Protein AF-A0A843MA85-F1 (afdb_monomer_lite)

Structure (mmCIF, N/CA/C/O backbone):
data_AF-A0A843MA85-F1
#
_entry.id   AF-A0A843MA85-F1
#
loop_
_atom_site.group_PDB
_atom_site.id
_atom_site.type_symbol
_atom_site.label_atom_id
_atom_site.label_alt_id
_atom_site.label_comp_id
_atom_site.label_asym_id
_atom_site.label_entity_id
_atom_site.label_seq_id
_atom_site.pdbx_PDB_ins_code
_atom_site.Cartn_x
_atom_site.Cartn_y
_atom_site.Cartn_z
_atom_site.occupancy
_atom_site.B_iso_or_equiv
_atom_site.auth_seq_id
_atom_site.auth_comp_id
_atom_site.auth_asym_id
_atom_site.auth_atom_id
_atom_site.pdbx_PDB_model_num
ATOM 1 N N . MET A 1 1 ? 55.979 -48.408 33.530 1.00 32.12 1 MET A N 1
ATOM 2 C CA . MET A 1 1 ? 56.916 -48.514 34.668 1.00 32.12 1 MET A CA 1
ATOM 3 C C . MET A 1 1 ? 56.113 -48.371 35.947 1.00 32.12 1 MET A C 1
ATOM 5 O O . MET A 1 1 ? 55.479 -47.338 36.066 1.00 32.12 1 MET A O 1
ATOM 9 N N . ASN A 1 2 ? 56.142 -49.416 36.792 1.00 25.45 2 ASN A N 1
ATOM 10 C CA . ASN A 1 2 ? 55.881 -49.504 38.248 1.00 25.45 2 ASN A CA 1
ATOM 11 C C . ASN A 1 2 ? 54.632 -48.807 38.831 1.00 25.45 2 ASN A C 1
ATOM 13 O O . ASN A 1 2 ? 54.326 -47.682 38.487 1.00 25.45 2 ASN A O 1
ATOM 17 N N . CYS A 1 3 ? 53.899 -49.304 39.824 1.00 25.09 3 CYS A N 1
ATOM 18 C CA . CYS A 1 3 ? 53.821 -50.531 40.626 1.00 25.09 3 CYS A CA 1
ATOM 19 C C . CYS A 1 3 ? 52.529 -50.322 41.460 1.00 25.09 3 CYS A C 1
ATOM 21 O O . CYS A 1 3 ? 52.292 -49.221 41.940 1.00 25.09 3 CYS A O 1
ATOM 23 N N . ALA A 1 4 ? 51.583 -51.260 41.471 1.00 26.06 4 ALA A N 1
ATOM 24 C CA . ALA A 1 4 ? 51.317 -52.180 42.587 1.00 26.06 4 ALA A CA 1
ATOM 25 C C . ALA A 1 4 ? 50.906 -51.550 43.942 1.00 26.06 4 ALA A C 1
ATOM 27 O O . ALA A 1 4 ? 51.745 -51.035 44.669 1.00 26.06 4 ALA A O 1
ATOM 28 N N . ALA A 1 5 ? 49.631 -51.732 44.308 1.00 30.70 5 ALA A N 1
ATOM 29 C CA . ALA A 1 5 ? 49.108 -52.136 45.630 1.00 30.70 5 ALA A CA 1
ATOM 30 C C . ALA A 1 5 ? 47.573 -52.239 45.485 1.00 30.70 5 ALA A C 1
ATOM 32 O O . ALA A 1 5 ? 46.973 -51.400 44.832 1.00 30.70 5 ALA A O 1
ATOM 33 N N . GLY A 1 6 ? 46.820 -53.206 45.995 1.00 26.64 6 GLY A N 1
ATOM 34 C CA . GLY A 1 6 ? 47.043 -54.281 46.951 1.00 26.64 6 GLY A CA 1
ATOM 35 C C . GLY A 1 6 ? 45.641 -54.697 47.422 1.00 26.64 6 GLY A C 1
ATOM 36 O O . GLY A 1 6 ? 44.813 -53.851 47.742 1.00 26.64 6 GLY A O 1
ATOM 37 N N . LEU A 1 7 ? 45.340 -55.989 47.361 1.00 26.52 7 LEU A N 1
ATOM 38 C CA . LEU A 1 7 ? 43.997 -56.577 47.426 1.00 26.52 7 LEU A CA 1
ATOM 39 C C . LEU A 1 7 ? 43.702 -57.141 48.837 1.00 26.52 7 LEU A C 1
ATOM 41 O O . LEU A 1 7 ? 44.615 -57.669 49.468 1.00 26.52 7 LEU A O 1
ATOM 45 N N . LYS A 1 8 ? 42.404 -57.182 49.206 1.00 26.36 8 LYS A N 1
ATOM 46 C CA . LYS A 1 8 ? 41.691 -58.088 50.161 1.00 26.36 8 LYS A CA 1
ATOM 47 C C . LYS A 1 8 ? 41.365 -57.588 51.585 1.00 26.36 8 LYS A C 1
ATOM 49 O O . LYS A 1 8 ? 42.258 -57.449 52.410 1.00 26.36 8 LYS A O 1
ATOM 54 N N . ARG A 1 9 ? 40.064 -57.627 51.943 1.00 25.77 9 ARG A N 1
ATOM 55 C CA . ARG A 1 9 ? 39.413 -58.714 52.735 1.00 25.77 9 ARG A CA 1
ATOM 56 C C . ARG A 1 9 ? 37.863 -58.582 52.785 1.00 25.77 9 ARG A C 1
ATOM 58 O O . ARG A 1 9 ? 37.338 -57.484 52.881 1.00 25.77 9 ARG A O 1
ATOM 65 N N . TYR A 1 10 ? 37.188 -59.737 52.693 1.00 29.84 10 TYR A N 1
ATOM 66 C CA . TYR A 1 10 ? 35.752 -60.080 52.899 1.00 29.84 10 TYR A CA 1
ATOM 67 C C . TYR A 1 10 ? 35.379 -60.135 54.415 1.00 29.84 10 TYR A C 1
ATOM 69 O O . TYR A 1 10 ? 36.320 -59.964 55.195 1.00 29.84 10 TYR A O 1
ATOM 77 N N . PRO A 1 11 ? 34.165 -60.535 54.910 1.00 37.09 11 PRO A N 1
ATOM 78 C CA . PRO A 1 11 ? 32.804 -60.735 54.334 1.00 37.09 11 PRO A CA 1
ATOM 79 C C . PRO A 1 11 ? 31.625 -60.158 55.193 1.00 37.09 11 PRO A C 1
ATOM 81 O O . PRO A 1 11 ? 31.792 -59.841 56.362 1.00 37.09 11 PRO A O 1
ATOM 84 N N . GLY A 1 12 ? 30.399 -60.184 54.641 1.00 28.05 12 GLY A N 1
ATOM 85 C CA . GLY A 1 12 ? 29.166 -60.576 55.362 1.00 28.05 12 GLY A CA 1
ATOM 86 C C . GLY A 1 12 ? 28.377 -59.524 56.161 1.00 28.05 12 GLY A C 1
ATOM 87 O O . GLY A 1 12 ? 28.857 -59.032 57.170 1.00 28.05 12 GLY A O 1
ATOM 88 N N . ALA A 1 13 ? 27.120 -59.282 55.757 1.00 29.28 13 ALA A N 1
ATOM 89 C CA . ALA A 1 13 ? 25.924 -59.226 56.622 1.00 29.28 13 ALA A CA 1
ATOM 90 C C . ALA A 1 13 ? 24.704 -58.699 55.834 1.00 29.28 13 ALA A C 1
ATOM 92 O O . ALA A 1 13 ? 24.666 -57.545 55.421 1.00 29.28 13 ALA A O 1
ATOM 93 N N . THR A 1 14 ? 23.676 -59.529 55.661 1.00 34.22 14 THR A N 1
ATOM 94 C CA . THR A 1 14 ? 22.278 -59.076 55.511 1.00 34.22 14 THR A CA 1
ATOM 95 C C . THR A 1 14 ? 21.754 -58.658 56.892 1.00 34.22 14 THR A C 1
ATOM 97 O O . THR A 1 14 ? 22.098 -59.337 57.863 1.00 34.22 14 THR A O 1
ATOM 100 N N . PRO A 1 15 ? 20.918 -57.606 57.024 1.00 35.94 15 PRO A N 1
ATOM 101 C CA . PRO A 1 15 ? 19.475 -57.824 56.882 1.00 35.94 15 PRO A CA 1
ATOM 102 C C . PRO A 1 15 ? 18.663 -56.650 56.292 1.00 35.94 15 PRO A C 1
ATOM 104 O O . PRO A 1 15 ? 19.089 -55.507 56.191 1.00 35.94 15 PRO A O 1
ATOM 107 N N . SER A 1 16 ? 17.443 -57.024 55.918 1.00 33.84 16 SER A N 1
ATOM 108 C CA . SER A 1 16 ? 16.274 -56.249 55.505 1.00 33.84 16 SER A CA 1
ATOM 109 C C . SER A 1 16 ? 16.105 -54.833 56.071 1.00 33.84 16 SER A C 1
ATOM 111 O O . SER A 1 16 ? 16.005 -54.682 57.286 1.00 33.84 16 SER A O 1
ATOM 113 N N . THR A 1 17 ? 15.781 -53.875 55.191 1.00 33.25 17 THR A N 1
ATOM 114 C CA . THR A 1 17 ? 14.841 -52.790 55.524 1.00 33.25 17 THR A CA 1
ATOM 115 C C . THR A 1 17 ? 14.049 -52.361 54.288 1.00 33.25 17 THR A C 1
ATOM 117 O O . THR A 1 17 ? 14.604 -52.055 53.238 1.00 33.25 17 THR A O 1
ATOM 120 N N . ARG A 1 18 ? 12.722 -52.368 54.431 1.00 34.50 18 ARG A N 1
ATOM 121 C CA . ARG A 1 18 ? 11.720 -51.924 53.457 1.00 34.50 18 ARG A CA 1
ATOM 122 C C . ARG A 1 18 ? 11.898 -50.436 53.134 1.00 34.50 18 ARG A C 1
ATOM 124 O O . ARG A 1 18 ? 11.913 -49.635 54.063 1.00 34.50 18 ARG A O 1
ATOM 131 N N . ILE A 1 19 ? 11.895 -50.055 51.856 1.00 33.34 19 ILE A N 1
ATOM 132 C CA . ILE A 1 19 ? 11.603 -48.676 51.434 1.00 33.34 19 ILE A CA 1
ATOM 133 C C . ILE A 1 19 ? 10.529 -48.710 50.345 1.00 33.34 19 ILE A C 1
ATOM 135 O O . ILE A 1 19 ? 10.507 -49.573 49.474 1.00 33.34 19 ILE A O 1
ATOM 139 N N . ARG A 1 20 ? 9.566 -47.814 50.537 1.00 30.98 20 ARG A N 1
ATOM 140 C CA . ARG A 1 20 ? 8.225 -47.762 49.964 1.00 30.98 20 ARG A CA 1
ATOM 141 C C . ARG A 1 20 ? 8.251 -47.375 48.484 1.00 30.98 20 ARG A C 1
ATOM 143 O O . ARG A 1 20 ? 8.929 -46.428 48.103 1.00 30.98 20 ARG A O 1
ATOM 150 N N . ILE A 1 21 ? 7.441 -48.073 47.693 1.00 31.81 21 ILE A N 1
ATOM 151 C CA . ILE A 1 21 ? 7.042 -47.678 46.340 1.00 31.81 21 ILE A CA 1
ATOM 152 C C . ILE A 1 21 ? 6.095 -46.478 46.477 1.00 31.81 21 ILE A C 1
ATOM 154 O O . ILE A 1 21 ? 5.027 -46.603 47.074 1.00 31.81 21 ILE A O 1
ATOM 158 N N . LEU A 1 22 ? 6.497 -45.318 45.959 1.00 31.78 22 LEU A N 1
ATOM 159 C CA . LEU A 1 22 ? 5.610 -44.186 45.696 1.00 31.78 22 LEU A CA 1
ATOM 160 C C . LEU A 1 22 ? 5.122 -44.319 44.252 1.00 31.78 22 LEU A C 1
ATOM 162 O O . LEU A 1 22 ? 5.819 -43.962 43.306 1.00 31.78 22 LEU A O 1
ATOM 166 N N . THR A 1 23 ? 3.935 -44.890 44.089 1.00 32.94 23 THR A N 1
ATOM 167 C CA . THR A 1 23 ? 3.155 -44.851 42.852 1.00 32.94 23 THR A CA 1
ATOM 168 C C . THR A 1 23 ? 2.613 -43.431 42.686 1.00 32.94 23 THR A C 1
ATOM 170 O O . THR A 1 23 ? 1.726 -43.012 43.426 1.00 32.94 23 THR A O 1
ATOM 173 N N . ALA A 1 24 ? 3.159 -42.668 41.739 1.00 34.44 24 ALA A N 1
ATOM 174 C CA . ALA A 1 24 ? 2.556 -41.416 41.299 1.00 34.44 24 ALA A CA 1
ATOM 175 C C . ALA A 1 24 ? 1.277 -41.742 40.510 1.00 34.44 24 ALA A C 1
ATOM 177 O O . ALA A 1 24 ? 1.331 -42.372 39.455 1.00 34.44 24 ALA A O 1
ATOM 178 N N . ALA A 1 25 ? 0.125 -41.360 41.057 1.00 34.84 25 ALA A N 1
ATOM 179 C CA . ALA A 1 25 ? -1.158 -41.451 40.378 1.00 34.84 25 ALA A CA 1
ATOM 180 C C . ALA A 1 25 ? -1.218 -40.395 39.263 1.00 34.84 25 ALA A C 1
ATOM 182 O O . ALA A 1 25 ? -1.138 -39.197 39.531 1.00 34.84 25 ALA A O 1
ATOM 183 N N . LEU A 1 26 ? -1.356 -40.846 38.015 1.00 33.81 26 LEU A N 1
ATOM 184 C CA . LEU A 1 26 ? -1.724 -40.001 36.882 1.00 33.81 26 LEU A CA 1
ATOM 185 C C . LEU A 1 26 ? -3.196 -39.593 37.055 1.00 33.81 26 LEU A C 1
ATOM 187 O O . LEU A 1 26 ? -4.090 -40.430 36.935 1.00 33.81 26 LEU A O 1
ATOM 191 N N . VAL A 1 27 ? -3.453 -38.318 37.341 1.00 34.88 27 VAL A N 1
ATOM 192 C CA . VAL A 1 27 ? -4.797 -37.739 37.234 1.00 34.88 27 VAL A CA 1
ATOM 193 C C . VAL A 1 27 ? -5.007 -37.363 35.773 1.00 34.88 27 VAL A C 1
ATOM 195 O O . VAL A 1 27 ? -4.404 -36.424 35.261 1.00 34.88 27 VAL A O 1
ATOM 198 N N . PHE A 1 28 ? -5.836 -38.144 35.088 1.00 32.41 28 PHE A N 1
ATOM 199 C CA . PHE A 1 28 ? -6.296 -37.859 33.737 1.00 32.41 28 PHE A CA 1
ATOM 200 C C . PHE A 1 28 ? -7.424 -36.822 33.840 1.00 32.41 28 PHE A C 1
ATOM 202 O O . PHE A 1 28 ? -8.574 -37.172 34.104 1.00 32.41 28 PHE A O 1
ATOM 209 N N . CYS A 1 29 ? -7.100 -35.535 33.699 1.00 31.52 29 CYS A N 1
ATOM 210 C CA . CYS A 1 29 ? -8.118 -34.502 33.516 1.00 31.52 29 CYS A CA 1
ATOM 211 C C . CYS A 1 29 ? -8.719 -34.658 32.115 1.00 31.52 29 CYS A C 1
ATOM 213 O O . CYS A 1 29 ? -8.156 -34.192 31.127 1.00 31.52 29 CYS A O 1
ATOM 215 N N . LEU A 1 30 ? -9.864 -35.337 32.042 1.00 33.00 30 LEU A N 1
ATOM 216 C CA . LEU A 1 30 ? -10.801 -35.224 30.930 1.00 33.00 30 LEU A CA 1
ATOM 217 C C . LEU A 1 30 ? -11.239 -33.757 30.835 1.00 33.00 30 LEU A C 1
ATOM 219 O O . LEU A 1 30 ? -12.093 -33.306 31.598 1.00 33.00 30 LEU A O 1
ATOM 223 N N . LEU A 1 31 ? -10.625 -33.009 29.918 1.00 35.91 31 LEU A N 1
ATOM 224 C CA . LEU A 1 31 ? -11.166 -31.743 29.443 1.00 35.91 31 LEU A CA 1
ATOM 225 C C . LEU A 1 31 ? -12.479 -32.070 28.732 1.00 35.91 31 LEU A C 1
ATOM 227 O O . LEU A 1 31 ? -12.495 -32.599 27.621 1.00 35.91 31 LEU A O 1
ATOM 231 N N . LEU A 1 32 ? -13.583 -31.817 29.428 1.00 35.31 32 LEU A N 1
ATOM 232 C CA . LEU A 1 32 ? -14.894 -31.685 28.818 1.00 35.31 32 LEU A CA 1
ATOM 233 C C . LEU A 1 32 ? -14.758 -30.625 27.723 1.00 35.31 32 LEU A C 1
ATOM 235 O O . LEU A 1 32 ? -14.464 -29.469 28.021 1.00 35.31 32 LEU A O 1
ATOM 239 N N . PHE A 1 33 ? -14.936 -31.029 26.467 1.00 38.19 33 PHE A N 1
ATOM 240 C CA . PHE A 1 33 ? -15.202 -30.096 25.382 1.00 38.19 33 PHE A CA 1
ATOM 241 C C . PHE A 1 33 ? -16.493 -29.363 25.745 1.00 38.19 33 PHE A C 1
ATOM 243 O O . PHE A 1 33 ? -17.590 -29.902 25.593 1.00 38.19 33 PHE A O 1
ATOM 250 N N . GLY A 1 34 ? -16.348 -28.163 26.309 1.00 30.73 34 GLY A N 1
ATOM 251 C CA . GLY A 1 34 ? -17.436 -27.206 26.359 1.00 30.73 34 GLY A CA 1
ATOM 252 C C . GLY A 1 34 ? -17.920 -26.976 24.933 1.00 30.73 34 GLY A C 1
ATOM 253 O O . GLY A 1 34 ? -17.114 -26.903 24.003 1.00 30.73 34 GLY A O 1
ATOM 254 N N . ALA A 1 35 ? -19.237 -26.899 24.765 1.00 40.66 35 ALA A N 1
ATOM 255 C CA . ALA A 1 35 ? -19.832 -26.275 23.592 1.00 40.66 35 ALA A CA 1
ATOM 256 C C . ALA A 1 35 ? -19.123 -24.931 23.315 1.00 40.66 35 ALA A C 1
ATOM 258 O O . ALA A 1 35 ? -18.617 -24.335 24.275 1.00 40.66 35 ALA A O 1
ATOM 259 N N . PRO A 1 36 ? -19.064 -24.445 22.059 1.00 38.50 36 PRO A N 1
ATOM 260 C CA . PRO A 1 36 ? -18.578 -23.092 21.818 1.00 38.50 36 PRO A CA 1
ATOM 261 C C . PRO A 1 36 ? -19.327 -22.166 22.776 1.00 38.50 36 PRO A 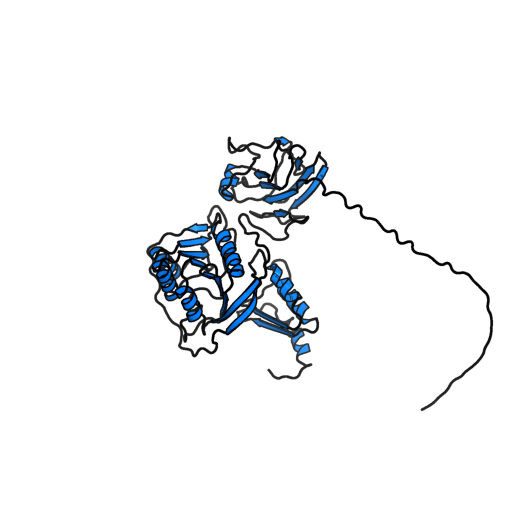C 1
ATOM 263 O O . PRO A 1 36 ? -20.555 -22.257 22.885 1.00 38.50 36 PRO A O 1
ATOM 266 N N . ALA A 1 37 ? -18.577 -21.372 23.544 1.00 45.78 37 ALA A N 1
ATOM 267 C CA . ALA A 1 37 ? -19.171 -20.282 24.296 1.00 45.78 37 ALA A CA 1
ATOM 268 C C . ALA A 1 37 ? -20.065 -19.507 23.322 1.00 45.78 37 ALA A C 1
ATOM 270 O O . ALA A 1 37 ? -19.736 -19.406 22.134 1.00 45.78 37 ALA A O 1
ATOM 271 N N . ALA A 1 38 ? -21.222 -19.045 23.799 1.00 50.03 38 ALA A N 1
ATOM 272 C CA . ALA A 1 38 ? -21.962 -18.043 23.053 1.00 50.03 38 ALA A CA 1
ATOM 273 C C . ALA A 1 38 ? -20.961 -16.958 22.640 1.00 50.03 38 ALA A C 1
ATOM 275 O O . ALA A 1 38 ? -20.053 -16.654 23.412 1.00 50.03 38 ALA A O 1
ATOM 276 N N . ALA A 1 39 ? -21.077 -16.497 21.402 1.00 55.19 39 ALA A N 1
ATOM 277 C CA . ALA A 1 39 ? -20.328 -15.353 20.933 1.00 55.19 39 ALA A CA 1
ATOM 278 C C . ALA A 1 39 ? -20.478 -14.235 22.000 1.00 55.19 39 ALA A C 1
ATOM 280 O O . ALA A 1 39 ? -21.606 -13.849 22.319 1.00 55.19 39 ALA A O 1
ATOM 281 N N . ASP A 1 40 ? -19.349 -13.874 22.623 1.00 78.94 40 ASP A N 1
ATOM 282 C CA . ASP A 1 40 ? -19.178 -12.788 23.583 1.00 78.94 40 ASP A CA 1
ATOM 283 C C . ASP A 1 40 ? -18.401 -11.632 22.929 1.00 78.94 40 ASP A C 1
ATOM 285 O O . ASP A 1 40 ? -17.271 -11.817 22.460 1.00 78.94 40 ASP A O 1
ATOM 289 N N . TYR A 1 41 ? -19.005 -10.437 22.900 1.00 87.44 41 TYR A N 1
ATOM 290 C CA . TYR A 1 41 ? -18.470 -9.291 22.177 1.00 87.44 41 TYR A CA 1
ATOM 291 C C . TYR A 1 41 ? -17.026 -9.002 22.571 1.00 87.44 41 TYR A C 1
ATOM 293 O O . TYR A 1 41 ? -16.633 -9.136 23.733 1.00 87.44 41 TYR A O 1
ATOM 301 N N . CYS A 1 42 ? -16.243 -8.529 21.602 1.00 92.56 42 CYS A N 1
ATOM 302 C CA . CYS A 1 42 ? -14.900 -8.033 21.858 1.00 92.56 42 CYS A CA 1
ATOM 303 C C . CYS A 1 42 ? -14.753 -6.573 21.427 1.00 92.56 42 CYS A C 1
ATOM 305 O O . CYS A 1 42 ? -15.305 -6.144 20.415 1.00 92.56 42 CYS A O 1
ATOM 307 N N . LEU A 1 43 ? -13.974 -5.820 22.202 1.00 95.88 43 LEU A N 1
ATOM 308 C CA . LEU A 1 43 ? -13.403 -4.543 21.806 1.00 95.88 43 LEU A CA 1
ATOM 309 C C . LEU A 1 43 ? -12.300 -4.863 20.798 1.00 95.88 43 LEU A C 1
ATOM 311 O O . LEU A 1 43 ? -11.182 -5.224 21.178 1.00 95.88 43 LEU A O 1
ATOM 315 N N . SER A 1 44 ? -12.666 -4.822 19.521 1.00 96.00 44 SER A N 1
ATOM 316 C CA . SER A 1 44 ? -11.840 -5.290 18.410 1.00 96.00 44 SER A CA 1
ATOM 317 C C . SER A 1 44 ? -10.902 -4.209 17.895 1.00 96.00 44 SER A C 1
ATOM 319 O O . SER A 1 44 ? -9.842 -4.527 17.357 1.00 96.00 44 SER A O 1
ATOM 321 N N . GLU A 1 45 ? -11.256 -2.937 18.078 1.00 97.56 45 GLU A N 1
ATOM 322 C CA . GLU A 1 45 ? -10.463 -1.821 17.584 1.00 97.56 45 GLU A CA 1
ATOM 323 C C . GLU A 1 45 ? -10.742 -0.522 18.336 1.00 97.56 45 GLU A C 1
ATOM 325 O O . GLU A 1 45 ? -11.853 -0.317 18.817 1.00 97.56 45 GLU A O 1
ATOM 330 N N . PHE A 1 46 ? -9.750 0.364 18.436 1.00 98.12 46 PHE A N 1
ATOM 331 C CA . PHE A 1 46 ? -9.970 1.752 18.849 1.00 98.12 46 PHE A CA 1
ATOM 332 C C . PHE A 1 46 ? -8.848 2.693 18.392 1.00 98.12 46 PHE A C 1
ATOM 334 O O . PHE A 1 46 ? -7.718 2.264 18.131 1.00 98.12 46 PHE A O 1
ATOM 341 N N . CYS A 1 47 ? -9.163 3.988 18.341 1.00 97.94 47 CYS A N 1
ATOM 342 C CA . CYS A 1 47 ? -8.219 5.089 18.174 1.00 97.94 47 CYS A CA 1
ATOM 343 C C . CYS A 1 47 ? -8.586 6.218 19.148 1.00 97.94 47 CYS A C 1
ATOM 345 O O . CYS A 1 47 ? -9.677 6.774 19.056 1.00 97.94 47 CYS A O 1
ATOM 347 N N . ALA A 1 48 ? -7.680 6.517 20.083 1.00 97.00 48 ALA A N 1
ATOM 348 C CA . ALA A 1 48 ? -7.879 7.466 21.190 1.00 97.00 48 ALA A CA 1
ATOM 349 C C . ALA A 1 48 ? -7.219 8.837 20.990 1.00 97.00 48 ALA A C 1
ATOM 351 O O . ALA A 1 48 ? -7.204 9.656 21.891 1.00 97.00 48 ALA A O 1
ATOM 352 N N . ASP A 1 49 ? -6.575 9.056 19.852 1.00 95.38 49 ASP A N 1
ATOM 353 C CA . ASP A 1 49 ? -5.920 10.320 19.514 1.00 95.38 49 ASP A CA 1
ATOM 354 C C . ASP A 1 49 ? -6.042 10.418 17.999 1.00 95.38 49 ASP A C 1
ATOM 356 O O . ASP A 1 49 ? -5.265 9.790 17.277 1.00 95.38 49 ASP A O 1
ATOM 360 N N . GLY A 1 50 ? -7.117 11.047 17.531 1.00 93.81 50 GLY A N 1
ATOM 361 C CA . GLY A 1 50 ? -7.514 11.061 16.128 1.00 93.81 50 GLY A CA 1
ATOM 362 C C . GLY A 1 50 ? -6.697 12.030 15.269 1.00 93.81 50 GLY A C 1
ATOM 363 O O . GLY A 1 50 ? -5.620 12.514 15.634 1.00 93.81 50 GLY A O 1
ATOM 364 N N . TYR A 1 51 ? -7.168 12.302 14.056 1.00 93.25 51 TYR A N 1
ATOM 365 C CA . TYR A 1 51 ? -6.618 13.360 13.214 1.00 93.25 51 TYR A CA 1
ATOM 366 C C . TYR A 1 51 ? -7.457 14.631 13.203 1.00 93.25 51 TYR A C 1
ATOM 368 O O . TYR A 1 51 ? -6.872 15.694 12.953 1.00 93.25 51 TYR A O 1
ATOM 376 N N . ALA A 1 52 ? -8.761 14.550 13.471 1.00 91.69 52 ALA A N 1
ATOM 377 C CA . ALA A 1 52 ? -9.641 15.708 13.479 1.00 91.69 52 ALA A CA 1
ATOM 378 C C . ALA A 1 52 ? -9.258 16.687 14.599 1.00 91.69 52 ALA A C 1
ATOM 380 O O . ALA A 1 52 ? -8.670 16.333 15.620 1.00 91.69 52 ALA A O 1
ATOM 381 N N . SER A 1 53 ? -9.571 17.969 14.410 1.00 87.00 53 SER A N 1
ATOM 382 C CA . SER A 1 53 ? -9.259 18.978 15.423 1.00 87.00 53 SER A CA 1
ATOM 383 C C . SER A 1 53 ? -10.094 18.743 16.683 1.00 87.00 53 SER A C 1
ATOM 385 O O . SER A 1 53 ? -11.318 18.767 16.622 1.00 87.00 53 SER A O 1
ATOM 387 N N . GLY A 1 54 ? -9.428 18.552 17.824 1.00 87.50 54 GLY A N 1
ATOM 388 C CA . GLY A 1 54 ? -10.111 18.201 19.072 1.00 87.50 54 GLY A CA 1
ATOM 389 C C . GLY A 1 54 ? -10.562 16.740 19.133 1.00 87.50 54 GLY A C 1
ATOM 390 O O . GLY A 1 54 ? -11.418 16.435 19.958 1.00 87.50 54 GLY A O 1
ATOM 391 N N . ASP A 1 55 ? -10.004 15.890 18.263 1.00 89.94 55 ASP A N 1
ATOM 392 C CA . ASP A 1 55 ? -10.102 14.429 18.298 1.00 89.94 55 ASP A CA 1
ATOM 393 C C . ASP A 1 55 ? -11.541 13.893 18.180 1.00 89.94 55 ASP A C 1
ATOM 395 O O . ASP A 1 55 ? -11.887 12.826 18.674 1.00 89.94 55 ASP A O 1
ATOM 399 N N . GLY A 1 56 ? -12.411 14.625 17.474 1.00 94.00 56 GLY A N 1
ATOM 400 C CA . GLY A 1 56 ? -13.795 14.208 17.223 1.00 94.00 56 GLY A CA 1
ATOM 401 C C . GLY A 1 56 ? -13.928 12.878 16.468 1.00 94.00 56 GLY A C 1
ATOM 402 O O . GLY A 1 56 ? -14.964 12.222 16.560 1.00 94.00 56 GLY A O 1
ATOM 403 N N . ASP A 1 57 ? -12.886 12.457 15.754 1.00 95.12 57 ASP A N 1
ATOM 404 C CA . ASP A 1 57 ? -12.794 11.168 15.071 1.00 95.12 57 ASP A CA 1
ATOM 405 C C . ASP A 1 57 ? -12.312 10.019 15.972 1.00 95.12 57 ASP A C 1
ATOM 407 O O . ASP A 1 57 ? -12.190 8.899 15.486 1.00 95.12 57 ASP A O 1
ATOM 411 N N . GLU A 1 58 ? -12.079 10.250 17.270 1.00 97.25 58 GLU A N 1
ATOM 412 C CA . GLU A 1 58 ? -11.896 9.179 18.254 1.00 97.25 58 GLU A CA 1
ATOM 413 C C . GLU A 1 58 ? -13.012 8.142 18.149 1.00 97.25 58 GLU A C 1
ATOM 415 O O . GLU A 1 58 ? -14.195 8.486 18.078 1.00 97.25 58 GLU A O 1
ATOM 420 N N . TYR A 1 59 ? -12.647 6.863 18.175 1.00 98.38 59 TYR A N 1
ATOM 421 C CA . TYR A 1 59 ? -13.622 5.787 18.062 1.00 98.38 59 TYR A CA 1
ATOM 422 C C . TYR A 1 59 ? -13.163 4.501 18.725 1.00 98.38 59 TYR A C 1
ATOM 424 O O . TYR A 1 59 ? -11.972 4.262 18.940 1.00 98.38 59 TYR A O 1
ATOM 432 N N . PHE A 1 60 ? -14.134 3.628 18.961 1.00 98.19 60 PHE A N 1
ATOM 433 C CA . PHE A 1 60 ? -13.908 2.221 19.232 1.00 98.19 60 PHE A CA 1
ATOM 434 C C . PHE A 1 60 ? -14.899 1.351 18.459 1.00 98.19 60 PHE A C 1
ATOM 436 O O . PHE A 1 60 ? -15.972 1.800 18.049 1.00 98.19 60 PHE A O 1
ATOM 443 N N . VAL A 1 61 ? -14.525 0.092 18.265 1.00 97.19 61 VAL A N 1
ATOM 444 C CA . VAL A 1 61 ? -15.302 -0.911 17.544 1.00 97.19 61 VAL A CA 1
ATOM 445 C C . VAL A 1 61 ? -15.541 -2.101 18.455 1.00 97.19 61 VAL A C 1
ATOM 447 O O . VAL A 1 61 ? -14.615 -2.634 19.074 1.00 97.19 61 VAL A O 1
ATOM 450 N N . LEU A 1 62 ? -16.798 -2.520 18.516 1.00 94.94 62 LEU A N 1
ATOM 451 C CA . LEU A 1 62 ? -17.197 -3.799 19.077 1.00 94.94 62 LEU A CA 1
ATOM 452 C C . LEU A 1 62 ? -17.495 -4.741 17.919 1.00 94.94 62 LEU A C 1
ATOM 454 O O . LEU A 1 62 ? -18.305 -4.404 17.062 1.00 94.94 62 LEU A O 1
ATOM 458 N N . ASP A 1 63 ? -16.852 -5.902 17.874 1.00 90.31 63 ASP A N 1
ATOM 459 C CA . ASP A 1 63 ? -17.076 -6.877 16.805 1.00 90.31 63 ASP A CA 1
ATOM 460 C C . ASP A 1 63 ? -17.620 -8.177 17.370 1.00 90.31 63 ASP A C 1
ATOM 462 O O . ASP A 1 63 ? -16.940 -8.789 18.201 1.00 90.31 63 ASP A O 1
ATOM 466 N N . GLU A 1 64 ? -18.835 -8.561 16.935 1.00 76.00 64 GLU A N 1
ATOM 467 C CA . GLU A 1 64 ? -19.381 -9.905 17.132 1.00 76.00 64 GLU A CA 1
ATOM 468 C C . GLU A 1 64 ? -20.806 -10.197 16.610 1.00 76.00 64 GLU A C 1
ATOM 470 O O . GLU A 1 64 ? -21.464 -9.361 15.996 1.00 76.00 64 GLU A O 1
ATOM 475 N N . THR A 1 65 ? -21.318 -11.404 16.915 1.00 62.69 65 THR A N 1
ATOM 476 C CA . THR A 1 65 ? -22.720 -11.811 16.747 1.00 62.69 65 THR A CA 1
ATOM 477 C C . THR A 1 65 ? -23.469 -11.854 18.085 1.00 62.69 65 THR A C 1
ATOM 479 O O . THR A 1 65 ? -23.216 -12.732 18.900 1.00 62.69 65 THR A O 1
ATOM 482 N N . GLY A 1 66 ? -24.471 -11.000 18.284 1.00 74.00 66 GLY A N 1
ATOM 483 C CA . GLY A 1 66 ? -25.290 -11.015 19.498 1.00 74.00 66 GLY A CA 1
ATOM 484 C C . GLY A 1 66 ? -26.132 -9.753 19.631 1.00 74.00 66 GLY A C 1
ATOM 485 O O . GLY A 1 66 ? -26.218 -8.981 18.684 1.00 74.00 66 GLY A O 1
ATOM 486 N N . ASP A 1 67 ? -26.760 -9.560 20.788 1.00 82.81 67 ASP A N 1
ATOM 487 C CA . ASP A 1 67 ? -27.430 -8.307 21.149 1.00 82.81 67 ASP A CA 1
ATOM 488 C C . ASP A 1 67 ? -26.554 -7.525 22.139 1.00 82.81 67 ASP A C 1
ATOM 490 O O . ASP A 1 67 ? -26.166 -8.055 23.182 1.00 82.81 67 ASP A O 1
ATOM 494 N N . LEU A 1 68 ? -26.249 -6.267 21.822 1.00 85.94 68 LEU A N 1
ATOM 495 C CA . LEU A 1 68 ? -25.420 -5.376 22.639 1.00 85.94 68 LEU A CA 1
ATOM 496 C C . LEU A 1 68 ? -26.112 -4.819 23.891 1.00 85.94 68 LEU A C 1
ATOM 498 O O . LEU A 1 68 ? -25.458 -4.152 24.689 1.00 85.94 68 LEU A O 1
ATOM 502 N N . ALA A 1 69 ? -27.401 -5.084 24.108 1.00 86.56 69 ALA A N 1
ATOM 503 C CA . ALA A 1 69 ? -28.144 -4.495 25.227 1.00 86.56 69 ALA A CA 1
ATOM 504 C C . ALA A 1 69 ? -27.572 -4.816 26.628 1.00 86.56 69 ALA A C 1
ATOM 506 O O . ALA A 1 69 ? -27.767 -4.042 27.565 1.00 86.56 69 ALA A O 1
ATOM 507 N N . GLU A 1 70 ? -26.869 -5.943 26.791 1.00 90.12 70 GLU A N 1
ATOM 508 C CA . GLU A 1 70 ? -26.213 -6.335 28.054 1.00 90.12 70 GLU A CA 1
ATOM 509 C C . GLU A 1 70 ? -24.735 -5.911 28.140 1.00 90.12 70 GLU A C 1
ATOM 511 O O . GLU A 1 70 ? -24.041 -6.246 29.110 1.00 90.12 70 GLU A O 1
ATOM 516 N N . TRP A 1 71 ? -24.253 -5.190 27.128 1.00 93.75 71 TRP A N 1
ATOM 517 C CA . TRP A 1 71 ? -22.862 -4.799 26.958 1.00 93.75 71 TRP A CA 1
ATOM 518 C C . TRP A 1 71 ? -22.663 -3.310 27.222 1.00 93.75 71 TRP A C 1
ATOM 520 O O . TRP A 1 71 ? -23.525 -2.473 26.944 1.00 93.75 71 TRP A O 1
ATOM 530 N N . SER A 1 72 ? -21.504 -2.963 27.771 1.00 96.19 72 SER A N 1
ATOM 531 C CA . SER A 1 72 ? -21.107 -1.571 27.968 1.00 96.19 72 SER A CA 1
ATOM 532 C C . SER A 1 72 ? -19.595 -1.398 27.925 1.00 96.19 72 SER A C 1
ATOM 534 O O . SER A 1 72 ? -18.841 -2.336 28.177 1.00 96.19 72 SER A O 1
ATOM 536 N N . VAL A 1 73 ? -19.146 -0.188 27.599 1.00 97.81 73 VAL A N 1
ATOM 537 C CA . VAL A 1 73 ? -17.725 0.188 27.586 1.00 97.81 73 VAL A CA 1
ATOM 538 C C . VAL A 1 73 ? -17.511 1.311 28.592 1.00 97.81 73 VAL A C 1
ATOM 540 O O . VAL A 1 73 ? -18.292 2.259 28.634 1.00 97.81 73 VAL A O 1
ATOM 543 N N . THR A 1 74 ? -16.479 1.207 29.423 1.00 98.19 74 THR A N 1
ATOM 544 C CA . THR A 1 74 ? -16.134 2.218 30.432 1.00 98.19 74 THR A CA 1
ATOM 545 C C . THR A 1 74 ? -14.648 2.550 30.394 1.00 98.19 74 THR A C 1
ATOM 547 O O . THR A 1 74 ? -13.834 1.658 30.165 1.00 98.19 74 THR A O 1
ATOM 550 N N . ASP A 1 75 ? -14.317 3.814 30.638 1.00 97.56 75 ASP A N 1
ATOM 551 C CA . ASP A 1 75 ? -12.964 4.320 30.921 1.00 97.56 75 ASP A CA 1
ATOM 552 C C . ASP A 1 75 ? -12.634 4.309 32.428 1.00 97.56 75 ASP A C 1
ATOM 554 O O . ASP A 1 75 ? -11.483 4.399 32.830 1.00 97.56 75 ASP A O 1
ATOM 558 N N . GLY A 1 76 ? -13.643 4.086 33.278 1.00 96.81 76 GLY A N 1
ATOM 559 C CA . GLY A 1 76 ? -13.547 4.152 34.738 1.00 96.81 76 GLY A CA 1
ATOM 560 C C . GLY A 1 76 ? -14.276 5.362 35.333 1.00 96.81 76 GLY A C 1
ATOM 561 O O . GLY A 1 76 ? -14.720 5.303 36.485 1.00 96.81 76 GLY A O 1
ATOM 562 N N . GLU A 1 77 ? -14.484 6.419 34.547 1.00 97.06 77 GLU A N 1
ATOM 563 C CA . GLU A 1 77 ? -15.171 7.660 34.925 1.00 97.06 77 GLU A CA 1
ATOM 564 C C . GLU A 1 77 ? -16.577 7.785 34.324 1.00 97.06 77 GLU A C 1
ATOM 566 O O . GLU A 1 77 ? -17.470 8.421 34.904 1.00 97.06 77 GLU A O 1
ATOM 571 N N . GLY A 1 78 ? -16.790 7.186 33.160 1.00 97.56 78 GLY A N 1
ATOM 572 C CA . GLY A 1 78 ? -18.055 7.115 32.459 1.00 97.56 78 GLY A CA 1
ATOM 573 C C . GLY A 1 78 ? -18.291 5.753 31.827 1.00 97.56 78 GLY A C 1
ATOM 574 O O . GLY A 1 78 ? -17.421 4.891 31.745 1.00 97.56 78 GLY A O 1
ATOM 575 N N . THR A 1 79 ? -19.527 5.509 31.418 1.00 97.94 79 THR A N 1
ATOM 576 C CA . THR A 1 79 ? -19.924 4.238 30.812 1.00 97.94 79 THR A CA 1
ATOM 577 C C . THR A 1 79 ? -20.857 4.495 29.647 1.00 97.94 79 THR A C 1
ATOM 579 O O . THR A 1 79 ? -21.913 5.113 29.818 1.00 97.94 79 THR A O 1
ATOM 582 N N . VAL A 1 80 ? -20.469 3.980 28.485 1.00 97.31 80 VAL A N 1
ATOM 583 C CA . VAL A 1 80 ? -21.261 3.909 27.262 1.00 97.31 80 VAL A CA 1
ATOM 584 C C . VAL A 1 80 ? -22.089 2.631 27.289 1.00 97.31 80 VAL A C 1
ATOM 586 O O . VAL A 1 80 ? -21.556 1.544 27.490 1.00 97.31 80 VAL A O 1
ATOM 589 N N . SER A 1 81 ? -23.398 2.758 27.106 1.00 94.88 81 SER A N 1
ATOM 590 C CA . SER A 1 81 ? -24.341 1.642 26.988 1.00 94.88 81 SER A CA 1
ATOM 591 C C . SER A 1 81 ? -25.075 1.721 25.656 1.00 94.88 81 SER A C 1
ATOM 593 O O . SER A 1 81 ? -25.399 2.815 25.173 1.00 94.88 81 SER A O 1
ATOM 595 N N . PHE A 1 82 ? -25.353 0.559 25.077 1.00 90.88 82 PHE A N 1
ATOM 596 C CA . PHE A 1 82 ? -25.866 0.446 23.717 1.00 90.88 82 PHE A CA 1
ATOM 597 C C . PHE A 1 82 ? -27.363 0.114 23.708 1.00 90.88 82 PHE A C 1
ATOM 599 O O . PHE A 1 82 ? -27.861 -0.556 24.618 1.00 90.88 82 PHE A O 1
ATOM 606 N N . PRO A 1 83 ? -28.112 0.582 22.696 1.00 83.56 83 PRO A N 1
ATOM 607 C CA . PRO A 1 83 ? -29.434 0.039 22.413 1.00 83.56 83 PRO A CA 1
ATOM 608 C C . PRO A 1 83 ? -29.318 -1.399 21.879 1.00 83.56 83 PRO A C 1
ATOM 610 O O . PRO A 1 83 ? -28.219 -1.901 21.648 1.00 83.56 83 PRO A O 1
ATOM 613 N N . HIS A 1 84 ? -30.459 -2.045 21.630 1.00 82.50 84 HIS A N 1
ATOM 614 C CA . HIS A 1 84 ? -30.476 -3.324 20.923 1.00 82.50 84 HIS A CA 1
ATOM 615 C C . HIS A 1 84 ? -29.824 -3.171 19.545 1.00 82.50 84 HIS A C 1
ATOM 617 O O . HIS A 1 84 ? -30.347 -2.466 18.678 1.00 82.50 84 HIS A O 1
ATOM 623 N N . ALA A 1 85 ? -28.681 -3.820 19.368 1.00 81.00 85 ALA A N 1
ATOM 624 C CA . ALA A 1 85 ? -27.861 -3.767 18.169 1.00 81.00 85 ALA A CA 1
ATOM 625 C C . ALA A 1 85 ? -27.099 -5.084 18.027 1.00 81.00 85 ALA A C 1
ATOM 627 O O . ALA A 1 85 ? -26.823 -5.749 19.023 1.00 81.00 85 ALA A O 1
ATOM 628 N N . SER A 1 86 ? -26.794 -5.463 16.790 1.00 82.56 86 SER A N 1
ATOM 629 C CA . SER A 1 86 ? -26.141 -6.730 16.467 1.00 82.56 86 SER A CA 1
ATOM 630 C C . SER A 1 86 ? -25.128 -6.548 15.352 1.00 82.56 86 SER A C 1
ATOM 632 O O . SER A 1 86 ? -25.372 -5.749 14.449 1.00 82.56 86 SER A O 1
ATOM 634 N N . GLY A 1 87 ? -24.074 -7.360 15.347 1.00 86.12 87 GLY A N 1
ATOM 635 C CA . GLY A 1 87 ? -22.985 -7.235 14.382 1.00 86.12 87 GLY A CA 1
ATOM 636 C C . GLY A 1 87 ? -21.873 -6.330 14.901 1.00 86.12 87 GLY A C 1
ATOM 637 O O . GLY A 1 87 ? -21.852 -5.970 16.081 1.00 86.12 87 GLY A O 1
ATOM 638 N N . THR A 1 88 ? -20.966 -5.966 13.999 1.00 91.69 88 THR A N 1
ATOM 639 C CA . THR A 1 88 ? -19.928 -4.967 14.245 1.00 91.69 88 THR A CA 1
ATOM 640 C C . THR A 1 88 ? -20.566 -3.600 14.482 1.00 91.69 88 THR A C 1
ATOM 642 O O . THR A 1 88 ? -21.424 -3.186 13.706 1.00 91.69 88 THR A O 1
ATOM 645 N N . VAL A 1 89 ? -20.150 -2.914 15.545 1.00 93.88 89 VAL A N 1
ATOM 646 C CA . VAL A 1 89 ? -20.636 -1.584 15.917 1.00 93.88 89 VAL A CA 1
ATOM 647 C C . VAL A 1 89 ? -19.466 -0.638 16.114 1.00 93.88 89 VAL A C 1
ATOM 649 O O . VAL A 1 89 ? -18.596 -0.880 16.951 1.00 93.88 89 VAL A O 1
ATOM 652 N N . ILE A 1 90 ? -19.484 0.463 15.370 1.00 96.75 90 ILE A N 1
ATOM 653 C CA . ILE A 1 90 ? -18.520 1.555 15.447 1.00 96.75 90 ILE A CA 1
ATOM 654 C C . ILE A 1 90 ? -19.153 2.706 16.224 1.00 96.75 90 ILE A C 1
ATOM 656 O O . ILE A 1 90 ? -20.207 3.224 15.847 1.00 96.75 90 ILE A O 1
ATOM 660 N N . VAL A 1 91 ? -18.493 3.138 17.296 1.00 97.12 91 VAL A N 1
ATOM 661 C CA . VAL A 1 91 ? -18.905 4.315 18.067 1.00 97.12 91 VAL A CA 1
ATOM 662 C C . VAL A 1 91 ? -17.802 5.348 18.018 1.00 97.12 91 VAL A C 1
ATOM 664 O O . VAL A 1 91 ? -16.689 5.076 18.464 1.00 97.12 91 VAL A O 1
ATOM 667 N N . ALA A 1 92 ? -18.129 6.529 17.500 1.00 98.12 92 ALA A N 1
ATOM 668 C CA . ALA A 1 92 ? -17.214 7.661 17.455 1.00 98.12 92 ALA A CA 1
ATOM 669 C C . ALA A 1 92 ? -17.596 8.752 18.465 1.00 98.12 92 ALA A C 1
ATOM 671 O O . ALA A 1 92 ? -18.738 8.839 18.929 1.00 98.12 92 ALA A O 1
ATOM 672 N N . LEU A 1 93 ? -16.657 9.637 18.784 1.00 97.12 93 LEU A N 1
ATOM 673 C CA . LEU A 1 93 ? -16.930 10.813 19.602 1.00 97.12 93 LEU A CA 1
ATOM 674 C C . LEU A 1 93 ? -17.897 11.771 18.885 1.00 97.12 93 LEU A C 1
ATOM 676 O O . LEU A 1 93 ? -18.922 12.162 19.458 1.00 97.12 93 LEU A O 1
ATOM 680 N N . ASN A 1 94 ? -17.603 12.080 17.621 1.00 97.62 94 ASN A N 1
ATOM 681 C CA . ASN A 1 94 ? -18.360 12.963 16.740 1.00 97.62 94 ASN A CA 1
ATOM 682 C C . ASN A 1 94 ? -18.458 12.343 15.333 1.00 97.62 94 ASN A C 1
ATOM 684 O O . ASN A 1 94 ? -17.456 12.115 14.657 1.00 97.62 94 ASN A O 1
ATOM 688 N N . ALA A 1 95 ? -19.681 12.074 14.870 1.00 97.94 95 ALA A N 1
ATOM 689 C CA . ALA A 1 95 ? -19.898 11.406 13.588 1.00 97.94 95 ALA A CA 1
ATOM 690 C C . ALA A 1 95 ? -19.471 12.223 12.356 1.00 97.94 95 ALA A C 1
ATOM 692 O O . ALA A 1 95 ? -19.052 11.635 11.356 1.00 97.94 95 ALA A O 1
ATOM 693 N N . ALA A 1 96 ? -19.581 13.554 12.398 1.00 96.81 96 ALA A N 1
ATOM 694 C CA . ALA A 1 96 ? -19.149 14.412 11.295 1.00 96.81 96 ALA A CA 1
ATOM 695 C C . ALA A 1 96 ? -17.620 14.420 11.151 1.00 96.81 96 ALA A C 1
ATOM 697 O O . ALA A 1 96 ? -17.107 14.284 10.037 1.00 96.81 96 ALA A O 1
ATOM 698 N N . ASP A 1 97 ? -16.908 14.521 12.274 1.00 95.81 97 ASP A N 1
ATOM 699 C CA . ASP A 1 97 ? -15.445 14.483 12.300 1.00 95.81 97 ASP A CA 1
ATOM 700 C C . ASP A 1 97 ? -14.933 13.097 11.891 1.00 95.81 97 ASP A C 1
ATOM 702 O O . ASP A 1 97 ? -14.074 13.007 11.012 1.00 95.81 97 ASP A O 1
ATOM 706 N N . TYR A 1 98 ? -15.541 12.021 12.405 1.00 96.19 98 TYR A N 1
ATOM 707 C CA . TYR A 1 98 ? -15.236 10.652 11.981 1.00 96.19 98 TYR A CA 1
ATOM 708 C C . TYR A 1 98 ? -15.382 10.475 10.464 1.00 96.19 98 TYR A C 1
ATOM 710 O O . TYR A 1 98 ? -14.459 10.004 9.803 1.00 96.19 98 TYR A O 1
ATOM 718 N N . TYR A 1 99 ? -16.497 10.922 9.874 1.00 95.00 99 TYR A N 1
ATOM 719 C CA . TYR A 1 99 ? -16.695 10.844 8.423 1.00 95.00 99 TYR A CA 1
ATOM 720 C C . TYR A 1 99 ? -15.621 11.610 7.641 1.00 95.00 99 TYR A C 1
ATOM 722 O O . TYR A 1 99 ? -15.172 11.140 6.596 1.00 95.00 99 TYR A O 1
ATOM 730 N N . SER A 1 100 ? -15.188 12.771 8.142 1.00 91.25 100 SER A N 1
ATOM 731 C CA . SER A 1 100 ? -14.169 13.586 7.470 1.00 91.25 100 SER A CA 1
ATOM 732 C C . SER A 1 100 ? -12.811 12.883 7.351 1.00 91.25 100 SER A C 1
ATOM 734 O O . SER A 1 100 ? -12.094 13.123 6.382 1.00 91.25 100 SER A O 1
ATOM 736 N N . VAL A 1 101 ? -12.488 11.991 8.295 1.00 91.19 101 VAL A N 1
ATOM 737 C CA . VAL A 1 101 ? -11.222 11.243 8.335 1.00 91.19 101 VAL A CA 1
ATOM 738 C C . VAL A 1 101 ? -11.355 9.865 7.687 1.00 91.19 101 VAL A C 1
ATOM 740 O O . VAL A 1 101 ? -10.486 9.439 6.929 1.00 91.19 101 VAL A O 1
ATOM 743 N N . HIS A 1 102 ? -12.450 9.160 7.973 1.00 91.81 102 HIS A N 1
ATOM 744 C CA . HIS A 1 102 ? -12.634 7.753 7.616 1.00 91.81 102 HIS A CA 1
ATOM 745 C C . HIS A 1 102 ? -13.443 7.538 6.328 1.00 91.81 102 HIS A C 1
ATOM 747 O O . HIS A 1 102 ? -13.507 6.416 5.827 1.00 91.81 102 HIS A O 1
ATOM 753 N N . GLY A 1 103 ? -14.101 8.576 5.797 1.00 90.94 103 GLY A N 1
ATOM 754 C CA . GLY A 1 103 ? -14.926 8.504 4.583 1.00 90.94 103 GLY A CA 1
ATOM 755 C C . GLY A 1 103 ? -16.217 7.686 4.725 1.00 90.94 103 GLY A C 1
ATOM 756 O O . GLY A 1 103 ? -16.932 7.475 3.746 1.00 90.94 103 GLY A O 1
ATOM 757 N N . THR A 1 104 ? -16.526 7.217 5.934 1.00 94.25 104 THR A N 1
ATOM 758 C CA . THR A 1 104 ? -17.720 6.436 6.281 1.00 94.25 104 THR A CA 1
ATOM 759 C C . THR A 1 104 ? -18.302 6.956 7.591 1.00 94.25 104 THR A C 1
ATOM 761 O O . THR A 1 104 ? -17.593 7.574 8.379 1.00 94.25 104 THR A O 1
ATOM 764 N N . TYR A 1 105 ? -19.605 6.773 7.807 1.00 97.12 105 TYR A N 1
ATOM 765 C CA . TYR A 1 105 ? -20.238 7.163 9.068 1.00 97.12 105 TYR A CA 1
ATOM 766 C C . TYR A 1 105 ? -20.094 6.048 10.111 1.00 97.12 105 TYR A C 1
ATOM 768 O O . TYR A 1 105 ? -20.176 4.877 9.731 1.00 97.12 105 TYR A O 1
ATOM 776 N N . PRO A 1 106 ? -19.925 6.388 11.403 1.00 97.25 106 PRO A N 1
ATOM 777 C CA . PRO A 1 106 ? -20.015 5.404 12.472 1.00 97.25 106 PRO A CA 1
ATOM 778 C C . PRO A 1 106 ? -21.479 4.981 12.667 1.00 97.25 106 PRO A C 1
ATOM 780 O O . PRO A 1 106 ? -22.402 5.684 12.242 1.00 97.25 106 PRO A O 1
ATOM 783 N N . ASP A 1 107 ? -21.706 3.867 13.358 1.00 95.75 107 ASP A N 1
ATOM 784 C CA . ASP A 1 107 ? -23.062 3.416 13.690 1.00 95.75 107 ASP A CA 1
ATOM 785 C C . ASP A 1 107 ? -23.694 4.291 14.776 1.00 95.75 107 ASP A C 1
ATOM 787 O O . ASP A 1 107 ? -24.899 4.544 14.750 1.00 95.75 107 ASP A O 1
ATOM 791 N N . TYR A 1 108 ? -22.877 4.776 15.717 1.00 96.19 108 TYR A N 1
ATOM 792 C CA . TYR A 1 108 ? -23.313 5.659 16.792 1.00 96.19 108 TYR A CA 1
ATOM 793 C C . TYR A 1 108 ? -22.299 6.755 17.117 1.00 96.19 108 TYR A C 1
ATOM 795 O O . TYR A 1 108 ? -21.113 6.662 16.793 1.00 96.19 108 TYR A O 1
ATOM 803 N N . GLU A 1 109 ? -22.762 7.768 17.851 1.00 97.00 109 GLU A N 1
ATOM 804 C CA . GLU A 1 109 ? -21.908 8.843 18.354 1.00 97.00 109 GLU A CA 1
ATOM 805 C C . GLU A 1 109 ? -22.150 9.242 19.817 1.00 97.00 109 GLU A C 1
ATOM 807 O O . GLU A 1 109 ? -23.200 8.956 20.400 1.00 97.00 109 GLU A O 1
ATOM 812 N N . LEU A 1 110 ? -21.188 9.957 20.411 1.00 95.94 110 LEU A N 1
ATOM 813 C CA . LEU A 1 110 ? -21.254 10.446 21.795 1.00 95.94 110 LEU A CA 1
ATOM 814 C C . LEU A 1 110 ? -21.778 11.896 21.903 1.00 95.94 110 LEU A C 1
ATOM 816 O O . LEU A 1 110 ? -22.493 12.229 22.860 1.00 95.94 110 LEU A O 1
ATOM 820 N N . GLN A 1 111 ? -21.459 12.775 20.943 1.00 93.12 111 GLN A N 1
ATOM 821 C CA . GLN A 1 111 ? -21.696 14.227 21.050 1.00 93.12 111 GLN A CA 1
ATOM 822 C C . GLN A 1 111 ? -22.939 14.775 20.318 1.00 93.12 111 GLN A C 1
ATOM 824 O O . GLN A 1 111 ? -23.259 15.945 20.514 1.00 93.12 111 GLN A O 1
ATOM 829 N N . SER A 1 112 ? -23.700 13.953 19.580 1.00 90.50 112 SER A N 1
ATOM 830 C CA . SER A 1 112 ? -24.853 14.399 18.763 1.00 90.50 112 SER A CA 1
ATOM 831 C C . SER A 1 112 ? -24.485 15.474 17.730 1.00 90.50 112 SER A C 1
ATOM 833 O O . SER A 1 112 ? -25.050 16.568 17.727 1.00 90.50 112 SER A O 1
ATOM 835 N N . SER A 1 113 ? -23.512 15.174 16.873 1.00 92.62 113 SER A N 1
ATOM 836 C CA . SER A 1 113 ? -23.086 16.031 15.766 1.00 92.62 113 SER A CA 1
ATOM 837 C C . SER A 1 113 ? -24.016 15.960 14.550 1.00 92.62 113 SER A C 1
ATOM 839 O O . SER A 1 113 ? -24.131 16.955 13.831 1.00 92.62 113 SER A O 1
ATOM 841 N N . LEU A 1 114 ? -24.690 14.824 14.313 1.00 94.44 114 LEU A N 1
ATOM 842 C CA . LEU A 1 114 ? -25.528 14.595 13.132 1.00 94.44 114 LEU A CA 1
ATOM 843 C C . LEU A 1 114 ? -26.867 13.955 13.511 1.00 94.44 114 LEU A C 1
ATOM 845 O O . LEU A 1 114 ? -26.916 12.858 14.051 1.00 94.44 114 LEU A O 1
ATOM 849 N N . ASP A 1 115 ? -27.978 14.586 13.121 1.00 94.75 115 ASP A N 1
ATOM 850 C CA . ASP A 1 115 ? -29.335 14.154 13.506 1.00 94.75 115 ASP A CA 1
ATOM 851 C C . ASP A 1 115 ? -29.712 12.726 13.064 1.00 94.75 115 ASP A C 1
ATOM 853 O O . ASP A 1 115 ? -30.622 12.118 13.630 1.00 94.75 115 ASP A O 1
ATOM 857 N N . PHE A 1 116 ? -29.058 12.199 12.025 1.00 95.44 116 PHE A N 1
ATOM 858 C CA . PHE A 1 116 ? -29.324 10.862 11.486 1.00 95.44 116 PHE A CA 1
ATOM 859 C C . PHE A 1 116 ? -28.401 9.776 12.049 1.00 95.44 116 PHE A C 1
ATOM 861 O O . PHE A 1 116 ? -28.639 8.602 11.766 1.00 95.44 116 PHE A O 1
ATOM 868 N N . ILE A 1 117 ? -27.383 10.144 12.836 1.00 97.25 117 ILE A N 1
ATOM 869 C CA . ILE A 1 117 ? -26.535 9.187 13.543 1.00 97.25 117 ILE A CA 1
ATOM 870 C C . ILE A 1 117 ? -27.031 9.084 14.989 1.00 97.25 117 ILE A C 1
ATOM 872 O O . ILE A 1 117 ? -27.084 10.082 15.710 1.00 97.25 117 ILE A O 1
ATOM 876 N N . PRO A 1 118 ? -27.465 7.896 15.439 1.00 95.31 118 PRO A N 1
ATOM 877 C CA . PRO A 1 118 ? -28.007 7.743 16.777 1.00 95.31 118 PRO A CA 1
ATOM 878 C C . PRO A 1 118 ? -26.930 7.956 17.845 1.00 95.31 118 PRO A C 1
ATOM 880 O O . PRO A 1 118 ? -25.808 7.461 17.758 1.00 95.31 118 PRO A O 1
ATOM 883 N N . LYS A 1 119 ? -27.307 8.648 18.919 1.00 95.25 119 LYS A N 1
ATOM 884 C CA . LYS A 1 119 ? -26.447 8.828 20.087 1.00 95.25 119 LYS A CA 1
ATOM 885 C C . LYS A 1 119 ? -26.530 7.629 21.033 1.00 95.25 119 LYS A C 1
ATOM 887 O O . LYS A 1 119 ? -27.628 7.199 21.392 1.00 95.25 119 LYS A O 1
ATOM 892 N N . VAL A 1 120 ? -25.380 7.132 21.490 1.00 94.75 120 VAL A N 1
ATOM 893 C CA . VAL A 1 120 ? -25.322 6.136 22.575 1.00 94.75 120 VAL A CA 1
ATOM 894 C C . VAL A 1 120 ? -25.677 6.748 23.934 1.00 94.75 120 VAL A C 1
ATOM 896 O O . VAL A 1 120 ? -25.534 7.951 24.169 1.00 94.75 120 VAL A O 1
ATOM 899 N N . SER A 1 121 ? -26.121 5.906 24.870 1.00 95.25 121 SER A N 1
ATOM 900 C CA . SER A 1 121 ? -26.368 6.343 26.246 1.00 95.25 121 SER A CA 1
ATOM 901 C C . SER A 1 121 ? -25.052 6.415 27.013 1.00 95.25 121 SER A C 1
ATOM 903 O O . SER A 1 121 ? -24.335 5.424 27.095 1.00 95.25 121 SER A O 1
ATOM 905 N N . VAL A 1 122 ? -24.751 7.570 27.607 1.00 96.44 122 VAL A N 1
ATOM 906 C CA . VAL A 1 122 ? -23.534 7.782 28.402 1.00 96.44 122 VAL A CA 1
ATOM 907 C C . VAL A 1 122 ? -23.918 8.170 29.823 1.00 96.44 122 VAL A C 1
ATOM 909 O O . VAL A 1 122 ? -24.701 9.097 30.034 1.00 96.44 122 VAL A O 1
ATOM 912 N N . SER A 1 123 ? -23.354 7.467 30.799 1.00 96.62 123 SER A N 1
ATOM 913 C CA . SER A 1 123 ? -23.386 7.855 32.212 1.00 96.62 123 SER A CA 1
ATOM 914 C C . SER A 1 123 ? -21.993 8.295 32.660 1.00 96.62 123 SER A C 1
ATOM 916 O O . SER A 1 123 ? -21.001 7.833 32.105 1.00 96.62 123 SER A O 1
ATOM 918 N N . GLY A 1 124 ? -21.903 9.195 33.641 1.00 96.31 124 GLY A N 1
ATOM 919 C CA . GLY A 1 124 ? -20.613 9.742 34.079 1.00 96.31 124 GLY A CA 1
ATOM 920 C C . GLY A 1 124 ? -19.928 10.595 33.004 1.00 96.31 124 GLY A C 1
ATOM 921 O O . GLY A 1 124 ? -20.604 11.236 32.196 1.00 96.31 124 GLY A O 1
ATOM 922 N N . LYS A 1 125 ? -18.592 10.632 33.022 1.00 95.31 125 LYS A N 1
ATOM 923 C CA . LYS A 1 125 ? -17.777 11.373 32.050 1.00 95.31 125 LYS A CA 1
ATOM 924 C C . LYS A 1 125 ? -16.876 10.394 31.302 1.00 95.31 125 LYS A C 1
ATOM 926 O O . LYS A 1 125 ? -15.790 10.126 31.782 1.00 95.31 125 LYS A O 1
ATOM 931 N N . PHE A 1 126 ? -17.347 9.908 30.157 1.00 96.88 126 PHE A N 1
ATOM 932 C CA . PHE A 1 126 ? -16.570 9.030 29.283 1.00 96.88 126 PHE A CA 1
ATOM 933 C C . PHE A 1 126 ? -15.684 9.851 28.339 1.00 96.88 126 PHE A C 1
ATOM 935 O O . PHE A 1 126 ? -16.184 10.775 27.686 1.00 96.88 126 PHE A O 1
ATOM 942 N N . GLN A 1 127 ? -14.399 9.525 28.269 1.00 94.81 127 GLN A N 1
ATOM 943 C CA . GLN A 1 127 ? -13.394 10.124 27.390 1.00 94.81 127 GLN A CA 1
ATOM 944 C C . GLN A 1 127 ? -12.290 9.096 27.082 1.00 94.81 127 GLN A C 1
ATOM 946 O O . GLN A 1 127 ? -12.175 8.090 27.769 1.00 94.81 127 GLN A O 1
ATOM 951 N N . MET A 1 128 ? -11.482 9.337 26.049 1.00 96.50 128 MET A N 1
ATOM 952 C CA . MET A 1 128 ? -10.327 8.496 25.720 1.00 96.50 128 MET A CA 1
ATOM 953 C C . MET A 1 128 ? -9.078 9.375 25.666 1.00 96.50 128 MET A C 1
ATOM 955 O O . MET A 1 128 ? -8.653 9.801 24.605 1.00 96.50 128 MET A O 1
ATOM 959 N N . ALA A 1 129 ? -8.491 9.703 26.818 1.00 95.50 129 ALA A N 1
ATOM 960 C CA . ALA A 1 129 ? -7.450 10.730 26.881 1.00 95.50 129 ALA A CA 1
ATOM 961 C C . ALA A 1 129 ? -6.165 10.372 26.098 1.00 95.50 129 ALA A C 1
ATOM 963 O O . ALA A 1 129 ? -5.535 9.337 26.337 1.00 95.50 129 ALA A O 1
ATOM 964 N N . ASN A 1 130 ? -5.677 11.294 25.259 1.00 95.00 130 ASN A N 1
ATOM 965 C CA . ASN A 1 130 ? -4.516 11.091 24.371 1.00 95.00 130 ASN A CA 1
ATOM 966 C C . ASN A 1 130 ? -3.239 10.698 25.142 1.00 95.00 130 ASN A C 1
ATOM 968 O O . ASN A 1 130 ? -2.400 9.932 24.659 1.00 95.00 130 ASN A O 1
ATOM 972 N N . ASP A 1 131 ? -3.060 11.237 26.354 1.00 93.56 131 ASP A N 1
ATOM 973 C CA . ASP A 1 131 ? -1.839 11.047 27.140 1.00 93.56 131 ASP A CA 1
ATOM 974 C C . ASP A 1 131 ? -1.778 9.735 27.930 1.00 93.56 131 ASP A C 1
ATOM 976 O O . ASP A 1 131 ? -0.680 9.349 28.361 1.00 93.56 131 ASP A O 1
ATOM 980 N N . GLY A 1 132 ? -2.910 9.045 28.051 1.00 95.00 132 GLY A N 1
ATOM 981 C CA . GLY A 1 132 ? -3.046 7.748 28.693 1.00 95.00 132 GLY A CA 1
ATOM 982 C C . GLY A 1 132 ? -4.407 7.582 29.359 1.00 95.00 132 GLY A C 1
ATOM 983 O O . GLY A 1 132 ? -4.820 8.455 30.121 1.00 95.00 132 GLY A O 1
ATOM 984 N N . ASP A 1 133 ? -5.062 6.460 29.079 1.00 97.19 133 ASP A N 1
ATOM 985 C CA . ASP A 1 133 ? -6.378 6.094 29.603 1.00 97.19 133 ASP A CA 1
ATOM 986 C C . ASP A 1 133 ? -6.574 4.567 29.547 1.00 97.19 133 ASP A C 1
ATOM 988 O O . ASP A 1 133 ? -5.651 3.811 29.198 1.00 97.19 133 ASP A O 1
ATOM 992 N N . GLU A 1 134 ? -7.777 4.101 29.876 1.00 97.50 134 GLU A N 1
ATOM 993 C CA . GLU A 1 134 ? -8.191 2.715 29.699 1.00 97.50 134 GLU A CA 1
ATOM 994 C C . GLU A 1 134 ? -9.562 2.565 29.037 1.00 97.50 134 GLU A C 1
ATOM 996 O O . GLU A 1 134 ? -10.405 3.447 29.069 1.00 97.50 134 GLU A O 1
ATOM 1001 N N . LEU A 1 135 ? -9.795 1.396 28.442 1.00 98.38 135 LEU A N 1
ATOM 1002 C CA . LEU A 1 135 ? -11.118 0.939 28.038 1.00 98.38 135 LEU A CA 1
ATOM 1003 C C . LEU A 1 135 ? -11.353 -0.448 28.617 1.00 98.38 135 LEU A C 1
ATOM 1005 O O . LEU A 1 135 ? -10.528 -1.356 28.472 1.00 98.38 135 LEU A O 1
ATOM 1009 N N . THR A 1 136 ? -12.507 -0.622 29.248 1.00 98.31 136 THR A N 1
ATOM 1010 C CA . THR A 1 136 ? -12.980 -1.902 29.765 1.00 98.31 136 THR A CA 1
ATOM 1011 C C . THR A 1 136 ? -14.325 -2.237 29.137 1.00 98.31 136 THR A C 1
ATOM 1013 O O . THR A 1 136 ? -15.300 -1.506 29.309 1.00 98.31 136 THR A O 1
ATOM 1016 N N . LEU A 1 137 ? -14.382 -3.373 28.444 1.00 96.75 137 LEU A N 1
ATOM 1017 C CA . LEU A 1 137 ? -15.623 -3.971 27.974 1.00 96.75 137 LEU A CA 1
ATOM 1018 C C . LEU A 1 137 ? -16.255 -4.776 29.110 1.00 96.75 137 LEU A C 1
ATOM 1020 O O . LEU A 1 137 ? -15.601 -5.616 29.743 1.00 96.75 137 LEU A O 1
ATOM 1024 N N . LEU A 1 138 ? -17.533 -4.516 29.357 1.00 96.00 138 LEU A N 1
ATOM 1025 C CA . LEU A 1 138 ? -18.335 -5.148 30.389 1.00 96.00 138 LEU A CA 1
ATOM 1026 C C . LEU A 1 138 ? -19.473 -5.950 29.753 1.00 96.00 138 LEU A C 1
ATOM 1028 O O . LEU A 1 138 ? -20.179 -5.439 28.888 1.00 96.00 138 LEU A O 1
ATOM 1032 N N . HIS A 1 139 ? -19.717 -7.156 30.266 1.00 93.56 139 HIS A N 1
ATOM 1033 C CA . HIS A 1 139 ? -20.940 -7.921 30.012 1.00 93.56 139 HIS A CA 1
ATOM 1034 C C . HIS A 1 139 ? -21.680 -8.121 31.330 1.00 93.56 139 HIS A C 1
ATOM 1036 O O . HIS A 1 139 ? -21.109 -8.623 32.304 1.00 93.56 139 HIS A O 1
ATOM 1042 N N . ASN A 1 140 ? -22.939 -7.678 31.408 1.00 92.19 140 ASN A N 1
ATOM 1043 C CA . ASN A 1 140 ? -23.730 -7.710 32.644 1.00 92.19 140 ASN A CA 1
ATOM 1044 C C . ASN A 1 140 ? -22.990 -7.071 33.845 1.00 92.19 140 ASN A C 1
ATOM 1046 O O . ASN A 1 140 ? -23.026 -7.569 34.974 1.00 92.19 140 ASN A O 1
ATOM 1050 N N . GLY A 1 141 ? -22.263 -5.977 33.581 1.00 91.94 141 GLY A N 1
ATOM 1051 C CA . GLY A 1 141 ? -21.479 -5.230 34.571 1.00 91.94 141 GLY A CA 1
ATOM 1052 C C . GLY A 1 141 ? -20.174 -5.897 35.023 1.00 91.94 141 GLY A C 1
ATOM 1053 O O . GLY A 1 141 ? -19.523 -5.393 35.938 1.00 91.94 141 GLY A O 1
ATOM 1054 N N . LYS A 1 142 ? -19.771 -7.023 34.422 1.00 94.75 142 LYS A N 1
ATOM 1055 C CA . LYS A 1 142 ? -18.496 -7.696 34.711 1.00 94.75 142 LYS A CA 1
ATOM 1056 C C . LYS A 1 142 ? -17.497 -7.439 33.594 1.00 94.75 142 LYS A C 1
ATOM 1058 O O . LYS A 1 142 ? -17.838 -7.605 32.432 1.00 94.75 142 LYS A O 1
ATOM 1063 N N . ALA A 1 143 ? -16.263 -7.096 33.954 1.00 95.75 143 ALA A N 1
ATOM 1064 C CA . ALA A 1 143 ? -15.186 -6.914 32.989 1.00 95.75 143 ALA A CA 1
ATOM 1065 C C . ALA A 1 143 ? -14.850 -8.221 32.267 1.00 95.75 143 ALA A C 1
ATOM 1067 O O . ALA A 1 143 ? -14.541 -9.223 32.916 1.00 95.75 143 ALA A O 1
ATOM 1068 N N . VAL A 1 144 ? -14.889 -8.178 30.935 1.00 94.19 144 VAL A N 1
ATOM 1069 C CA . VAL A 1 144 ? -14.516 -9.300 30.060 1.00 94.19 144 VAL A CA 1
ATOM 1070 C C . VAL A 1 144 ? -13.237 -9.018 29.279 1.00 94.19 144 VAL A C 1
ATOM 1072 O O . VAL A 1 144 ? -12.445 -9.926 29.046 1.00 94.19 144 VAL A O 1
ATOM 1075 N N . GLN A 1 145 ? -12.986 -7.751 28.945 1.00 95.69 145 GLN A N 1
ATOM 1076 C CA . GLN A 1 145 ? -11.783 -7.312 28.249 1.00 95.69 145 GLN A CA 1
ATOM 1077 C C . GLN A 1 145 ? -11.377 -5.937 28.764 1.00 95.69 145 GLN A C 1
ATOM 1079 O O . GLN A 1 145 ? -12.227 -5.108 29.083 1.00 95.69 145 GLN A O 1
ATOM 1084 N N . LYS A 1 146 ? -10.070 -5.698 28.844 1.00 96.69 146 LYS A N 1
ATOM 1085 C CA . LYS A 1 146 ? -9.503 -4.417 29.251 1.00 96.69 146 LYS A CA 1
ATOM 1086 C C . LYS A 1 146 ? -8.251 -4.111 28.440 1.00 96.69 146 LYS A C 1
ATOM 1088 O O . LYS A 1 146 ? -7.469 -5.015 28.140 1.00 96.69 146 LYS A O 1
ATOM 1093 N N . VAL A 1 147 ? -8.055 -2.841 28.120 1.00 97.38 147 VAL A N 1
ATOM 1094 C CA . VAL A 1 147 ? -6.849 -2.306 27.486 1.00 97.38 147 VAL A CA 1
ATOM 1095 C C . VAL A 1 147 ? -6.541 -0.936 28.074 1.00 97.38 147 VAL A C 1
ATOM 1097 O O . VAL A 1 147 ? -7.451 -0.216 28.466 1.00 97.38 147 VAL A O 1
ATOM 1100 N N . SER A 1 148 ? -5.261 -0.588 28.161 1.00 97.31 148 SER A N 1
ATOM 1101 C CA . SER A 1 148 ? -4.810 0.733 28.592 1.00 97.31 148 SER A CA 1
ATOM 1102 C C . SER A 1 148 ? -3.644 1.219 27.743 1.00 97.31 148 SER A C 1
ATOM 1104 O O . SER A 1 148 ? -2.877 0.423 27.194 1.00 97.31 148 SER A O 1
ATOM 1106 N N . TRP A 1 149 ? -3.479 2.532 27.652 1.00 96.81 149 TRP A N 1
ATOM 1107 C CA . TRP A 1 149 ? -2.331 3.168 27.011 1.00 96.81 149 TRP A CA 1
ATOM 1108 C C . TRP A 1 149 ? -1.723 4.210 27.959 1.00 96.81 149 TRP A C 1
ATOM 1110 O O . TRP A 1 149 ? -2.446 4.817 28.741 1.00 96.81 149 TRP A O 1
ATOM 1120 N N . PRO A 1 150 ? -0.393 4.419 27.946 1.00 94.44 150 PRO A N 1
ATOM 1121 C CA . PRO A 1 150 ? 0.602 3.729 27.123 1.00 94.44 150 PRO A CA 1
ATOM 1122 C C . PRO A 1 150 ? 1.028 2.343 27.661 1.00 94.44 150 PRO A C 1
ATOM 1124 O O . PRO A 1 150 ? 1.956 1.746 27.118 1.00 94.44 150 PRO A O 1
ATOM 1127 N N . ASP A 1 151 ? 0.412 1.858 28.744 1.00 93.56 151 ASP A N 1
ATOM 1128 C CA . ASP A 1 151 ? 0.904 0.690 29.487 1.00 93.56 151 ASP A CA 1
ATOM 1129 C C . ASP A 1 151 ? 0.734 -0.643 28.740 1.00 93.56 151 ASP A C 1
ATOM 1131 O O . ASP A 1 151 ? 1.680 -1.433 28.687 1.00 93.56 151 ASP A O 1
ATOM 1135 N N . ALA A 1 152 ? -0.449 -0.920 28.174 1.00 93.94 152 ALA A N 1
ATOM 1136 C CA . ALA A 1 152 ? -0.699 -2.157 27.426 1.00 93.94 152 ALA A CA 1
ATOM 1137 C C . ALA A 1 152 ? -0.450 -1.989 25.920 1.00 93.94 152 ALA A C 1
ATOM 1139 O O . ALA A 1 152 ? 0.055 -2.908 25.274 1.00 93.94 152 ALA A O 1
A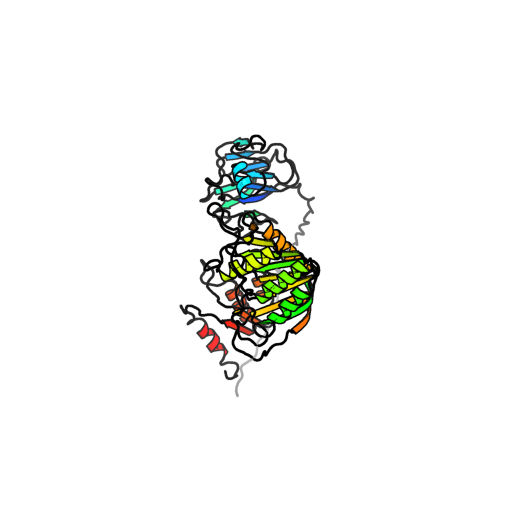TOM 1140 N N . VAL A 1 153 ? -0.780 -0.820 25.365 1.00 95.75 153 VAL A N 1
ATOM 1141 C CA . VAL A 1 153 ? -0.557 -0.470 23.955 1.00 95.75 153 VAL A CA 1
ATOM 1142 C C . VAL A 1 153 ? 0.017 0.940 23.817 1.00 95.75 153 VAL A C 1
ATOM 1144 O O . VAL A 1 153 ? -0.106 1.771 24.712 1.00 95.75 153 VAL A O 1
ATOM 1147 N N . SER A 1 154 ? 0.685 1.221 22.696 1.00 93.81 154 SER A N 1
ATOM 1148 C CA . SER A 1 154 ? 1.356 2.509 22.472 1.00 93.81 154 SER A CA 1
ATOM 1149 C C . SER A 1 154 ? 0.372 3.661 22.271 1.00 93.81 154 SER A C 1
ATOM 1151 O O . SER A 1 154 ? -0.504 3.549 21.431 1.00 93.81 154 SER A O 1
ATOM 1153 N N . LYS A 1 155 ? 0.589 4.820 22.894 1.00 94.50 155 LYS A N 1
ATOM 1154 C CA . LYS A 1 155 ? -0.174 6.035 22.558 1.00 94.50 155 LYS A CA 1
ATOM 1155 C C . LYS A 1 155 ? 0.336 6.747 21.298 1.00 94.50 155 LYS A C 1
ATOM 1157 O O . LYS A 1 155 ? 1.515 6.625 20.946 1.00 94.50 155 LYS A O 1
ATOM 1162 N N . GLY A 1 156 ? -0.517 7.570 20.692 1.00 94.00 156 GLY A N 1
ATOM 1163 C CA . GLY A 1 156 ? -0.118 8.638 19.776 1.00 94.00 156 GLY A CA 1
ATOM 1164 C C . GLY A 1 156 ? -1.104 8.903 18.641 1.00 94.00 156 GLY A C 1
ATOM 1165 O O . GLY A 1 156 ? -1.892 8.041 18.267 1.00 94.00 156 GLY A O 1
ATOM 1166 N N . ARG A 1 157 ? -0.961 10.081 18.034 1.00 93.62 157 ARG A N 1
ATOM 1167 C CA . ARG A 1 157 ? -1.852 10.584 16.986 1.00 93.62 157 ARG A CA 1
ATOM 1168 C C . ARG A 1 157 ? -2.045 9.628 15.809 1.00 93.62 157 ARG A C 1
ATOM 1170 O O . ARG A 1 157 ? -1.071 9.189 15.175 1.00 93.62 157 ARG A O 1
ATOM 1177 N N . GLY A 1 158 ? -3.304 9.333 15.516 1.00 94.19 158 GLY A N 1
ATOM 1178 C CA . GLY A 1 158 ? -3.817 8.383 14.538 1.00 94.19 158 GLY A CA 1
ATOM 1179 C C . GLY A 1 158 ? -3.351 6.947 14.735 1.00 94.19 158 GLY A C 1
ATOM 1180 O O . GLY A 1 158 ? -3.325 6.204 13.757 1.00 94.19 158 GLY A O 1
ATOM 1181 N N . VAL A 1 159 ? -2.869 6.561 15.924 1.00 95.31 159 VAL A N 1
ATOM 1182 C CA . VAL A 1 159 ? -2.522 5.159 16.199 1.00 95.31 159 VAL A CA 1
ATOM 1183 C C . VAL A 1 159 ? -3.805 4.362 16.385 1.00 95.31 159 VAL A C 1
ATOM 1185 O O . VAL A 1 159 ? -4.629 4.686 17.235 1.00 95.31 159 VAL A O 1
ATOM 1188 N N . VAL A 1 160 ? -3.948 3.309 15.588 1.00 96.81 160 VAL A N 1
ATOM 1189 C CA . VAL A 1 160 ? -5.068 2.374 15.653 1.00 96.81 160 VAL A CA 1
ATOM 1190 C C . VAL A 1 160 ? -4.610 1.111 16.366 1.00 96.81 160 VAL A C 1
ATOM 1192 O O . VAL A 1 160 ? -3.576 0.525 16.032 1.00 96.81 160 VAL A O 1
ATOM 1195 N N . HIS A 1 161 ? -5.396 0.675 17.339 1.00 97.25 161 HIS A N 1
ATOM 1196 C CA . HIS A 1 161 ? -5.178 -0.564 18.067 1.00 97.25 161 HIS A CA 1
ATOM 1197 C C . HIS A 1 161 ? -6.174 -1.600 17.604 1.00 97.25 161 HIS A C 1
ATOM 1199 O O . HIS A 1 161 ? -7.360 -1.314 17.566 1.00 97.25 161 HIS A O 1
ATOM 1205 N N . VAL A 1 162 ? -5.697 -2.800 17.287 1.00 95.75 162 VAL A N 1
ATOM 1206 C CA . VAL A 1 162 ? -6.537 -3.894 16.791 1.00 95.75 162 VAL A CA 1
ATOM 1207 C C . VAL A 1 162 ? -6.343 -5.103 17.687 1.00 95.75 162 VAL A C 1
ATOM 1209 O O . VAL A 1 162 ? -5.209 -5.496 17.965 1.00 95.75 162 VAL A O 1
ATOM 1212 N N . PHE A 1 163 ? -7.440 -5.696 18.133 1.00 94.62 163 PHE A N 1
ATOM 1213 C CA . PHE A 1 163 ? -7.467 -6.921 18.912 1.00 94.62 163 PHE A CA 1
ATOM 1214 C C . PHE A 1 163 ? -7.941 -8.073 18.035 1.00 94.62 163 PHE A C 1
ATOM 1216 O O . PHE A 1 163 ? -9.006 -8.013 17.422 1.00 94.62 163 PHE A O 1
ATOM 1223 N N . LYS A 1 164 ? -7.144 -9.138 17.968 1.00 90.25 164 LYS A N 1
ATOM 1224 C CA . LYS A 1 164 ? -7.473 -10.330 17.188 1.00 90.25 164 LYS A CA 1
ATOM 1225 C C . LYS A 1 164 ? -6.863 -11.565 17.834 1.00 90.25 164 LYS A C 1
ATOM 1227 O O . LYS A 1 164 ? -5.758 -11.508 18.364 1.00 90.25 164 LYS A O 1
ATOM 1232 N N . ASP A 1 165 ? -7.584 -12.683 17.796 1.00 88.88 165 ASP A N 1
ATOM 1233 C CA . ASP A 1 165 ? -7.117 -13.979 18.311 1.00 88.88 165 ASP A CA 1
ATOM 1234 C C . ASP A 1 165 ? -6.623 -13.916 19.775 1.00 88.88 165 ASP A C 1
ATOM 1236 O O . ASP A 1 165 ? -5.662 -14.579 20.166 1.00 88.88 165 ASP A O 1
ATOM 1240 N N . GLY A 1 166 ? -7.286 -13.095 20.600 1.00 90.06 166 GLY A N 1
ATOM 1241 C CA . GLY A 1 166 ? -6.984 -12.956 22.026 1.00 90.06 166 GLY A CA 1
ATOM 1242 C C . GLY A 1 166 ? -5.808 -12.031 22.357 1.00 90.06 166 GLY A C 1
ATOM 1243 O O . GLY A 1 166 ? -5.433 -11.933 23.527 1.00 90.06 166 GLY A O 1
ATOM 1244 N N . VAL A 1 167 ? -5.211 -11.365 21.363 1.00 92.25 167 VAL A N 1
ATOM 1245 C CA . VAL A 1 167 ? -4.047 -10.490 21.547 1.00 92.25 167 VAL A CA 1
ATOM 1246 C C . VAL A 1 167 ? -4.223 -9.145 20.842 1.00 92.25 167 VAL A C 1
ATOM 1248 O O . VAL A 1 167 ? -4.803 -9.054 19.762 1.00 92.25 167 VAL A O 1
ATOM 1251 N N . TRP A 1 168 ? -3.691 -8.087 21.455 1.00 93.94 168 TRP A N 1
ATOM 1252 C CA . TRP A 1 168 ? -3.544 -6.791 20.795 1.00 93.94 168 TRP A CA 1
ATOM 1253 C C . TRP A 1 168 ? -2.381 -6.845 19.811 1.00 93.94 168 TRP A C 1
ATOM 1255 O O . TRP A 1 168 ? -1.300 -7.348 20.134 1.00 93.94 168 TRP A O 1
ATOM 1265 N N . ASP A 1 169 ? -2.599 -6.317 18.612 1.00 91.19 169 ASP A N 1
ATOM 1266 C CA . ASP A 1 169 ? -1.558 -6.200 17.609 1.00 91.19 169 ASP A CA 1
ATOM 1267 C C . ASP A 1 169 ? -0.434 -5.296 18.127 1.00 91.19 169 ASP A C 1
ATOM 1269 O O . ASP A 1 169 ? -0.641 -4.143 18.501 1.00 91.19 169 ASP A O 1
ATOM 1273 N N . SER A 1 170 ? 0.780 -5.841 18.160 1.00 87.25 170 SER A N 1
ATOM 1274 C CA . SER A 1 170 ? 1.969 -5.119 18.622 1.00 87.25 170 SER A CA 1
ATOM 1275 C C . SER A 1 170 ? 2.477 -4.064 17.631 1.00 87.25 170 SER A C 1
ATOM 1277 O O . SER A 1 170 ? 3.387 -3.299 17.960 1.00 87.25 170 SER A O 1
ATOM 1279 N N . ARG A 1 171 ? 1.949 -4.043 16.399 1.00 86.06 171 ARG A N 1
ATOM 1280 C CA . ARG A 1 171 ? 2.304 -3.052 15.381 1.00 86.06 171 ARG A CA 1
ATOM 1281 C C . ARG A 1 171 ? 1.692 -1.699 15.729 1.00 86.06 171 ARG A C 1
ATOM 1283 O O . ARG A 1 171 ? 0.560 -1.603 16.185 1.00 86.06 171 ARG A O 1
ATOM 1290 N N . VAL A 1 172 ? 2.427 -0.637 15.416 1.00 87.25 172 VAL A N 1
ATOM 1291 C CA . VAL A 1 172 ? 1.877 0.722 15.415 1.00 87.25 172 VAL A CA 1
ATOM 1292 C C . VAL A 1 172 ? 1.158 0.920 14.084 1.00 87.25 172 VAL A C 1
ATOM 1294 O O . VAL A 1 172 ? 1.797 1.268 13.091 1.00 87.25 172 VAL A O 1
ATOM 1297 N N . LEU A 1 173 ? -0.142 0.632 14.053 1.00 92.62 173 LEU A N 1
ATOM 1298 C CA . LEU A 1 173 ? -0.981 0.855 12.876 1.00 92.62 173 LEU A CA 1
ATOM 1299 C C . LEU A 1 173 ? -1.436 2.313 12.842 1.00 92.62 173 LEU A C 1
ATOM 1301 O O . LEU A 1 173 ? -1.675 2.914 13.890 1.00 92.62 173 LEU A O 1
ATOM 1305 N N . LYS A 1 174 ? -1.545 2.884 11.644 1.00 93.38 174 LYS A N 1
ATOM 1306 C CA . LYS A 1 174 ? -2.145 4.204 11.431 1.00 93.38 174 LYS A CA 1
ATOM 1307 C C . LYS A 1 174 ? -3.548 4.099 10.845 1.00 93.38 174 LYS A C 1
ATOM 1309 O O . LYS A 1 174 ? -3.882 3.086 10.230 1.00 93.38 174 LYS A O 1
ATOM 1314 N N . ILE A 1 175 ? -4.362 5.137 11.032 1.00 93.69 175 ILE A N 1
ATOM 1315 C CA . ILE A 1 175 ? -5.665 5.253 10.362 1.00 93.69 175 ILE A CA 1
ATOM 1316 C C . ILE A 1 175 ? -5.462 5.066 8.850 1.00 93.69 175 ILE A C 1
ATOM 1318 O O . ILE A 1 175 ? -4.502 5.572 8.272 1.00 93.69 175 ILE A O 1
ATOM 1322 N N . GLY A 1 176 ? -6.328 4.265 8.228 1.00 91.12 176 GLY A N 1
ATOM 1323 C CA . GLY A 1 176 ? -6.269 3.925 6.804 1.00 91.12 176 GLY A CA 1
ATOM 1324 C C . GLY A 1 176 ? -5.185 2.918 6.404 1.00 91.12 176 GLY A C 1
ATOM 1325 O O . GLY A 1 176 ? -5.196 2.460 5.265 1.00 91.12 176 GLY A O 1
ATOM 1326 N N . GLN A 1 177 ? -4.255 2.548 7.294 1.00 92.69 177 GLN A N 1
ATOM 1327 C CA . GLN A 1 177 ? -3.196 1.585 6.979 1.00 92.69 177 GLN A CA 1
ATOM 1328 C C . GLN A 1 177 ? -3.776 0.204 6.641 1.00 92.69 177 GLN A C 1
ATOM 1330 O O . GLN A 1 177 ? -4.712 -0.268 7.292 1.00 92.69 177 GLN A O 1
ATOM 1335 N N . THR A 1 178 ? -3.183 -0.479 5.658 1.00 92.38 178 THR A N 1
ATOM 1336 C CA . THR A 1 178 ? -3.550 -1.858 5.325 1.00 92.38 178 THR A CA 1
ATOM 1337 C C . THR A 1 178 ? -3.293 -2.823 6.488 1.00 92.38 178 THR A C 1
ATOM 1339 O O . THR A 1 178 ? -2.579 -2.526 7.448 1.00 92.38 178 THR A O 1
ATOM 1342 N N . ARG A 1 179 ? -3.906 -4.011 6.403 1.00 91.38 179 ARG A N 1
ATOM 1343 C CA . ARG A 1 179 ? -3.714 -5.128 7.344 1.00 91.38 179 ARG A CA 1
ATOM 1344 C C . ARG A 1 179 ? -3.401 -6.412 6.579 1.00 91.38 179 ARG A C 1
ATOM 1346 O O . ARG A 1 179 ? -4.113 -7.407 6.705 1.00 91.38 179 ARG A O 1
ATOM 1353 N N . LEU A 1 180 ? -2.359 -6.372 5.749 1.00 92.56 180 LEU A N 1
ATOM 1354 C CA . LEU A 1 180 ? -2.003 -7.489 4.872 1.00 92.56 180 LEU A CA 1
ATOM 1355 C C . LEU A 1 180 ? -1.659 -8.753 5.674 1.00 92.56 180 LEU A C 1
ATOM 1357 O O . LEU A 1 180 ? -0.917 -8.712 6.659 1.00 92.56 180 LEU A O 1
ATOM 1361 N N . THR A 1 181 ? -2.167 -9.896 5.218 1.00 90.44 181 THR A N 1
ATOM 1362 C CA . THR A 1 181 ? -1.844 -11.209 5.784 1.00 90.44 181 THR A CA 1
ATOM 1363 C C . THR A 1 181 ? -0.675 -11.851 5.036 1.00 90.44 181 THR A C 1
ATOM 1365 O O . THR A 1 181 ? -0.656 -11.803 3.805 1.00 90.44 181 THR A O 1
ATOM 1368 N N . PRO A 1 182 ? 0.276 -12.508 5.727 1.00 92.38 182 PRO A N 1
ATOM 1369 C CA . PRO A 1 182 ? 1.328 -13.288 5.081 1.00 92.38 182 PRO A CA 1
ATOM 1370 C C . PRO A 1 182 ? 0.787 -14.311 4.087 1.00 92.38 182 PRO A C 1
ATOM 1372 O O . PRO A 1 182 ? -0.169 -15.025 4.385 1.00 92.38 182 PRO A O 1
ATOM 1375 N N . ALA A 1 183 ? 1.474 -14.452 2.958 1.00 94.06 183 ALA A N 1
ATOM 1376 C CA . ALA A 1 183 ? 1.173 -15.468 1.964 1.00 94.06 183 ALA A CA 1
ATOM 1377 C C . ALA A 1 183 ? 2.455 -16.060 1.371 1.00 94.06 183 ALA A C 1
ATOM 1379 O O . ALA A 1 183 ? 3.526 -15.447 1.396 1.00 94.06 183 ALA A O 1
ATOM 1380 N N . ALA A 1 184 ? 2.350 -17.275 0.840 1.00 95.56 184 ALA A N 1
ATOM 1381 C CA . ALA A 1 184 ? 3.417 -17.907 0.084 1.00 95.56 184 ALA A CA 1
ATOM 1382 C C . ALA A 1 184 ? 2.825 -18.685 -1.089 1.00 95.56 184 ALA A C 1
ATOM 1384 O O . ALA A 1 184 ? 1.886 -19.457 -0.907 1.00 95.56 184 ALA A O 1
ATOM 1385 N N . TYR A 1 185 ? 3.429 -18.512 -2.255 1.00 96.75 185 TYR A N 1
ATOM 1386 C CA . TYR A 1 185 ? 2.970 -19.053 -3.529 1.00 96.75 185 TYR A CA 1
ATOM 1387 C C . TYR A 1 185 ? 4.063 -19.903 -4.170 1.00 96.75 185 TYR A C 1
ATOM 1389 O O . TYR A 1 185 ? 5.232 -19.830 -3.776 1.00 96.75 185 TYR A O 1
ATOM 1397 N N . SER A 1 186 ? 3.688 -20.713 -5.154 1.00 96.94 186 SER A N 1
ATOM 1398 C CA . SER A 1 186 ? 4.619 -21.472 -5.987 1.00 96.94 186 SER A CA 1
ATOM 1399 C C . SER A 1 186 ? 4.513 -20.960 -7.414 1.00 96.94 186 SER A C 1
ATOM 1401 O O . SER A 1 186 ? 3.683 -21.450 -8.164 1.00 96.94 186 SER A O 1
ATOM 1403 N N . ALA A 1 187 ? 5.362 -20.000 -7.771 1.00 97.00 187 ALA A N 1
ATOM 1404 C CA . ALA A 1 187 ? 5.343 -19.388 -9.087 1.00 97.00 187 ALA A CA 1
ATOM 1405 C C . ALA A 1 187 ? 5.876 -20.335 -10.167 1.00 97.00 187 ALA A C 1
ATOM 1407 O O . ALA A 1 187 ? 6.931 -20.962 -9.987 1.00 97.00 187 ALA A O 1
ATOM 1408 N N . ASP A 1 188 ? 5.201 -20.364 -11.315 1.00 94.00 188 ASP A N 1
ATOM 1409 C CA . ASP A 1 188 ? 5.586 -21.180 -12.469 1.00 94.00 188 ASP A CA 1
ATOM 1410 C C . ASP A 1 188 ? 6.985 -20.828 -12.966 1.00 94.00 188 ASP A C 1
ATOM 1412 O O . ASP A 1 188 ? 7.823 -21.705 -13.201 1.00 94.00 188 ASP A O 1
ATOM 1416 N N . LYS A 1 189 ? 7.242 -19.525 -13.115 1.00 97.44 189 LYS A N 1
ATOM 1417 C CA . LYS A 1 189 ? 8.462 -18.986 -13.710 1.00 97.44 189 LYS A CA 1
ATOM 1418 C C . LYS A 1 189 ? 8.843 -17.669 -13.038 1.00 97.44 189 LYS A C 1
ATOM 1420 O O . LYS A 1 189 ? 7.997 -16.809 -12.813 1.00 97.44 189 LYS A O 1
ATOM 1425 N N . VAL A 1 190 ? 10.132 -17.485 -12.769 1.00 98.69 190 VAL A N 1
ATOM 1426 C CA . VAL A 1 190 ? 10.706 -16.213 -12.316 1.00 98.69 190 VAL A CA 1
ATOM 1427 C C . VAL A 1 190 ? 11.928 -15.890 -13.163 1.00 98.69 190 VAL A C 1
ATOM 1429 O O . VAL A 1 190 ? 12.857 -16.692 -13.239 1.00 98.69 190 VAL A O 1
ATOM 1432 N N . THR A 1 191 ? 11.942 -14.710 -13.774 1.00 98.69 191 THR A N 1
ATOM 1433 C CA . THR A 1 191 ? 13.109 -14.158 -14.466 1.00 98.69 191 THR A CA 1
ATOM 1434 C C . THR A 1 191 ? 13.790 -13.146 -13.552 1.00 98.69 191 THR A C 1
ATOM 1436 O O . THR A 1 191 ? 13.225 -12.103 -13.236 1.00 98.69 191 THR A O 1
ATOM 1439 N N . LEU A 1 192 ? 14.997 -13.471 -13.104 1.00 98.50 192 LEU A N 1
ATOM 1440 C CA . LEU A 1 192 ? 15.859 -12.621 -12.288 1.00 98.50 192 LEU A CA 1
ATOM 1441 C C . LEU A 1 192 ? 16.733 -11.762 -13.199 1.00 98.50 192 LEU A C 1
ATOM 1443 O O . LEU A 1 192 ? 17.303 -12.275 -14.161 1.00 98.50 192 LEU A O 1
ATOM 1447 N N . PHE A 1 193 ? 16.875 -10.483 -12.877 1.00 98.31 193 PHE A N 1
ATOM 1448 C CA . PHE A 1 193 ? 17.653 -9.536 -13.673 1.00 98.31 193 PHE A CA 1
ATOM 1449 C C . PHE A 1 193 ? 18.365 -8.521 -12.777 1.00 98.31 193 PHE A C 1
ATOM 1451 O O . PHE A 1 193 ? 18.034 -8.355 -11.598 1.00 98.31 193 PHE A O 1
ATOM 1458 N N . VAL A 1 194 ? 19.366 -7.846 -13.338 1.00 97.12 194 VAL A N 1
ATOM 1459 C CA . VAL A 1 194 ? 20.170 -6.846 -12.628 1.00 97.12 194 VAL A CA 1
ATOM 1460 C C . VAL A 1 194 ? 20.358 -5.588 -13.464 1.00 97.12 194 VAL A C 1
ATOM 1462 O O . VAL A 1 194 ? 20.292 -5.604 -14.695 1.00 97.12 194 VAL A O 1
ATOM 1465 N N . SER A 1 195 ? 20.536 -4.471 -12.768 1.00 95.69 195 SER A N 1
ATOM 1466 C CA . SER A 1 195 ? 20.893 -3.178 -13.349 1.00 95.69 195 SER A CA 1
ATOM 1467 C C . SER A 1 195 ? 22.386 -2.951 -13.100 1.00 95.69 195 SER A C 1
ATOM 1469 O O . SER A 1 195 ? 22.860 -3.304 -12.012 1.00 95.69 195 SER A O 1
ATOM 1471 N N . PRO A 1 196 ? 23.150 -2.400 -14.055 1.00 95.62 196 PRO A N 1
ATOM 1472 C CA . PRO A 1 196 ? 22.710 -1.822 -15.330 1.00 95.62 196 PRO A CA 1
ATOM 1473 C C . PRO A 1 196 ? 22.573 -2.823 -16.491 1.00 95.62 196 PRO A C 1
ATOM 1475 O O . PRO A 1 196 ? 22.241 -2.422 -17.598 1.00 95.62 196 PRO A O 1
ATOM 1478 N N . ASP A 1 197 ? 22.852 -4.109 -16.273 1.00 96.38 197 ASP A N 1
ATOM 1479 C CA . ASP A 1 197 ? 23.120 -5.041 -17.372 1.00 96.38 197 ASP A CA 1
ATOM 1480 C C . ASP A 1 197 ? 21.911 -5.355 -18.270 1.00 96.38 197 ASP A C 1
ATOM 1482 O O . ASP A 1 197 ? 22.042 -5.307 -19.490 1.00 96.38 197 ASP A O 1
ATOM 1486 N N . CYS A 1 198 ? 20.751 -5.681 -17.689 1.00 96.94 198 CYS A N 1
ATOM 1487 C CA . CYS A 1 198 ? 19.605 -6.203 -18.451 1.00 96.94 198 CYS A CA 1
ATOM 1488 C C . CYS A 1 198 ? 18.225 -5.718 -17.971 1.00 96.94 198 CYS A C 1
ATOM 1490 O O . CYS A 1 198 ? 17.199 -6.133 -18.508 1.00 96.94 198 CYS A O 1
ATOM 1492 N N . THR A 1 199 ? 18.163 -4.833 -16.969 1.00 97.31 199 THR A N 1
ATOM 1493 C CA . THR A 1 199 ? 16.876 -4.383 -16.398 1.00 97.31 199 THR A CA 1
ATOM 1494 C C . THR A 1 199 ? 16.009 -3.624 -17.406 1.00 97.31 199 THR A C 1
ATOM 1496 O O . THR A 1 199 ? 14.790 -3.790 -17.409 1.00 97.31 199 THR A O 1
ATOM 1499 N N . TYR A 1 200 ? 16.623 -2.799 -18.258 1.00 97.75 200 TYR A N 1
ATOM 1500 C CA . TYR A 1 200 ? 15.911 -1.990 -19.248 1.00 97.75 200 TYR A CA 1
ATOM 1501 C C . TYR A 1 200 ? 15.131 -2.851 -20.245 1.00 97.75 200 TYR A C 1
ATOM 1503 O O . TYR A 1 200 ? 13.930 -2.644 -20.418 1.00 97.75 200 TYR A O 1
ATOM 1511 N N . ASP A 1 201 ? 15.784 -3.859 -20.828 1.00 97.88 201 ASP A N 1
ATOM 1512 C CA . ASP A 1 201 ? 15.153 -4.742 -21.812 1.00 97.88 201 ASP A CA 1
ATOM 1513 C C . ASP A 1 201 ? 14.026 -5.571 -21.191 1.00 97.88 201 ASP A C 1
ATOM 1515 O O . ASP A 1 201 ? 12.937 -5.634 -21.757 1.00 97.88 201 ASP A O 1
ATOM 1519 N N . VAL A 1 202 ? 14.241 -6.130 -19.992 1.00 98.38 202 VAL A N 1
ATOM 1520 C CA . VAL A 1 202 ? 13.208 -6.919 -19.297 1.00 98.38 202 VAL A CA 1
ATOM 1521 C C . VAL A 1 202 ? 11.970 -6.073 -18.991 1.00 98.38 202 VAL A C 1
ATOM 1523 O O . VAL A 1 202 ? 10.846 -6.529 -19.196 1.00 98.38 202 VAL A O 1
ATOM 1526 N N . LEU A 1 203 ? 12.142 -4.833 -18.518 1.00 98.50 203 LEU A N 1
ATOM 1527 C CA . LEU A 1 203 ? 11.006 -3.949 -18.241 1.00 98.50 203 LEU A CA 1
ATOM 1528 C C . LEU A 1 203 ? 10.251 -3.563 -19.515 1.00 98.50 203 LEU A C 1
ATOM 1530 O O . LEU A 1 203 ? 9.019 -3.571 -19.516 1.00 98.50 203 LEU A O 1
ATOM 1534 N N . LEU A 1 204 ? 10.967 -3.235 -20.593 1.00 98.62 204 LEU A N 1
ATOM 1535 C CA . LEU A 1 204 ? 10.331 -2.899 -21.863 1.00 98.62 204 LEU A CA 1
ATOM 1536 C C . LEU A 1 204 ? 9.588 -4.083 -22.478 1.00 98.62 204 LEU A C 1
ATOM 1538 O O . LEU A 1 204 ? 8.507 -3.875 -23.023 1.00 98.62 204 LEU A O 1
ATOM 1542 N N . GLU A 1 205 ? 10.121 -5.300 -22.364 1.00 98.56 205 GLU A N 1
ATOM 1543 C CA . GLU A 1 205 ? 9.447 -6.520 -22.815 1.00 98.56 205 GLU A CA 1
ATOM 1544 C C . GLU A 1 205 ? 8.118 -6.711 -22.075 1.00 98.56 205 GLU A C 1
ATOM 1546 O O . GLU A 1 205 ? 7.074 -6.812 -22.715 1.00 98.56 205 GLU A O 1
ATOM 1551 N N . VAL A 1 206 ? 8.119 -6.629 -20.738 1.00 98.62 206 VAL A N 1
ATOM 1552 C CA . VAL A 1 206 ? 6.891 -6.758 -19.930 1.00 98.62 206 VAL A CA 1
ATOM 1553 C C . VAL A 1 206 ? 5.843 -5.701 -20.309 1.00 98.62 206 VAL A C 1
ATOM 1555 O O . VAL A 1 206 ? 4.665 -6.024 -20.467 1.00 98.62 206 VAL A O 1
ATOM 1558 N N . ILE A 1 207 ? 6.250 -4.441 -20.502 1.00 98.88 207 ILE A N 1
ATOM 1559 C CA . ILE A 1 207 ? 5.337 -3.345 -20.881 1.00 98.88 207 ILE A CA 1
ATOM 1560 C C . ILE A 1 207 ? 4.812 -3.508 -22.318 1.00 98.88 207 ILE A C 1
ATOM 1562 O O . ILE A 1 207 ? 3.647 -3.211 -22.609 1.00 98.88 207 ILE A O 1
ATOM 1566 N N . ALA A 1 208 ? 5.660 -3.950 -23.247 1.00 98.62 208 ALA A N 1
ATOM 1567 C CA . ALA A 1 208 ? 5.272 -4.189 -24.633 1.00 98.62 208 ALA A CA 1
ATOM 1568 C C . ALA A 1 208 ? 4.301 -5.376 -24.752 1.00 98.62 208 ALA A C 1
ATOM 1570 O O . ALA A 1 208 ? 3.351 -5.333 -25.547 1.00 98.62 208 ALA A O 1
ATOM 1571 N N . ASP A 1 209 ? 4.504 -6.406 -23.933 1.00 98.56 209 ASP A N 1
ATOM 1572 C CA . ASP A 1 209 ? 3.704 -7.622 -23.960 1.00 98.56 209 ASP A CA 1
ATOM 1573 C C . ASP A 1 209 ? 2.342 -7.475 -23.292 1.00 98.56 209 ASP A C 1
ATOM 1575 O O . ASP A 1 209 ? 1.409 -8.133 -23.757 1.00 98.56 209 ASP A O 1
ATOM 1579 N N . ALA A 1 210 ? 2.181 -6.566 -22.328 1.00 98.69 210 ALA A N 1
ATOM 1580 C CA . ALA A 1 210 ? 0.899 -6.306 -21.675 1.00 98.69 210 ALA A CA 1
ATOM 1581 C C . ALA A 1 210 ? -0.237 -6.017 -22.678 1.00 98.69 210 ALA A C 1
ATOM 1583 O O . ALA A 1 210 ? -0.070 -5.259 -23.652 1.00 98.69 210 ALA A O 1
ATOM 1584 N N . LYS A 1 211 ? -1.403 -6.632 -22.440 1.00 98.69 211 LYS A N 1
ATOM 1585 C CA . LYS A 1 211 ? -2.575 -6.612 -23.335 1.00 98.69 211 LYS A CA 1
ATOM 1586 C C . LYS A 1 211 ? -3.825 -5.985 -22.727 1.00 98.69 211 LYS A C 1
ATOM 1588 O O . LYS A 1 211 ? -4.689 -5.561 -23.489 1.00 98.69 211 LYS A O 1
ATOM 1593 N N . SER A 1 212 ? -3.943 -5.929 -21.406 1.00 98.62 212 SER A N 1
ATOM 1594 C CA . SER A 1 212 ? -5.168 -5.534 -20.705 1.00 98.62 212 SER A CA 1
ATOM 1595 C C . SER A 1 212 ? -4.933 -4.508 -19.602 1.00 98.62 212 SER A C 1
ATOM 1597 O O . SER A 1 212 ? -5.622 -3.487 -19.589 1.00 98.62 212 SER A O 1
ATOM 1599 N N . SER A 1 213 ? -3.944 -4.713 -18.730 1.00 98.81 213 SER A N 1
ATOM 1600 C CA . SER A 1 213 ? -3.668 -3.800 -17.620 1.00 98.81 213 SER A CA 1
ATOM 1601 C C . SER A 1 213 ? -2.193 -3.751 -17.231 1.00 98.81 213 SER A C 1
ATOM 1603 O O . SER A 1 213 ? -1.453 -4.719 -17.406 1.00 98.81 213 SER A O 1
ATOM 1605 N N . ILE A 1 214 ? -1.781 -2.603 -16.691 1.00 98.94 214 ILE A N 1
ATOM 1606 C CA . ILE A 1 214 ? -0.503 -2.389 -16.016 1.00 98.94 214 ILE A CA 1
ATOM 1607 C C . ILE A 1 214 ? -0.755 -1.502 -14.788 1.00 98.94 214 ILE A C 1
ATOM 1609 O O . ILE A 1 214 ? -1.092 -0.327 -14.931 1.00 98.94 214 ILE A O 1
ATOM 1613 N N . ASP A 1 215 ? -0.524 -2.041 -13.595 1.00 98.94 215 ASP A N 1
ATOM 1614 C CA . ASP A 1 215 ? -0.536 -1.301 -12.330 1.00 98.94 215 ASP A CA 1
ATOM 1615 C C . ASP A 1 215 ? 0.893 -1.118 -11.827 1.00 98.94 215 ASP A C 1
ATOM 1617 O O . ASP A 1 215 ? 1.654 -2.082 -11.777 1.00 98.94 215 ASP A O 1
ATOM 1621 N N . ILE A 1 216 ? 1.284 0.102 -11.462 1.00 98.94 216 ILE A N 1
ATOM 1622 C CA . ILE A 1 216 ? 2.666 0.422 -11.078 1.00 98.94 216 ILE A CA 1
ATOM 1623 C C . ILE A 1 216 ? 2.674 1.197 -9.772 1.00 98.94 216 ILE A C 1
ATOM 1625 O O . ILE A 1 216 ? 2.108 2.283 -9.707 1.00 98.94 216 ILE A O 1
ATOM 1629 N N . THR A 1 217 ? 3.390 0.708 -8.764 1.00 98.75 217 THR A N 1
ATOM 1630 C CA . THR A 1 217 ? 3.770 1.514 -7.598 1.00 98.75 217 THR A CA 1
ATOM 1631 C C . THR A 1 217 ? 5.226 1.920 -7.720 1.00 98.75 217 THR A C 1
ATOM 1633 O O . THR A 1 217 ? 6.096 1.066 -7.917 1.00 98.75 217 THR A O 1
ATOM 1636 N N . MET A 1 218 ? 5.504 3.215 -7.599 1.00 98.38 218 MET A N 1
ATOM 1637 C CA . MET A 1 218 ? 6.843 3.755 -7.794 1.00 98.38 218 MET A CA 1
ATOM 1638 C C . MET A 1 218 ? 7.102 4.958 -6.885 1.00 98.38 218 MET A C 1
ATOM 1640 O O . MET A 1 218 ? 6.236 5.794 -6.669 1.00 98.38 218 MET A O 1
ATOM 1644 N N . TYR A 1 219 ? 8.323 5.067 -6.367 1.00 97.62 219 TYR A N 1
ATOM 1645 C CA . TYR A 1 219 ? 8.698 6.182 -5.489 1.00 97.62 219 TYR A CA 1
ATOM 1646 C C . TYR A 1 219 ? 9.172 7.417 -6.266 1.00 97.62 219 TYR A C 1
ATOM 1648 O O . TYR A 1 219 ? 8.852 8.533 -5.892 1.00 97.62 219 TYR A O 1
ATOM 1656 N N . GLU A 1 220 ? 9.929 7.228 -7.351 1.00 97.81 220 GLU A N 1
ATOM 1657 C CA . GLU A 1 220 ? 10.345 8.307 -8.259 1.00 97.81 220 GLU A CA 1
ATOM 1658 C C . GLU A 1 220 ? 10.295 7.805 -9.706 1.00 97.81 220 GLU A C 1
ATOM 1660 O O . GLU A 1 220 ? 10.705 6.671 -9.987 1.00 97.81 220 GLU A O 1
ATOM 1665 N N . PHE A 1 221 ? 9.851 8.651 -10.637 1.00 98.25 221 PHE A N 1
ATOM 1666 C CA . PHE A 1 221 ? 9.726 8.286 -12.050 1.00 98.25 221 PHE A CA 1
ATOM 1667 C C . PHE A 1 221 ? 10.108 9.449 -12.970 1.00 98.25 221 PHE A C 1
ATOM 1669 O O . PHE A 1 221 ? 9.342 10.378 -13.210 1.00 98.25 221 PHE A O 1
ATOM 1676 N N . THR A 1 222 ? 11.307 9.361 -13.548 1.00 98.00 222 THR A N 1
ATOM 1677 C CA . THR A 1 222 ? 11.828 10.350 -14.502 1.00 98.00 222 THR A CA 1
ATOM 1678 C C . THR A 1 222 ? 12.327 9.745 -15.814 1.00 98.00 222 THR A C 1
ATOM 1680 O O . THR A 1 222 ? 12.860 10.480 -16.638 1.00 98.00 222 THR A O 1
ATOM 1683 N N . HIS A 1 223 ? 12.247 8.423 -16.005 1.00 98.44 223 HIS A N 1
ATOM 1684 C CA . HIS A 1 223 ? 12.813 7.758 -17.179 1.00 98.44 223 HIS A CA 1
ATOM 1685 C C . HIS A 1 223 ? 11.942 7.978 -18.432 1.00 98.44 223 HIS A C 1
ATOM 1687 O O . HIS A 1 223 ? 10.858 7.397 -18.536 1.00 98.44 223 HIS A O 1
ATOM 1693 N N . PRO A 1 224 ? 12.420 8.714 -19.454 1.00 98.31 224 PRO A N 1
ATOM 1694 C CA . PRO A 1 224 ? 11.571 9.100 -20.575 1.00 98.31 224 PRO A CA 1
ATOM 1695 C C . PRO A 1 224 ? 11.180 7.932 -21.487 1.00 98.31 224 PRO A C 1
ATOM 1697 O O . PRO A 1 224 ? 10.074 7.928 -22.017 1.00 98.31 224 PRO A O 1
ATOM 1700 N N . ASP A 1 225 ? 12.044 6.932 -21.683 1.00 98.38 225 ASP A N 1
ATOM 1701 C CA . ASP A 1 225 ? 11.704 5.808 -22.573 1.00 98.38 225 ASP A CA 1
ATOM 1702 C C . ASP A 1 225 ? 10.706 4.825 -21.952 1.00 98.38 225 ASP A C 1
ATOM 1704 O O . ASP A 1 225 ? 9.764 4.429 -22.631 1.00 98.38 225 ASP A O 1
ATOM 1708 N N . ILE A 1 226 ? 10.824 4.516 -20.654 1.00 98.69 226 ILE A N 1
ATOM 1709 C CA . ILE A 1 226 ? 9.795 3.751 -19.932 1.00 98.69 226 ILE A CA 1
ATOM 1710 C C . ILE A 1 226 ? 8.450 4.492 -19.973 1.00 98.69 226 ILE A C 1
ATOM 1712 O O . ILE A 1 226 ? 7.417 3.880 -20.233 1.00 98.69 226 ILE A O 1
ATOM 1716 N N . ALA A 1 227 ? 8.445 5.820 -19.801 1.00 98.81 227 ALA A N 1
ATOM 1717 C CA . ALA A 1 227 ? 7.217 6.605 -19.900 1.00 98.81 227 ALA A CA 1
ATOM 1718 C C . ALA A 1 227 ? 6.582 6.550 -21.303 1.00 98.81 227 ALA A C 1
ATOM 1720 O O . ALA A 1 227 ? 5.367 6.400 -21.421 1.00 98.81 227 ALA A O 1
ATOM 1721 N N . LYS A 1 228 ? 7.387 6.609 -22.373 1.00 98.81 228 LYS A N 1
ATOM 1722 C CA . LYS A 1 228 ? 6.896 6.414 -23.750 1.00 98.81 228 LYS A CA 1
ATOM 1723 C C . LYS A 1 228 ? 6.340 5.007 -23.959 1.00 98.81 228 LYS A C 1
ATOM 1725 O O . LYS A 1 228 ? 5.270 4.878 -24.530 1.00 98.81 228 LYS A O 1
ATOM 1730 N N . ALA A 1 229 ? 7.002 3.971 -23.444 1.00 98.88 229 ALA A N 1
ATOM 1731 C CA . ALA A 1 229 ? 6.521 2.595 -23.564 1.00 98.88 229 ALA A CA 1
ATOM 1732 C C . ALA A 1 229 ? 5.159 2.384 -22.872 1.00 98.88 229 ALA A C 1
ATOM 1734 O O . ALA A 1 229 ? 4.289 1.695 -23.406 1.00 98.88 229 ALA A O 1
ATOM 1735 N N . LEU A 1 230 ? 4.945 3.016 -21.713 1.00 98.94 230 LEU A N 1
ATOM 1736 C CA . LEU A 1 230 ? 3.653 3.005 -21.018 1.00 98.94 230 LEU A CA 1
ATOM 1737 C C . LEU A 1 230 ? 2.582 3.809 -21.766 1.00 98.94 230 LEU A C 1
ATOM 1739 O O . LEU A 1 230 ? 1.445 3.355 -21.869 1.00 98.94 230 LEU A O 1
ATOM 1743 N N . ALA A 1 231 ? 2.938 4.966 -22.328 1.00 98.88 231 ALA A N 1
ATOM 1744 C CA . ALA A 1 231 ? 2.044 5.730 -23.198 1.00 98.88 231 ALA A CA 1
ATOM 1745 C C . ALA A 1 231 ? 1.649 4.926 -24.449 1.00 98.88 231 ALA A C 1
ATOM 1747 O O . ALA A 1 231 ? 0.479 4.905 -24.831 1.00 98.88 231 ALA A O 1
ATOM 1748 N N . ASP A 1 232 ? 2.596 4.198 -25.045 1.00 98.88 232 ASP A N 1
ATOM 1749 C CA . ASP A 1 232 ? 2.328 3.291 -26.157 1.00 98.88 232 ASP A CA 1
ATOM 1750 C C . ASP A 1 232 ? 1.387 2.162 -25.719 1.00 98.88 232 ASP A C 1
ATOM 1752 O O . ASP A 1 232 ? 0.459 1.836 -26.456 1.00 98.88 232 ASP A O 1
ATOM 1756 N N . ALA A 1 233 ? 1.556 1.592 -24.520 1.00 98.88 233 ALA A N 1
ATOM 1757 C CA . ALA A 1 233 ? 0.623 0.604 -23.971 1.00 98.88 233 ALA A CA 1
ATOM 1758 C C . ALA A 1 233 ? -0.795 1.170 -23.808 1.00 98.88 233 ALA A C 1
ATOM 1760 O O . ALA A 1 233 ? -1.749 0.569 -24.307 1.00 98.88 233 ALA A O 1
ATOM 1761 N N . ALA A 1 234 ? -0.931 2.359 -23.218 1.00 98.81 234 ALA A N 1
ATOM 1762 C CA . ALA A 1 234 ? -2.214 3.049 -23.102 1.00 98.81 234 ALA A CA 1
ATOM 1763 C C . ALA A 1 234 ? -2.854 3.300 -24.480 1.00 98.81 234 ALA A C 1
ATOM 1765 O O . ALA A 1 234 ? -4.041 3.039 -24.676 1.00 98.81 234 ALA A O 1
ATOM 1766 N N . SER A 1 235 ? -2.059 3.693 -25.483 1.00 98.56 235 SER A N 1
ATOM 1767 C CA . SER A 1 235 ? -2.541 3.895 -26.858 1.00 98.56 235 SER A CA 1
ATOM 1768 C C . SER A 1 235 ? -3.047 2.610 -27.532 1.00 98.56 235 SER A C 1
ATOM 1770 O O . SER A 1 235 ? -3.918 2.672 -28.402 1.00 98.56 235 SER A O 1
ATOM 1772 N N . ARG A 1 236 ? -2.549 1.436 -27.108 1.00 98.25 236 ARG A N 1
ATOM 1773 C CA . ARG A 1 236 ? -3.049 0.116 -27.537 1.00 98.25 236 ARG A CA 1
ATOM 1774 C C . ARG A 1 236 ? -4.349 -0.293 -26.830 1.00 98.25 236 ARG A C 1
ATOM 1776 O O . ARG A 1 236 ? -4.913 -1.323 -27.188 1.00 98.25 236 ARG A O 1
ATOM 1783 N N . GLY A 1 237 ? -4.823 0.488 -25.857 1.00 98.56 237 GLY A N 1
ATOM 1784 C CA . GLY A 1 237 ? -6.017 0.202 -25.058 1.00 98.56 237 GLY A CA 1
ATOM 1785 C C . GLY A 1 237 ? -5.747 -0.542 -23.747 1.00 98.56 237 GLY A C 1
ATOM 1786 O O . GLY A 1 237 ? -6.696 -1.001 -23.118 1.00 98.56 237 GLY A O 1
ATOM 1787 N N . VAL A 1 238 ? -4.482 -0.669 -23.330 1.00 98.88 238 VAL A N 1
ATOM 1788 C CA . VAL A 1 238 ? -4.113 -1.227 -22.019 1.00 98.88 238 VAL A CA 1
ATOM 1789 C C . VAL A 1 238 ? -4.471 -0.213 -20.928 1.00 98.88 238 VAL A C 1
ATOM 1791 O O . VAL A 1 238 ? -4.119 0.960 -21.040 1.00 98.88 238 VAL A O 1
ATOM 1794 N N . SER A 1 239 ? -5.144 -0.641 -19.858 1.00 98.81 239 SER A N 1
ATOM 1795 C CA . SER A 1 239 ? -5.394 0.221 -18.697 1.00 98.81 239 SER A CA 1
ATOM 1796 C C . SER A 1 239 ? -4.107 0.383 -17.893 1.00 98.81 239 SER A C 1
ATOM 1798 O O . SER A 1 239 ? -3.625 -0.582 -17.308 1.00 98.81 239 SER A O 1
ATOM 1800 N N . VAL A 1 240 ? -3.529 1.584 -17.876 1.00 98.88 240 VAL A N 1
ATOM 1801 C CA . VAL A 1 240 ? -2.296 1.860 -17.127 1.00 98.88 240 VAL A CA 1
ATOM 1802 C C . VAL A 1 240 ? -2.617 2.757 -15.937 1.00 98.88 240 VAL A C 1
ATOM 1804 O O . VAL A 1 240 ? -3.116 3.871 -16.122 1.00 98.88 240 VAL A O 1
ATOM 1807 N N . ARG A 1 241 ? -2.312 2.284 -14.724 1.00 98.88 241 ARG A N 1
ATOM 1808 C CA . ARG A 1 241 ? -2.456 3.038 -13.473 1.00 98.88 241 ARG A CA 1
ATOM 1809 C C . ARG A 1 241 ? -1.112 3.144 -12.768 1.00 98.88 241 ARG A C 1
ATOM 1811 O O . ARG A 1 241 ? -0.407 2.155 -12.584 1.00 98.88 241 ARG A O 1
ATOM 1818 N N . LEU A 1 242 ? -0.766 4.351 -12.354 1.00 98.75 242 LEU A N 1
ATOM 1819 C CA . LEU A 1 242 ? 0.487 4.665 -11.684 1.00 98.75 242 LEU A CA 1
ATOM 1820 C C . LEU A 1 242 ? 0.189 5.247 -10.302 1.00 98.75 242 LEU A C 1
ATOM 1822 O O . LEU A 1 242 ? -0.500 6.255 -10.202 1.00 98.75 242 LEU A O 1
ATOM 1826 N N . PHE A 1 243 ? 0.726 4.629 -9.255 1.00 98.69 243 PHE A N 1
ATOM 1827 C CA . PHE A 1 243 ? 0.653 5.084 -7.871 1.00 98.69 243 PHE A CA 1
ATOM 1828 C C . PHE A 1 243 ? 2.038 5.548 -7.402 1.00 98.69 243 PHE A C 1
ATOM 1830 O O . PHE A 1 243 ? 2.986 4.759 -7.343 1.00 98.69 243 PHE A O 1
ATOM 1837 N N . MET A 1 244 ? 2.151 6.841 -7.111 1.00 98.12 244 MET A N 1
ATOM 1838 C CA . MET A 1 244 ? 3.397 7.553 -6.843 1.00 98.12 244 MET A CA 1
ATOM 1839 C C . MET A 1 244 ? 3.478 8.055 -5.403 1.00 98.12 244 MET A C 1
ATOM 1841 O O . MET A 1 244 ? 2.473 8.428 -4.800 1.00 98.12 244 MET A O 1
ATOM 1845 N N . GLU A 1 245 ? 4.697 8.167 -4.883 1.00 97.00 245 GLU A N 1
ATOM 1846 C CA . GLU A 1 245 ? 4.976 9.008 -3.717 1.00 97.00 245 GLU A CA 1
ATOM 1847 C C . GLU A 1 245 ? 4.810 10.495 -4.082 1.00 97.00 245 GLU A C 1
ATOM 1849 O O . GLU A 1 245 ? 5.483 10.991 -4.986 1.00 97.00 245 GLU A O 1
ATOM 1854 N N . GLY A 1 246 ? 3.939 11.224 -3.378 1.00 94.94 246 GLY A N 1
ATOM 1855 C CA . GLY A 1 246 ? 3.689 12.647 -3.633 1.00 94.94 246 GLY A CA 1
ATOM 1856 C C . GLY A 1 246 ? 4.614 13.608 -2.872 1.00 94.94 246 GLY A C 1
ATOM 1857 O O . GLY A 1 246 ? 4.694 14.796 -3.193 1.00 94.94 246 GLY A O 1
ATOM 1858 N N . GLY A 1 247 ? 5.370 13.118 -1.887 1.00 92.00 247 GLY A N 1
ATOM 1859 C CA . GLY A 1 247 ? 6.330 13.900 -1.110 1.00 92.00 247 GLY A CA 1
ATOM 1860 C C . GLY A 1 247 ? 7.687 13.214 -0.939 1.00 92.00 247 GLY A C 1
ATOM 1861 O O . GLY A 1 247 ? 8.152 13.103 0.201 1.00 92.00 247 GLY A O 1
ATOM 1862 N N . PRO A 1 248 ? 8.374 12.783 -2.019 1.00 91.19 248 PRO A N 1
ATOM 1863 C CA . PRO A 1 248 ? 9.645 12.086 -1.883 1.00 91.19 248 PRO A CA 1
ATOM 1864 C C . PRO A 1 248 ? 10.696 13.004 -1.246 1.00 91.19 248 PRO A C 1
ATOM 1866 O O . PRO A 1 248 ? 10.629 14.234 -1.318 1.00 91.19 248 PRO A O 1
ATOM 1869 N N . VAL A 1 249 ? 11.712 12.414 -0.616 1.00 87.81 249 VAL A N 1
ATOM 1870 C CA . VAL A 1 249 ? 12.837 13.161 -0.032 1.00 87.81 249 VAL A CA 1
ATOM 1871 C C . VAL A 1 249 ? 13.480 14.060 -1.093 1.00 87.81 249 VAL A C 1
ATOM 1873 O O . VAL A 1 249 ? 14.012 13.578 -2.086 1.00 87.81 249 VAL A O 1
ATOM 1876 N N . GLY A 1 250 ? 13.474 15.373 -0.848 1.00 89.69 250 GLY A N 1
ATOM 1877 C CA . GLY A 1 250 ? 13.967 16.381 -1.797 1.00 89.69 250 GLY A CA 1
ATOM 1878 C C . GLY A 1 250 ? 12.885 17.001 -2.692 1.00 89.69 250 GLY A C 1
ATOM 1879 O O . GLY A 1 250 ? 13.175 17.980 -3.378 1.00 89.69 250 GLY A O 1
ATOM 1880 N N . GLY A 1 251 ? 11.646 16.505 -2.620 1.00 92.19 251 GLY A N 1
ATOM 1881 C CA . GLY A 1 251 ? 10.483 16.985 -3.364 1.00 92.19 251 GLY A CA 1
ATOM 1882 C C . GLY A 1 251 ? 10.411 16.479 -4.808 1.00 92.19 251 GLY A C 1
ATOM 1883 O O . GLY A 1 251 ? 11.371 15.938 -5.354 1.00 92.19 251 GLY A O 1
ATOM 1884 N N . ILE A 1 252 ? 9.258 16.693 -5.447 1.00 94.75 252 ILE A N 1
ATOM 1885 C CA . ILE A 1 252 ? 9.018 16.289 -6.840 1.00 94.75 252 ILE A CA 1
ATOM 1886 C C . ILE A 1 252 ? 9.761 17.228 -7.803 1.00 94.75 252 ILE A C 1
ATOM 1888 O O . ILE A 1 252 ? 9.475 18.430 -7.889 1.00 94.75 252 ILE A O 1
ATOM 1892 N N . SER A 1 253 ? 10.697 16.672 -8.575 1.00 96.38 253 SER A N 1
ATOM 1893 C CA . SER A 1 253 ? 11.485 17.418 -9.566 1.00 96.38 253 SER A CA 1
ATOM 1894 C C . SER A 1 253 ? 10.659 17.850 -10.791 1.00 96.38 253 SER A C 1
ATOM 1896 O O . SER A 1 253 ? 9.656 17.231 -11.136 1.00 96.38 253 SER A O 1
ATOM 1898 N N . ASN A 1 254 ? 11.109 18.875 -11.529 1.00 97.38 254 ASN A N 1
ATOM 1899 C CA . ASN A 1 254 ? 10.463 19.266 -12.795 1.00 97.38 254 ASN A CA 1
ATOM 1900 C C . ASN A 1 254 ? 10.498 18.150 -13.857 1.00 97.38 254 ASN A C 1
ATOM 1902 O O . ASN A 1 254 ? 9.595 18.080 -14.685 1.00 97.38 254 ASN A O 1
ATOM 1906 N N . ALA A 1 255 ? 11.528 17.296 -13.842 1.00 97.19 255 ALA A N 1
ATOM 1907 C CA . ALA A 1 255 ? 11.632 16.152 -14.747 1.00 97.19 255 ALA A CA 1
ATOM 1908 C C . ALA A 1 255 ? 10.571 15.087 -14.428 1.00 97.19 255 ALA A C 1
ATOM 1910 O O . ALA A 1 255 ? 9.962 14.529 -15.338 1.00 97.19 255 ALA A O 1
ATOM 1911 N N . GLU A 1 256 ? 10.309 14.852 -13.142 1.00 97.81 256 GLU A N 1
ATOM 1912 C CA . GLU A 1 256 ? 9.239 13.957 -12.701 1.00 97.81 256 GLU A CA 1
ATOM 1913 C C . GLU A 1 256 ? 7.869 14.521 -13.073 1.00 97.81 256 GLU A C 1
ATOM 1915 O O . GLU A 1 256 ? 7.117 13.853 -13.774 1.00 97.81 256 GLU A O 1
ATOM 1920 N N . LYS A 1 257 ? 7.597 15.797 -12.759 1.00 98.00 257 LYS A N 1
ATOM 1921 C CA . LYS A 1 257 ? 6.363 16.480 -13.196 1.00 98.00 257 LYS A CA 1
ATOM 1922 C C . LYS A 1 257 ? 6.158 16.372 -14.705 1.00 98.00 257 LYS A C 1
ATOM 1924 O O . LYS A 1 257 ? 5.070 16.056 -15.159 1.00 98.00 257 LYS A O 1
ATOM 1929 N N . GLY A 1 258 ? 7.216 16.579 -15.489 1.00 98.25 258 GLY A N 1
ATOM 1930 C CA . GLY A 1 258 ? 7.179 16.430 -16.942 1.00 98.25 258 GLY A CA 1
ATOM 1931 C C . GLY A 1 258 ? 6.867 15.014 -17.422 1.00 98.25 258 GLY A C 1
ATOM 1932 O O . GLY A 1 258 ? 6.180 14.847 -18.429 1.00 98.25 258 GLY A O 1
ATOM 1933 N N . THR A 1 259 ? 7.355 14.005 -1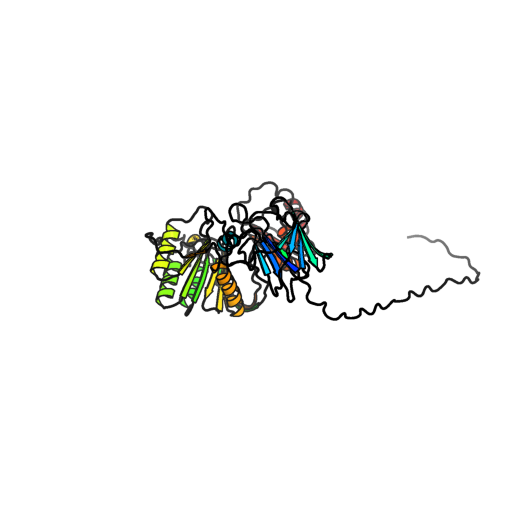6.702 1.00 98.50 259 THR A N 1
ATOM 1934 C CA . THR A 1 259 ? 7.096 12.587 -16.984 1.00 98.50 259 THR A CA 1
ATOM 1935 C C . THR A 1 259 ? 5.645 12.223 -16.667 1.00 98.50 259 THR A C 1
ATOM 1937 O O . THR A 1 259 ? 4.965 11.652 -17.519 1.00 98.50 259 THR A O 1
ATOM 1940 N N . LEU A 1 260 ? 5.142 12.619 -15.494 1.00 98.38 260 LEU A N 1
ATOM 1941 C CA . LEU A 1 260 ? 3.755 12.382 -15.081 1.00 98.38 260 LEU A CA 1
ATOM 1942 C C . LEU A 1 260 ? 2.763 13.128 -15.987 1.00 98.38 260 LEU A C 1
ATOM 1944 O O . LEU A 1 260 ? 1.835 12.513 -16.508 1.00 98.38 260 LEU A O 1
ATOM 1948 N N . ASP A 1 261 ? 3.029 14.404 -16.290 1.00 98.50 261 ASP A N 1
ATOM 1949 C CA . ASP A 1 261 ? 2.218 15.207 -17.210 1.00 98.50 261 ASP A CA 1
ATOM 1950 C C . ASP A 1 261 ? 2.146 14.579 -18.611 1.00 98.50 261 ASP A C 1
ATOM 1952 O O . ASP A 1 261 ? 1.131 14.678 -19.302 1.00 98.50 261 ASP A O 1
ATOM 1956 N N . TYR A 1 262 ? 3.235 13.970 -19.088 1.00 98.62 262 TYR A N 1
ATOM 1957 C CA . TYR A 1 262 ? 3.248 13.264 -20.369 1.00 98.62 262 TYR A CA 1
ATOM 1958 C C . TYR A 1 262 ? 2.366 12.010 -20.333 1.00 98.62 262 TYR A C 1
ATOM 1960 O O . TYR A 1 262 ? 1.544 11.828 -21.231 1.00 98.62 262 TYR A O 1
ATOM 1968 N N . LEU A 1 263 ? 2.489 11.192 -19.284 1.00 98.69 263 LEU A N 1
ATOM 1969 C CA . LEU A 1 263 ? 1.699 9.972 -19.099 1.00 98.69 263 LEU A CA 1
ATOM 1970 C C . LEU A 1 263 ? 0.199 10.274 -18.983 1.00 98.69 263 LEU A C 1
ATOM 1972 O O . LEU A 1 263 ? -0.609 9.654 -19.671 1.00 98.69 263 LEU A O 1
ATOM 1976 N N . GLN A 1 264 ? -0.176 11.283 -18.197 1.00 98.56 264 GLN A N 1
ATOM 1977 C CA . GLN A 1 264 ? -1.574 11.697 -18.043 1.00 98.56 264 GLN A CA 1
ATOM 1978 C C . GLN A 1 264 ? -2.182 12.168 -19.368 1.00 98.56 264 GLN A C 1
ATOM 1980 O O . GLN A 1 264 ? -3.298 11.784 -19.712 1.00 98.56 264 GLN A O 1
ATOM 1985 N N . ARG A 1 265 ? -1.439 12.946 -20.172 1.00 98.25 265 ARG A N 1
ATOM 1986 C CA . ARG A 1 265 ? -1.891 13.339 -21.524 1.00 98.25 265 ARG A CA 1
ATOM 1987 C C . ARG A 1 265 ? -2.028 12.148 -22.474 1.00 98.25 265 ARG A C 1
ATOM 1989 O O . ARG A 1 265 ? -2.808 12.232 -23.418 1.00 98.25 265 ARG A O 1
ATOM 1996 N N . ALA A 1 266 ? -1.285 11.069 -22.237 1.00 98.12 266 ALA A N 1
ATOM 1997 C CA . ALA A 1 266 ? -1.383 9.822 -22.988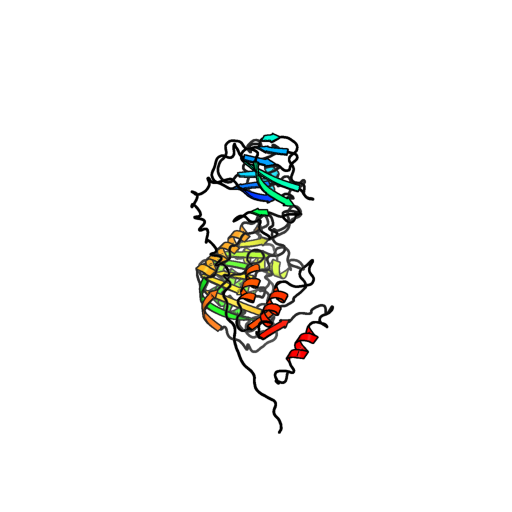 1.00 98.12 266 ALA A CA 1
ATOM 1998 C C . ALA A 1 266 ? -2.507 8.886 -22.493 1.00 98.12 266 ALA A C 1
ATOM 2000 O O . ALA A 1 266 ? -2.682 7.811 -23.059 1.00 98.12 266 ALA A O 1
ATOM 2001 N N . GLY A 1 267 ? -3.281 9.288 -21.476 1.00 97.94 267 GLY A N 1
ATOM 2002 C CA . GLY A 1 267 ? -4.407 8.510 -20.949 1.00 97.94 267 GLY A CA 1
ATOM 2003 C C . GLY A 1 267 ? -4.048 7.543 -19.817 1.00 97.94 267 GLY A C 1
ATOM 2004 O O . GLY A 1 267 ? -4.846 6.665 -19.505 1.00 97.94 267 GLY A O 1
ATOM 2005 N N . VAL A 1 268 ? -2.871 7.689 -19.203 1.00 98.69 268 VAL A N 1
ATOM 2006 C CA . VAL A 1 268 ? -2.489 6.942 -17.995 1.00 98.69 268 VAL A CA 1
ATOM 2007 C C . VAL A 1 268 ? -3.096 7.611 -16.763 1.00 98.69 268 VAL A C 1
ATOM 2009 O O . VAL A 1 268 ? -2.927 8.817 -16.571 1.00 98.69 268 VAL A O 1
ATOM 2012 N N . SER A 1 269 ? -3.749 6.835 -15.897 1.00 98.62 269 SER A N 1
ATOM 2013 C CA . SER A 1 269 ? -4.228 7.332 -14.603 1.00 98.62 269 SER A CA 1
ATOM 2014 C C . SER A 1 269 ? -3.061 7.416 -13.626 1.00 98.62 269 SER A C 1
ATOM 2016 O O . SER A 1 269 ? -2.379 6.421 -13.382 1.00 98.62 269 SER A O 1
ATOM 2018 N N . VAL A 1 270 ? -2.816 8.601 -13.071 1.00 98.56 270 VAL A N 1
ATOM 2019 C CA . VAL A 1 270 ? -1.716 8.846 -12.131 1.00 98.56 270 VAL A CA 1
ATOM 2020 C C . VAL A 1 270 ? -2.296 9.285 -10.800 1.00 98.56 270 VAL A C 1
ATOM 2022 O O . VAL A 1 270 ? -3.077 10.231 -10.750 1.00 98.56 270 VAL A O 1
ATOM 2025 N N . TYR A 1 271 ? -1.867 8.622 -9.737 1.00 98.56 271 TYR A N 1
ATOM 2026 C CA . TYR A 1 271 ? -2.294 8.862 -8.371 1.00 98.56 271 TYR A CA 1
ATOM 2027 C C . TYR A 1 271 ? -1.082 9.096 -7.485 1.00 98.56 271 TYR A C 1
ATOM 2029 O O . TYR A 1 271 ? -0.055 8.438 -7.655 1.00 98.56 271 TYR A O 1
ATOM 2037 N N . THR A 1 272 ? -1.202 10.002 -6.528 1.00 97.50 272 THR A N 1
ATOM 2038 C CA . THR A 1 272 ? -0.165 10.303 -5.541 1.00 97.50 272 THR A CA 1
ATOM 2039 C C . THR A 1 272 ? -0.700 10.086 -4.137 1.00 97.50 272 THR A C 1
ATOM 2041 O O . THR A 1 272 ? -1.853 10.404 -3.853 1.00 97.50 272 THR A O 1
ATOM 2044 N N . ILE A 1 273 ? 0.135 9.541 -3.253 1.00 96.06 273 ILE A N 1
ATOM 2045 C CA . ILE A 1 273 ? -0.099 9.592 -1.807 1.00 96.06 273 ILE A CA 1
ATOM 2046 C C . ILE A 1 273 ? 0.549 10.853 -1.238 1.00 96.06 273 ILE A C 1
ATOM 2048 O O . ILE A 1 273 ? 1.731 11.110 -1.481 1.00 96.06 273 ILE A O 1
ATOM 2052 N N . GLU A 1 274 ? -0.214 11.659 -0.503 1.00 93.44 274 GLU A N 1
ATOM 2053 C CA . GLU A 1 274 ? 0.243 12.968 -0.032 1.00 93.44 274 GLU A CA 1
ATOM 2054 C C . GLU A 1 274 ? -0.212 13.253 1.399 1.00 93.44 274 GLU A C 1
ATOM 2056 O O . GLU A 1 274 ? -1.325 12.933 1.804 1.00 93.44 274 GLU A O 1
ATOM 2061 N N . SER A 1 275 ? 0.655 13.909 2.175 1.00 90.62 275 SER A N 1
ATOM 2062 C CA . SER A 1 275 ? 0.235 14.550 3.425 1.00 90.62 275 SER A CA 1
ATOM 2063 C C . SER A 1 275 ? -0.281 15.953 3.124 1.00 90.62 275 SER A C 1
ATOM 2065 O O . SER A 1 275 ? 0.384 16.716 2.421 1.00 90.62 275 SER A O 1
ATOM 2067 N N . THR A 1 276 ? -1.419 16.322 3.704 1.00 86.00 276 THR A N 1
ATOM 2068 C CA . THR A 1 276 ? -1.981 17.676 3.614 1.00 86.00 276 THR A CA 1
ATOM 2069 C C . THR A 1 276 ? -1.729 18.462 4.902 1.00 86.00 276 THR A C 1
ATOM 2071 O O . THR A 1 276 ? -1.106 17.965 5.843 1.00 86.00 276 THR A O 1
ATOM 2074 N N . SER A 1 277 ? -2.185 19.719 4.957 1.00 81.06 277 SER A N 1
ATOM 2075 C CA . SER A 1 277 ? -2.171 20.494 6.206 1.00 81.06 277 SER A CA 1
ATOM 2076 C C . SER A 1 277 ? -3.038 19.868 7.293 1.00 81.06 277 SER A C 1
ATOM 2078 O O . SER A 1 277 ? -2.744 20.037 8.476 1.00 81.06 277 SER A O 1
ATOM 2080 N N . ASP A 1 278 ? -4.086 19.160 6.879 1.00 77.19 278 ASP A N 1
ATOM 2081 C CA . ASP A 1 278 ? -5.155 18.709 7.758 1.00 77.19 278 ASP A CA 1
ATOM 2082 C C . ASP A 1 278 ? -4.907 17.257 8.190 1.00 77.19 278 ASP A C 1
ATOM 2084 O O . ASP A 1 278 ? -5.027 16.932 9.374 1.00 77.19 278 ASP A O 1
ATOM 2088 N N . PHE A 1 279 ? -4.438 16.410 7.261 1.00 82.88 279 PHE A N 1
ATOM 2089 C CA . PHE A 1 279 ? -4.245 14.977 7.485 1.00 82.88 279 PHE A CA 1
ATOM 2090 C C . PHE A 1 279 ? -2.859 14.491 7.044 1.00 82.88 279 PHE A C 1
ATOM 2092 O O . PHE A 1 279 ? -2.413 14.807 5.936 1.00 82.88 279 PHE A O 1
ATOM 2099 N N . PRO A 1 280 ? -2.166 13.685 7.870 1.00 90.12 280 PRO A N 1
ATOM 2100 C CA . PRO A 1 280 ? -0.959 13.007 7.428 1.00 90.12 280 PRO A CA 1
ATOM 2101 C C . PRO A 1 280 ? -1.309 11.855 6.479 1.00 90.12 280 PRO A C 1
ATOM 2103 O O . PRO A 1 280 ? -2.343 11.201 6.636 1.00 90.12 280 PRO A O 1
ATOM 2106 N N . ALA A 1 281 ? -0.399 11.559 5.552 1.00 92.00 281 ALA A N 1
ATOM 2107 C CA . ALA A 1 281 ? -0.448 10.312 4.804 1.00 92.00 281 ALA A CA 1
ATOM 2108 C C . ALA A 1 281 ? -0.296 9.118 5.759 1.00 92.00 281 ALA A C 1
ATOM 2110 O O . ALA A 1 281 ? 0.490 9.159 6.716 1.00 92.00 281 ALA A O 1
ATOM 2111 N N . ARG A 1 282 ? -1.017 8.030 5.483 1.00 92.56 282 ARG A N 1
ATOM 2112 C CA . ARG A 1 282 ? -1.027 6.818 6.316 1.00 92.56 282 ARG A CA 1
ATOM 2113 C C . ARG A 1 282 ? 0.315 6.090 6.322 1.00 92.56 282 ARG A C 1
ATOM 2115 O O . ARG A 1 282 ? 0.634 5.367 7.265 1.00 92.56 282 ARG A O 1
ATOM 2122 N N . TYR A 1 283 ? 1.131 6.311 5.293 1.00 92.00 283 TYR A N 1
ATOM 2123 C CA . TYR A 1 283 ? 2.520 5.875 5.252 1.00 92.00 283 TYR A CA 1
ATOM 2124 C C . TYR A 1 283 ? 3.447 7.074 5.231 1.00 92.00 283 TYR A C 1
ATOM 2126 O O . TYR A 1 283 ? 3.199 8.068 4.560 1.00 92.00 283 TYR A O 1
ATOM 2134 N N . ARG A 1 284 ? 4.590 6.935 5.908 1.00 88.25 284 ARG A N 1
ATOM 2135 C CA . ARG A 1 284 ? 5.644 7.946 5.827 1.00 88.25 284 ARG A CA 1
ATOM 2136 C C . ARG A 1 284 ? 6.169 8.106 4.398 1.00 88.25 284 ARG A C 1
ATOM 2138 O O . ARG A 1 284 ? 6.496 9.224 4.029 1.00 88.25 284 ARG A O 1
ATOM 2145 N N . PHE A 1 285 ? 6.314 6.992 3.678 1.00 91.81 285 PHE A N 1
ATOM 2146 C CA . PHE A 1 285 ? 6.665 6.962 2.260 1.00 91.81 285 PHE A CA 1
ATOM 2147 C C . PHE A 1 285 ? 6.120 5.694 1.596 1.00 91.81 285 PHE A C 1
ATOM 2149 O O . PHE A 1 285 ? 6.247 4.604 2.166 1.00 91.81 285 PHE A O 1
ATOM 2156 N N . VAL A 1 286 ? 5.658 5.801 0.352 1.00 94.88 286 VAL A N 1
ATOM 2157 C CA . VAL A 1 286 ? 5.493 4.667 -0.566 1.00 94.88 286 VAL A CA 1
ATOM 2158 C C . VAL A 1 286 ? 6.819 4.431 -1.282 1.00 94.88 286 VAL A C 1
ATOM 2160 O O . VAL A 1 286 ? 7.111 4.966 -2.344 1.00 94.88 286 VAL A O 1
ATOM 2163 N N . HIS A 1 287 ? 7.677 3.617 -0.663 1.00 95.94 287 HIS A N 1
ATOM 2164 C CA . HIS A 1 287 ? 9.009 3.310 -1.194 1.00 95.94 287 HIS A CA 1
ATOM 2165 C C . HIS A 1 287 ? 9.069 1.978 -1.966 1.00 95.94 287 HIS A C 1
ATOM 2167 O O . HIS A 1 287 ? 10.158 1.526 -2.337 1.00 95.94 287 HIS A O 1
ATOM 2173 N N . ALA A 1 288 ? 7.931 1.332 -2.221 1.00 96.44 288 ALA A N 1
ATOM 2174 C CA . ALA A 1 288 ? 7.883 0.135 -3.053 1.00 96.44 288 ALA A CA 1
ATOM 2175 C C . ALA A 1 288 ? 8.175 0.491 -4.522 1.00 96.44 288 ALA A C 1
ATOM 2177 O O . ALA A 1 288 ? 7.908 1.609 -4.963 1.00 96.44 288 ALA A O 1
ATOM 2178 N N . LYS A 1 289 ? 8.747 -0.456 -5.267 1.00 98.44 289 LYS A N 1
ATOM 2179 C CA . LYS A 1 289 ? 8.848 -0.388 -6.726 1.00 98.44 289 LYS A CA 1
ATOM 2180 C C . LYS A 1 289 ? 8.382 -1.725 -7.264 1.00 98.44 289 LYS A C 1
ATOM 2182 O O . LYS A 1 289 ? 9.067 -2.737 -7.088 1.00 98.44 289 LYS A O 1
ATOM 2187 N N . TYR A 1 290 ? 7.192 -1.739 -7.840 1.00 98.81 290 TYR A N 1
ATOM 2188 C CA . TYR A 1 290 ? 6.666 -2.924 -8.491 1.00 98.81 290 TYR A CA 1
ATOM 2189 C C . TYR A 1 290 ? 5.701 -2.556 -9.611 1.00 98.81 290 TYR A C 1
ATOM 2191 O O . TYR A 1 290 ? 5.149 -1.458 -9.644 1.00 98.81 290 TYR A O 1
ATOM 2199 N N . LEU A 1 291 ? 5.518 -3.503 -10.520 1.00 98.62 291 LEU A N 1
ATOM 2200 C CA . LEU A 1 291 ? 4.567 -3.447 -11.616 1.00 98.62 291 LEU A CA 1
ATOM 2201 C C . LEU A 1 291 ? 3.809 -4.773 -11.666 1.00 98.62 291 LEU A C 1
ATOM 2203 O O . LEU A 1 291 ? 4.428 -5.822 -11.507 1.00 98.62 291 LEU A O 1
ATOM 2207 N N . VAL A 1 292 ? 2.503 -4.737 -11.913 1.00 98.88 292 VAL A N 1
ATOM 2208 C CA . VAL A 1 292 ? 1.685 -5.917 -12.213 1.00 98.88 292 VAL A CA 1
ATOM 2209 C C . VAL A 1 292 ? 1.061 -5.738 -13.592 1.00 98.88 292 VAL A C 1
ATOM 2211 O O . VAL A 1 292 ? 0.366 -4.753 -13.820 1.00 98.88 292 VAL A O 1
ATOM 2214 N N . ALA A 1 293 ? 1.309 -6.671 -14.509 1.00 98.88 293 ALA A N 1
ATOM 2215 C CA . ALA A 1 293 ? 0.732 -6.685 -15.849 1.00 98.88 293 ALA A CA 1
ATOM 2216 C C . ALA A 1 293 ? -0.221 -7.872 -16.030 1.00 98.88 293 ALA A C 1
ATOM 2218 O O . ALA A 1 293 ? 0.114 -9.007 -15.674 1.00 98.88 293 ALA A O 1
ATOM 2219 N N . ASP A 1 294 ? -1.396 -7.594 -16.603 1.00 98.44 294 ASP A N 1
ATOM 2220 C CA . ASP A 1 294 ? -2.421 -8.571 -17.001 1.00 98.44 294 ASP A CA 1
ATOM 2221 C C . ASP A 1 294 ? -2.823 -9.575 -15.903 1.00 98.44 294 ASP A C 1
ATOM 2223 O O . ASP A 1 294 ? -3.168 -10.719 -16.199 1.00 98.44 294 ASP A O 1
ATOM 2227 N N . SER A 1 295 ? -2.736 -9.171 -14.628 1.00 97.06 295 SER A N 1
ATOM 2228 C CA . SER A 1 295 ? -2.963 -10.046 -13.463 1.00 97.06 295 SER A CA 1
ATOM 2229 C C . SER A 1 295 ? -2.165 -11.360 -13.524 1.00 97.06 295 SER A C 1
ATOM 2231 O O . SER A 1 295 ? -2.625 -12.399 -13.051 1.00 97.06 295 SER A O 1
ATOM 2233 N N . TYR A 1 296 ? -0.968 -11.329 -14.124 1.00 98.44 296 TYR A N 1
ATOM 2234 C CA . TYR A 1 296 ? -0.142 -12.524 -14.315 1.00 98.44 296 TYR A CA 1
ATOM 2235 C C . TYR A 1 296 ? 1.360 -12.287 -14.135 1.00 98.44 296 TYR A C 1
ATOM 2237 O O . TYR A 1 296 ? 2.059 -13.162 -13.625 1.00 98.44 296 TYR A O 1
ATOM 2245 N N . VAL A 1 297 ? 1.881 -11.127 -14.548 1.00 98.69 297 VAL A N 1
ATOM 2246 C CA . VAL A 1 297 ? 3.310 -10.812 -14.415 1.00 98.69 297 VAL A CA 1
ATOM 2247 C C . VAL A 1 297 ? 3.509 -9.748 -13.349 1.00 98.69 297 VAL A C 1
ATOM 2249 O O . VAL A 1 297 ? 3.093 -8.611 -13.537 1.00 98.69 297 VAL A O 1
ATOM 2252 N N . THR A 1 298 ? 4.206 -10.090 -12.269 1.00 98.81 298 THR A N 1
ATOM 2253 C CA . THR A 1 298 ? 4.622 -9.144 -11.227 1.00 98.81 298 THR A CA 1
ATOM 2254 C C . THR A 1 298 ? 6.114 -8.891 -11.321 1.00 98.81 298 THR A C 1
ATOM 2256 O O . THR A 1 298 ? 6.919 -9.795 -11.106 1.00 98.81 298 THR A O 1
ATOM 2259 N N . VAL A 1 299 ? 6.506 -7.649 -11.577 1.00 98.88 299 VAL A N 1
ATOM 2260 C CA . VAL A 1 299 ? 7.897 -7.209 -11.496 1.00 98.88 299 VAL A CA 1
ATOM 2261 C C . VAL A 1 299 ? 8.128 -6.519 -10.161 1.00 98.88 299 VAL A C 1
ATOM 2263 O O . VAL A 1 299 ? 7.444 -5.552 -9.848 1.00 98.88 299 VAL A O 1
ATOM 2266 N N . VAL A 1 300 ? 9.122 -6.968 -9.398 1.00 98.69 300 VAL A N 1
ATOM 2267 C CA . VAL A 1 300 ? 9.650 -6.258 -8.220 1.00 98.69 300 VAL A CA 1
ATOM 2268 C C . VAL A 1 300 ? 11.095 -5.862 -8.472 1.00 98.69 300 VAL A C 1
ATOM 2270 O O . VAL A 1 300 ? 11.849 -6.630 -9.072 1.00 98.69 300 VAL A O 1
ATOM 2273 N N . LEU A 1 301 ? 11.497 -4.675 -8.024 1.00 97.75 301 LEU A N 1
ATOM 2274 C CA . LEU A 1 301 ? 12.845 -4.165 -8.264 1.00 97.75 301 LEU A CA 1
ATOM 2275 C C . LEU A 1 301 ? 13.337 -3.232 -7.155 1.00 97.75 301 LEU A C 1
ATOM 2277 O O . LEU A 1 301 ? 12.556 -2.689 -6.374 1.00 97.75 301 LEU A O 1
ATOM 2281 N N . SER A 1 302 ? 14.656 -3.051 -7.081 1.00 96.88 302 SER A N 1
ATOM 2282 C CA . SER A 1 302 ? 15.285 -2.153 -6.106 1.00 96.88 302 SER A CA 1
ATOM 2283 C C . SER A 1 302 ? 15.340 -0.694 -6.561 1.00 96.88 302 SER A C 1
ATOM 2285 O O . SER A 1 302 ? 15.288 0.207 -5.723 1.00 96.88 302 SER A O 1
ATOM 2287 N N . GLU A 1 303 ? 15.468 -0.457 -7.867 1.00 96.75 303 GLU A N 1
ATOM 2288 C CA . GLU A 1 303 ? 15.696 0.873 -8.434 1.00 96.75 303 GLU A CA 1
ATOM 2289 C C . GLU A 1 303 ? 14.390 1.594 -8.775 1.00 96.75 303 GLU A C 1
ATOM 2291 O O . GLU A 1 303 ? 13.384 0.983 -9.130 1.00 96.75 303 GLU A O 1
ATOM 2296 N N . ASN A 1 304 ? 14.430 2.923 -8.693 1.00 97.56 304 ASN A N 1
ATOM 2297 C CA . ASN A 1 304 ? 13.380 3.788 -9.226 1.00 97.56 304 ASN A CA 1
ATOM 2298 C C . ASN A 1 304 ? 13.419 3.796 -10.762 1.00 97.56 304 ASN A C 1
ATOM 2300 O O . ASN A 1 304 ? 14.471 3.551 -11.359 1.00 97.56 304 ASN A O 1
ATOM 2304 N N . PHE A 1 305 ? 12.320 4.186 -11.412 1.00 98.19 305 PHE A N 1
ATOM 2305 C CA . PHE A 1 305 ? 12.282 4.413 -12.862 1.00 98.19 305 PHE A CA 1
ATOM 2306 C C . PHE A 1 305 ? 12.973 5.731 -13.230 1.00 98.19 305 PHE A C 1
ATOM 2308 O O . PHE A 1 305 ? 12.358 6.708 -13.658 1.00 98.19 305 PHE A O 1
ATOM 2315 N N . LYS A 1 306 ? 14.293 5.758 -13.057 1.00 96.19 306 LYS A N 1
ATOM 2316 C CA . LYS A 1 306 ? 15.191 6.864 -13.400 1.00 96.19 306 LYS A CA 1
ATOM 2317 C C . LYS A 1 306 ? 16.270 6.333 -14.329 1.00 96.19 306 LYS A C 1
ATOM 2319 O O . LYS A 1 306 ? 16.625 5.166 -14.240 1.00 96.19 306 LYS A O 1
ATOM 2324 N N . GLU A 1 307 ? 16.822 7.187 -15.180 1.00 93.75 307 GLU A N 1
ATOM 2325 C CA . GLU A 1 307 ? 17.817 6.782 -16.186 1.00 93.75 307 GLU A CA 1
ATOM 2326 C C . GLU A 1 307 ? 19.030 6.092 -15.566 1.00 93.75 307 GLU A C 1
ATOM 2328 O O . GLU A 1 307 ? 19.427 5.032 -16.012 1.00 93.75 307 GLU A O 1
ATOM 2333 N N . TYR A 1 308 ? 19.571 6.620 -14.470 1.00 91.62 308 TYR A N 1
ATOM 2334 C CA . TYR A 1 308 ? 20.683 5.962 -13.786 1.00 91.62 308 TYR A CA 1
ATOM 2335 C C . TYR A 1 308 ? 20.255 4.706 -13.008 1.00 91.62 308 TYR A C 1
ATOM 2337 O O . TYR A 1 308 ? 21.110 3.909 -12.656 1.00 91.62 308 TYR A O 1
ATOM 2345 N N . GLY A 1 309 ? 18.967 4.521 -12.698 1.00 94.81 309 GLY A N 1
ATOM 2346 C CA . GLY A 1 309 ? 18.450 3.307 -12.052 1.00 94.81 309 GLY A CA 1
ATOM 2347 C C . GLY A 1 309 ? 18.188 2.179 -13.053 1.00 94.81 309 GLY A C 1
ATOM 2348 O O . GLY A 1 309 ? 18.459 1.016 -12.765 1.00 94.81 309 GLY A O 1
ATOM 2349 N N . ILE A 1 310 ? 17.704 2.543 -14.242 1.00 96.56 310 ILE A N 1
ATOM 2350 C CA . ILE A 1 310 ? 17.326 1.663 -15.351 1.00 96.56 310 ILE A CA 1
ATOM 2351 C C . ILE A 1 310 ? 17.985 2.194 -16.640 1.00 96.56 310 ILE A C 1
ATOM 2353 O O . ILE A 1 310 ? 17.282 2.667 -17.530 1.00 96.56 310 ILE A O 1
ATOM 2357 N N . PRO A 1 311 ? 19.323 2.209 -16.743 1.00 96.62 311 PRO A N 1
ATOM 2358 C CA . PRO A 1 311 ? 19.982 2.730 -17.936 1.00 96.62 311 PRO A CA 1
ATOM 2359 C C . PRO A 1 311 ? 19.692 1.827 -19.131 1.00 96.62 311 PRO A C 1
ATOM 2361 O O . PRO A 1 311 ? 19.479 0.624 -18.967 1.00 96.62 311 PRO A O 1
ATOM 2364 N N . ARG A 1 312 ? 19.708 2.395 -20.341 1.00 96.50 312 ARG A N 1
ATOM 2365 C CA . ARG A 1 312 ? 19.628 1.605 -21.577 1.00 96.50 312 ARG A CA 1
ATOM 2366 C C . ARG A 1 312 ? 20.711 0.531 -21.601 1.00 96.50 312 ARG A C 1
ATOM 2368 O O . ARG A 1 312 ? 21.818 0.727 -21.099 1.00 96.50 312 ARG A O 1
ATOM 2375 N N . SER A 1 313 ? 20.409 -0.586 -22.249 1.00 94.75 313 SER A N 1
ATOM 2376 C CA . SER A 1 313 ? 21.338 -1.707 -22.363 1.00 94.75 313 SER A CA 1
ATOM 2377 C C . SER A 1 313 ? 22.673 -1.273 -22.968 1.00 94.75 313 SER A C 1
ATOM 2379 O O . SER A 1 313 ? 22.727 -0.657 -24.035 1.00 94.75 313 SER A O 1
ATOM 2381 N N . GLY A 1 314 ? 23.761 -1.599 -22.268 1.00 95.25 314 GLY A N 1
ATOM 2382 C CA . GLY A 1 314 ? 25.114 -1.175 -22.629 1.00 95.25 314 GLY A CA 1
ATOM 2383 C C . GLY A 1 314 ? 25.529 0.199 -22.092 1.00 95.25 314 GLY A C 1
ATOM 2384 O O . GLY A 1 314 ? 26.596 0.681 -22.469 1.00 95.25 314 GLY A O 1
ATOM 2385 N N . GLU A 1 315 ? 24.749 0.824 -21.208 1.00 96.50 315 GLU A N 1
ATOM 2386 C CA . GLU A 1 315 ? 25.104 2.077 -20.529 1.00 96.50 315 GLU A CA 1
ATOM 2387 C C . GLU A 1 315 ? 25.319 1.881 -19.017 1.00 96.50 315 GLU A C 1
ATOM 2389 O O . GLU A 1 315 ? 24.796 0.958 -18.398 1.00 96.50 315 GLU A O 1
ATOM 2394 N N . SER A 1 316 ? 26.137 2.738 -18.407 1.00 95.06 316 SER A N 1
ATOM 2395 C CA . SER A 1 316 ? 26.437 2.706 -16.977 1.00 95.06 316 SER A CA 1
ATOM 2396 C C . SER A 1 316 ? 25.278 3.237 -16.129 1.00 95.06 316 SER A C 1
ATOM 2398 O O . SER A 1 316 ? 24.511 4.103 -16.543 1.00 95.06 316 SER A O 1
ATOM 2400 N N . GLY A 1 317 ? 25.174 2.736 -14.897 1.00 93.94 317 GLY A N 1
ATOM 2401 C CA . GLY A 1 317 ? 24.175 3.174 -13.927 1.00 93.94 317 GLY A CA 1
ATOM 2402 C C . GLY A 1 317 ? 24.361 2.524 -12.558 1.00 93.94 317 GLY A C 1
ATOM 2403 O O . GLY A 1 317 ? 25.404 1.934 -12.253 1.00 93.94 317 GLY A O 1
ATO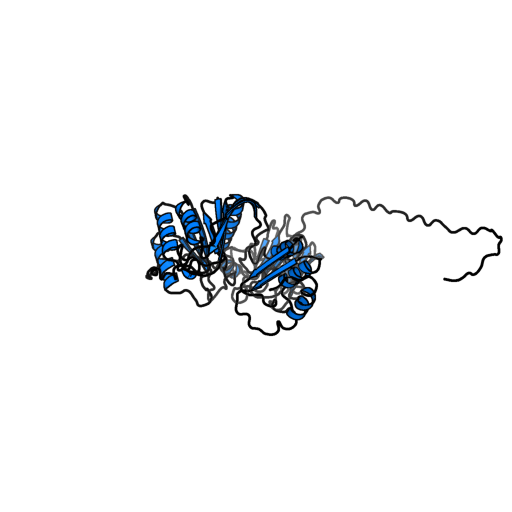M 2404 N N . ASN A 1 318 ? 23.339 2.651 -11.722 1.00 93.81 318 ASN A N 1
ATOM 2405 C CA . ASN A 1 318 ? 23.250 2.045 -10.407 1.00 93.81 318 ASN A CA 1
ATOM 2406 C C . ASN A 1 318 ? 23.242 0.521 -10.501 1.00 93.81 318 ASN A C 1
ATOM 2408 O O . ASN A 1 318 ? 22.721 -0.076 -11.439 1.00 93.81 318 ASN A O 1
ATOM 2412 N N . ARG A 1 319 ? 23.780 -0.111 -9.456 1.00 93.56 319 ARG A N 1
ATOM 2413 C CA . ARG A 1 319 ? 23.687 -1.558 -9.280 1.00 93.56 319 ARG A CA 1
ATOM 2414 C C . ARG A 1 319 ? 22.405 -1.912 -8.551 1.00 93.56 319 ARG A C 1
ATOM 2416 O O . ARG A 1 319 ? 22.333 -1.753 -7.333 1.00 93.56 319 ARG A O 1
ATOM 2423 N N . GLY A 1 320 ? 21.446 -2.423 -9.306 1.00 95.00 320 GLY A N 1
ATOM 2424 C CA . GLY A 1 320 ? 20.137 -2.842 -8.821 1.00 95.00 320 GLY A CA 1
ATOM 2425 C C . GLY A 1 320 ? 19.832 -4.298 -9.144 1.00 95.00 320 GLY A C 1
ATOM 2426 O O . GLY A 1 320 ? 20.567 -4.954 -9.882 1.00 95.00 320 GLY A O 1
ATOM 2427 N N . TRP A 1 321 ? 18.727 -4.797 -8.605 1.00 96.25 321 TRP A N 1
ATOM 2428 C CA . TRP A 1 321 ? 18.196 -6.120 -8.926 1.00 96.25 321 TRP A CA 1
ATOM 2429 C C . TRP A 1 321 ? 16.684 -6.058 -9.106 1.00 96.25 321 TRP A C 1
ATOM 2431 O O . TRP A 1 321 ? 16.019 -5.156 -8.589 1.00 96.25 321 TRP A O 1
ATOM 2441 N N . GLY A 1 322 ? 16.143 -7.052 -9.798 1.00 97.94 322 GLY A N 1
ATOM 2442 C CA . GLY A 1 322 ? 14.715 -7.297 -9.818 1.00 97.94 322 GLY A CA 1
ATOM 2443 C C . GLY A 1 322 ? 14.364 -8.721 -10.221 1.00 97.94 322 GLY A C 1
ATOM 2444 O O . GLY A 1 322 ? 15.224 -9.541 -10.557 1.00 97.94 322 GLY A O 1
ATOM 2445 N N . ALA A 1 323 ? 13.076 -9.017 -10.120 1.00 98.62 323 ALA A N 1
ATOM 2446 C CA . ALA A 1 323 ? 12.492 -10.296 -10.478 1.00 98.62 323 ALA A CA 1
ATOM 2447 C C . ALA A 1 323 ? 11.146 -10.064 -11.166 1.00 98.62 323 ALA A C 1
ATOM 2449 O O . ALA A 1 323 ? 10.288 -9.378 -10.614 1.00 98.62 323 ALA A O 1
ATOM 2450 N N . ALA A 1 324 ? 10.964 -10.654 -12.345 1.00 98.75 324 ALA A N 1
ATOM 2451 C CA . ALA A 1 324 ? 9.679 -10.777 -13.018 1.00 98.75 324 ALA A CA 1
ATOM 2452 C C . ALA A 1 324 ? 9.106 -12.161 -12.694 1.00 98.75 324 ALA A C 1
ATOM 2454 O O . ALA A 1 324 ? 9.646 -13.182 -13.123 1.00 98.75 324 ALA A O 1
ATOM 2455 N N . VAL A 1 325 ? 8.055 -12.191 -11.885 1.00 98.75 325 VAL A N 1
ATOM 2456 C CA . VAL A 1 325 ? 7.351 -13.388 -11.430 1.00 98.75 325 VAL A CA 1
ATOM 2457 C C . VAL A 1 325 ? 6.127 -13.588 -12.312 1.00 98.75 325 VAL A C 1
ATOM 2459 O O . VAL A 1 325 ? 5.307 -12.687 -12.432 1.00 98.75 325 VAL A O 1
ATOM 2462 N N . TYR A 1 326 ? 6.019 -14.759 -12.930 1.00 98.50 326 TYR A N 1
ATOM 2463 C CA . TYR A 1 326 ? 4.920 -15.131 -13.814 1.00 98.50 326 TYR A CA 1
ATOM 2464 C C . TYR A 1 326 ? 4.060 -16.146 -13.075 1.00 98.50 326 TYR A C 1
ATOM 2466 O O . TYR A 1 326 ? 4.422 -17.323 -13.010 1.00 98.50 326 TYR A O 1
ATOM 2474 N N . ASP A 1 327 ? 2.999 -15.653 -12.448 1.00 98.50 327 ASP A N 1
ATOM 2475 C CA . ASP A 1 327 ? 2.087 -16.430 -11.619 1.00 98.50 327 ASP A CA 1
ATOM 2476 C C . ASP A 1 327 ? 0.851 -15.590 -11.268 1.00 98.50 327 ASP A C 1
ATOM 2478 O O . ASP A 1 327 ? 0.978 -14.451 -10.808 1.00 98.50 327 ASP A O 1
ATOM 2482 N N . ALA A 1 328 ? -0.342 -16.153 -11.463 1.00 98.19 328 ALA A N 1
ATOM 2483 C CA . ALA A 1 328 ? -1.593 -15.432 -11.232 1.00 98.19 328 ALA A CA 1
ATOM 2484 C C . ALA A 1 328 ? -1.849 -15.141 -9.744 1.00 98.19 328 ALA A C 1
ATOM 2486 O O . ALA A 1 328 ? -2.346 -14.066 -9.419 1.00 98.19 328 ALA A O 1
ATOM 2487 N N . ASP A 1 329 ? -1.475 -16.045 -8.832 1.00 98.12 329 ASP A N 1
ATOM 2488 C CA . ASP A 1 329 ? -1.731 -15.859 -7.398 1.00 98.12 329 ASP A CA 1
ATOM 2489 C C . ASP A 1 329 ? -0.798 -14.790 -6.804 1.00 98.12 329 ASP A C 1
ATOM 2491 O O . ASP A 1 329 ? -1.210 -13.962 -5.985 1.00 98.12 329 ASP A O 1
ATOM 2495 N N . VAL A 1 330 ? 0.465 -14.752 -7.252 1.00 98.25 330 VAL A N 1
ATOM 2496 C CA . VAL A 1 330 ? 1.390 -13.664 -6.895 1.00 98.25 330 VAL A CA 1
ATOM 2497 C C . VAL A 1 330 ? 0.904 -12.331 -7.464 1.00 98.25 330 VAL A C 1
ATOM 2499 O O . VAL A 1 330 ? 0.951 -11.322 -6.756 1.00 98.25 330 VAL A O 1
ATOM 2502 N N . ALA A 1 331 ? 0.453 -12.303 -8.719 1.00 98.44 331 ALA A N 1
ATOM 2503 C CA . ALA A 1 331 ? -0.080 -11.093 -9.336 1.00 98.44 331 ALA A CA 1
ATOM 2504 C C . ALA A 1 331 ? -1.325 -10.576 -8.614 1.00 98.44 331 ALA A C 1
ATOM 2506 O O . ALA A 1 331 ? -1.364 -9.399 -8.265 1.00 98.44 331 ALA A O 1
ATOM 2507 N N . GLU A 1 332 ? -2.272 -11.451 -8.281 1.00 98.19 332 GLU A N 1
ATOM 2508 C CA . GLU A 1 332 ? -3.476 -11.090 -7.532 1.00 98.19 332 GLU A CA 1
ATOM 2509 C C . GLU A 1 332 ? -3.138 -10.510 -6.154 1.00 98.19 332 GLU A C 1
ATOM 2511 O O . GLU A 1 332 ? -3.690 -9.484 -5.753 1.00 98.19 332 GLU A O 1
ATOM 2516 N N . TYR A 1 333 ? -2.163 -11.093 -5.445 1.00 98.12 333 TYR A N 1
ATOM 2517 C CA . TYR A 1 333 ? -1.708 -10.535 -4.171 1.00 98.12 333 TYR A CA 1
ATOM 2518 C C . TYR A 1 333 ? -1.199 -9.097 -4.339 1.00 98.12 333 TYR A C 1
ATOM 2520 O O . TYR A 1 333 ? -1.630 -8.210 -3.606 1.00 98.12 333 TYR A O 1
ATOM 2528 N N . PHE A 1 334 ? -0.323 -8.831 -5.312 1.00 98.50 334 PHE A N 1
ATOM 2529 C CA . PHE A 1 334 ? 0.197 -7.478 -5.545 1.00 98.50 334 PHE A CA 1
ATOM 2530 C C . PHE A 1 334 ? -0.875 -6.512 -6.076 1.00 98.50 334 PHE A C 1
ATOM 2532 O O . PHE A 1 334 ? -0.896 -5.360 -5.650 1.00 98.50 334 PHE A O 1
ATOM 2539 N N . SER A 1 335 ? -1.802 -6.962 -6.926 1.00 98.25 335 SER A N 1
ATOM 2540 C CA . SER A 1 335 ? -2.949 -6.162 -7.378 1.00 98.25 335 SER A CA 1
ATOM 2541 C C . SER A 1 335 ? -3.897 -5.811 -6.229 1.00 98.25 335 SER A C 1
ATOM 2543 O O . SER A 1 335 ? -4.428 -4.697 -6.193 1.00 98.25 335 SER A O 1
ATOM 2545 N N . SER A 1 336 ? -4.076 -6.713 -5.257 1.00 97.44 336 SER A N 1
ATOM 2546 C CA . SER A 1 336 ? -4.854 -6.442 -4.044 1.00 97.44 336 SER A CA 1
ATOM 2547 C C . SER A 1 336 ? -4.179 -5.388 -3.164 1.00 97.44 336 SER A C 1
ATOM 2549 O O . SER A 1 336 ? -4.858 -4.482 -2.687 1.00 97.44 336 SER A O 1
ATOM 2551 N N . VAL A 1 337 ? -2.845 -5.437 -3.031 1.00 97.38 337 VAL A N 1
ATOM 2552 C CA . VAL A 1 337 ? -2.068 -4.405 -2.329 1.00 97.38 337 VAL A CA 1
ATOM 2553 C C . VAL A 1 337 ? -2.198 -3.069 -3.048 1.00 97.38 337 VAL A C 1
ATOM 2555 O O . VAL A 1 337 ? -2.550 -2.082 -2.414 1.00 97.38 337 VAL A O 1
ATOM 2558 N N . PHE A 1 338 ? -1.993 -3.042 -4.367 1.00 98.19 338 PHE A N 1
ATOM 2559 C CA . PHE A 1 338 ? -2.143 -1.835 -5.179 1.00 98.19 338 PHE A CA 1
ATOM 2560 C C . PHE A 1 338 ? -3.529 -1.207 -5.007 1.00 98.19 338 PHE A C 1
ATOM 2562 O O . PHE A 1 338 ? -3.650 -0.009 -4.779 1.00 98.19 338 PHE A O 1
ATOM 2569 N N . THR A 1 339 ? -4.584 -2.021 -5.083 1.00 97.31 339 THR A N 1
ATOM 2570 C CA . THR A 1 339 ? -5.971 -1.552 -4.977 1.00 97.31 339 THR A CA 1
ATOM 2571 C C . THR A 1 339 ? -6.299 -1.059 -3.571 1.00 97.31 339 THR A C 1
ATOM 2573 O O . THR A 1 339 ? -6.923 -0.009 -3.430 1.00 97.31 339 THR A O 1
ATOM 2576 N N . ALA A 1 340 ? -5.861 -1.784 -2.538 1.00 95.69 340 ALA A N 1
ATOM 2577 C CA . ALA A 1 340 ? -6.019 -1.358 -1.151 1.00 95.69 340 ALA A CA 1
ATOM 2578 C C . ALA A 1 340 ? -5.276 -0.044 -0.899 1.00 95.69 340 ALA A C 1
ATOM 2580 O O . ALA A 1 340 ? -5.800 0.840 -0.225 1.00 95.69 340 ALA A O 1
ATOM 2581 N N . ASP A 1 341 ? -4.092 0.111 -1.494 1.00 95.62 341 ASP A N 1
ATOM 2582 C CA . ASP A 1 341 ? -3.342 1.340 -1.355 1.00 95.62 341 ASP A CA 1
ATOM 2583 C C . ASP A 1 341 ? -3.993 2.513 -2.102 1.00 95.62 341 ASP A C 1
ATOM 2585 O O . ASP A 1 341 ? -4.028 3.639 -1.603 1.00 95.62 341 ASP A O 1
ATOM 2589 N N . LEU A 1 342 ? -4.565 2.260 -3.271 1.00 95.44 342 LEU A N 1
ATOM 2590 C CA . LEU A 1 342 ? -5.237 3.283 -4.059 1.00 95.44 342 LEU A CA 1
ATOM 2591 C C . LEU A 1 342 ? -6.527 3.803 -3.400 1.00 95.44 342 LEU A C 1
ATOM 2593 O O . LEU A 1 342 ? -6.918 4.939 -3.638 1.00 95.44 342 LEU A O 1
ATOM 2597 N N . ALA A 1 343 ? -7.177 2.989 -2.565 1.00 93.25 343 ALA A N 1
ATOM 2598 C CA . ALA A 1 343 ? -8.431 3.323 -1.882 1.00 93.25 343 ALA A CA 1
ATOM 2599 C C . ALA A 1 343 ? -8.265 4.256 -0.661 1.00 93.25 343 ALA A C 1
ATOM 2601 O O . ALA A 1 343 ? -9.221 4.492 0.076 1.00 93.25 343 ALA A O 1
ATOM 2602 N N . GLY A 1 344 ? -7.055 4.762 -0.426 1.00 91.88 344 GLY A N 1
ATOM 2603 C CA . GLY A 1 344 ? -6.736 5.662 0.676 1.00 91.88 344 GLY A CA 1
ATOM 2604 C C . GLY A 1 344 ? -7.456 6.998 0.694 1.00 91.88 344 GLY A C 1
ATOM 2605 O O . GLY A 1 344 ? -7.657 7.602 -0.354 1.00 91.88 344 GLY A O 1
ATOM 2606 N N . TYR A 1 345 ? -7.704 7.531 1.894 1.00 88.50 345 TYR A N 1
ATOM 2607 C CA . TYR A 1 345 ? -8.183 8.910 2.080 1.00 88.50 345 TYR A CA 1
ATOM 2608 C C . TYR A 1 345 ? -7.144 9.972 1.665 1.00 88.50 345 TYR A C 1
ATOM 2610 O O . TYR A 1 345 ? -7.488 11.116 1.381 1.00 88.50 345 TYR A O 1
ATOM 2618 N N . ASP A 1 346 ? -5.869 9.593 1.653 1.00 92.88 346 ASP A N 1
ATOM 2619 C CA . ASP A 1 346 ? -4.683 10.404 1.371 1.00 92.88 346 ASP A CA 1
ATOM 2620 C C . ASP A 1 346 ? -4.162 10.225 -0.063 1.00 92.88 346 ASP A C 1
ATOM 2622 O O . ASP A 1 346 ? -3.022 10.587 -0.366 1.00 92.88 346 ASP A O 1
ATOM 2626 N N . VAL A 1 347 ? -4.984 9.638 -0.938 1.00 95.31 347 VAL A N 1
ATOM 2627 C CA . VAL A 1 347 ? -4.659 9.403 -2.344 1.00 95.31 347 VAL A CA 1
ATOM 2628 C C . VAL A 1 347 ? -5.405 10.387 -3.230 1.00 95.31 347 VAL A C 1
ATOM 2630 O O . VAL A 1 347 ? -6.627 10.520 -3.159 1.00 95.31 347 VAL A O 1
ATOM 2633 N N . TYR A 1 348 ? -4.663 11.043 -4.117 1.00 95.19 348 TYR A N 1
ATOM 2634 C CA . TYR A 1 348 ? -5.184 12.049 -5.031 1.00 95.19 348 TYR A CA 1
ATOM 2635 C C . TYR A 1 348 ? -4.916 11.642 -6.472 1.00 95.19 348 TYR A C 1
ATOM 2637 O O . TYR A 1 348 ? -3.804 11.260 -6.829 1.00 95.19 348 TYR A O 1
ATOM 2645 N N . GLU A 1 349 ? -5.938 11.735 -7.320 1.00 96.62 349 GLU A N 1
ATOM 2646 C CA . GLU A 1 349 ? -5.761 11.591 -8.762 1.00 96.62 349 GLU A CA 1
ATOM 2647 C C . GLU A 1 349 ? -5.196 12.891 -9.337 1.00 96.62 349 GLU A C 1
ATOM 2649 O O . GLU A 1 349 ? -5.755 13.978 -9.163 1.00 96.62 349 GLU A O 1
ATOM 2654 N N . GLY A 1 350 ? -4.068 12.784 -10.029 1.00 91.06 350 GLY A N 1
ATOM 2655 C CA . GLY A 1 350 ? -3.447 13.920 -10.682 1.00 91.06 350 GLY A CA 1
ATOM 2656 C C . GLY A 1 350 ? -4.149 14.276 -11.993 1.00 91.06 350 GLY A C 1
ATOM 2657 O O . GLY A 1 350 ? -4.623 13.410 -12.727 1.00 91.06 350 GLY A O 1
ATOM 2658 N N . ALA A 1 351 ? -4.078 15.554 -12.363 1.00 90.31 351 ALA A N 1
ATOM 2659 C CA . ALA A 1 351 ? -4.395 16.029 -13.707 1.00 90.31 351 ALA A CA 1
ATOM 2660 C C . ALA A 1 351 ? -3.130 16.521 -14.421 1.00 90.31 351 ALA A C 1
ATOM 2662 O O . ALA A 1 351 ? -2.226 17.063 -13.784 1.00 90.31 351 ALA A O 1
ATOM 2663 N N . ALA A 1 352 ? -3.094 16.375 -15.748 1.00 89.88 352 ALA A N 1
ATOM 2664 C CA . ALA A 1 352 ? -1.954 16.806 -16.550 1.00 89.88 352 ALA A CA 1
ATOM 2665 C C . ALA A 1 352 ? -1.688 18.314 -16.409 1.00 89.88 352 ALA A C 1
ATOM 2667 O O . ALA A 1 352 ? -2.540 19.144 -16.739 1.00 89.88 352 ALA A O 1
ATOM 2668 N N . GLY A 1 353 ? -0.474 18.663 -15.991 1.00 94.62 353 GLY A N 1
ATOM 2669 C CA . GLY A 1 353 ? 0.041 20.026 -15.966 1.00 94.62 353 GLY A CA 1
ATOM 2670 C C . GLY A 1 353 ? 0.572 20.500 -17.324 1.00 94.62 353 GLY A C 1
ATOM 2671 O O . GLY A 1 353 ? 0.075 20.133 -18.393 1.00 94.62 353 GLY A O 1
ATOM 2672 N N . THR A 1 354 ? 1.601 21.354 -17.299 1.00 96.50 354 THR A N 1
ATOM 2673 C CA . THR A 1 354 ? 2.240 21.962 -18.487 1.00 96.50 354 THR A CA 1
ATOM 2674 C C . THR A 1 354 ? 3.729 21.636 -18.628 1.00 96.50 354 THR A C 1
ATOM 2676 O O . THR A 1 354 ? 4.390 22.170 -19.519 1.00 96.50 354 THR A O 1
ATOM 2679 N N . TYR A 1 355 ? 4.287 20.793 -17.760 1.00 97.75 355 TYR A N 1
ATOM 2680 C CA . TYR A 1 355 ? 5.673 20.354 -17.857 1.00 97.75 355 TYR A CA 1
ATOM 2681 C C . TYR A 1 355 ? 5.862 19.412 -19.051 1.00 97.75 355 TYR A C 1
ATOM 2683 O O . TYR A 1 355 ? 4.920 18.793 -19.568 1.00 97.75 355 TYR A O 1
ATOM 2691 N N . THR A 1 356 ? 7.110 19.345 -19.507 1.00 97.19 356 THR A N 1
ATOM 2692 C CA . THR A 1 356 ? 7.534 18.521 -20.641 1.00 97.19 356 THR A CA 1
ATOM 2693 C C . THR A 1 356 ? 8.382 17.368 -20.138 1.00 97.19 356 THR A C 1
ATOM 2695 O O . THR A 1 356 ? 9.201 17.549 -19.236 1.00 97.19 356 THR A O 1
ATOM 2698 N N . ILE A 1 357 ? 8.168 16.189 -20.719 1.00 97.75 357 ILE A N 1
ATOM 2699 C CA . ILE A 1 357 ? 8.978 15.002 -20.452 1.00 97.75 357 ILE A CA 1
ATOM 2700 C C . ILE A 1 357 ? 10.474 15.331 -20.629 1.00 97.75 357 ILE A C 1
ATOM 2702 O O . ILE A 1 357 ? 10.826 16.048 -21.573 1.00 97.75 357 ILE A O 1
ATOM 2706 N N . PRO A 1 358 ? 11.363 14.853 -19.738 1.00 97.06 358 PRO A N 1
ATOM 2707 C CA . PRO A 1 358 ? 12.794 15.079 -19.880 1.00 97.06 358 PRO A CA 1
ATOM 2708 C C . PRO A 1 358 ? 13.359 14.404 -21.139 1.00 97.06 358 PRO A C 1
ATOM 2710 O O . PRO A 1 358 ? 12.802 13.444 -21.676 1.00 97.06 358 PRO A O 1
ATOM 2713 N N . ASN A 1 359 ? 14.507 14.901 -21.598 1.00 96.38 359 ASN A N 1
ATOM 2714 C CA . ASN A 1 359 ? 15.325 14.186 -22.573 1.00 96.38 359 ASN A CA 1
ATOM 2715 C C . ASN A 1 359 ? 16.156 13.123 -21.861 1.00 96.38 359 ASN A C 1
ATOM 2717 O O . ASN A 1 359 ? 16.646 13.379 -20.764 1.00 96.38 359 ASN A O 1
ATOM 2721 N N . TYR A 1 360 ? 16.382 11.998 -22.539 1.00 95.81 360 TYR A N 1
ATOM 2722 C CA . TYR A 1 360 ? 17.313 10.981 -22.064 1.00 95.81 360 TYR A CA 1
ATOM 2723 C C . TYR A 1 360 ? 18.739 11.544 -22.042 1.00 95.81 360 TYR A C 1
ATOM 2725 O O . TYR A 1 360 ? 19.214 12.037 -23.069 1.00 95.81 360 TYR A O 1
ATOM 2733 N N . SER A 1 361 ? 19.397 11.503 -20.886 1.00 88.75 361 SER A N 1
ATOM 2734 C CA . SER A 1 361 ? 20.737 12.061 -20.661 1.00 88.75 361 SER A CA 1
ATOM 2735 C C . SER A 1 361 ? 21.871 11.055 -20.885 1.00 88.75 361 SER A C 1
ATOM 2737 O O . SER A 1 361 ? 22.954 11.468 -21.298 1.00 88.75 361 SER A O 1
ATOM 2739 N N . GLY A 1 362 ? 21.589 9.758 -20.730 1.00 80.06 362 GLY A N 1
ATOM 2740 C CA . GLY A 1 362 ? 22.501 8.651 -21.032 1.00 80.06 362 GLY A CA 1
ATOM 2741 C C . GLY A 1 362 ? 23.623 8.415 -20.024 1.00 80.06 362 GLY A C 1
ATOM 2742 O O . GLY A 1 362 ? 24.026 9.311 -19.282 1.00 80.06 362 GLY A O 1
ATOM 2743 N N . GLY A 1 363 ? 24.109 7.173 -19.998 1.00 85.75 363 GLY A N 1
ATOM 2744 C CA . GLY A 1 363 ? 25.284 6.739 -19.239 1.00 85.75 363 GLY A CA 1
ATOM 2745 C C . GLY A 1 363 ? 26.516 6.510 -20.120 1.00 85.75 363 GLY A C 1
ATOM 2746 O O . GLY A 1 363 ? 26.449 6.505 -21.351 1.00 85.75 363 GLY A O 1
ATOM 2747 N N . ASP A 1 364 ? 27.664 6.284 -19.482 1.00 93.12 364 ASP A N 1
ATOM 2748 C CA . ASP A 1 364 ? 28.880 5.857 -20.183 1.00 93.12 364 ASP A CA 1
ATOM 2749 C C . ASP A 1 364 ? 28.680 4.462 -20.781 1.00 93.12 364 ASP A C 1
ATOM 2751 O O . ASP A 1 364 ? 28.050 3.605 -20.167 1.00 93.12 364 ASP A O 1
ATOM 2755 N N . THR A 1 365 ? 29.266 4.183 -21.943 1.00 95.44 365 THR A N 1
ATOM 2756 C CA . THR A 1 365 ? 29.176 2.845 -22.541 1.00 95.44 365 THR A CA 1
ATOM 2757 C C . THR A 1 365 ? 29.889 1.798 -21.684 1.00 95.44 365 THR A C 1
ATOM 2759 O O . THR A 1 365 ? 31.063 1.951 -21.338 1.00 95.44 365 THR A O 1
ATOM 2762 N N . ILE A 1 366 ? 29.204 0.691 -21.408 1.00 93.62 366 ILE A N 1
ATOM 2763 C CA . ILE A 1 366 ? 29.735 -0.490 -20.727 1.00 93.62 366 ILE A CA 1
ATOM 2764 C C . ILE A 1 366 ? 29.443 -1.751 -21.542 1.00 93.62 366 ILE A C 1
ATOM 2766 O O . ILE A 1 366 ? 28.584 -1.771 -22.419 1.00 93.62 366 ILE A O 1
ATOM 2770 N N . SER A 1 367 ? 30.151 -2.834 -21.234 1.00 94.19 367 SER A N 1
ATOM 2771 C CA . SER A 1 367 ? 29.766 -4.172 -21.684 1.00 94.19 367 SER A CA 1
ATOM 2772 C C . SER A 1 367 ? 28.985 -4.853 -20.562 1.00 94.19 367 SER A C 1
ATOM 2774 O O . SER A 1 367 ? 29.575 -5.057 -19.496 1.00 94.19 367 SER A O 1
ATOM 2776 N N . PRO A 1 368 ? 27.700 -5.191 -20.772 1.00 90.31 368 PRO A N 1
ATOM 2777 C CA . PRO A 1 368 ? 26.939 -5.984 -19.819 1.00 90.31 368 PRO A CA 1
ATOM 2778 C C . PRO A 1 368 ? 27.652 -7.305 -19.515 1.00 90.31 368 PRO A C 1
ATOM 2780 O O . PRO A 1 368 ? 28.256 -7.928 -20.391 1.00 90.31 368 PRO A O 1
ATOM 2783 N N . VAL A 1 369 ? 27.610 -7.706 -18.252 1.00 93.31 369 VAL A N 1
ATOM 2784 C CA . VAL A 1 369 ? 28.209 -8.934 -17.721 1.00 93.31 369 VAL A CA 1
ATOM 2785 C C . VAL A 1 369 ? 27.135 -9.978 -17.425 1.00 93.31 369 VAL A C 1
ATOM 2787 O O . VAL A 1 369 ? 27.410 -11.176 -17.511 1.00 93.31 369 VAL A O 1
ATOM 2790 N N . PHE A 1 370 ? 25.927 -9.539 -17.063 1.00 95.38 370 PHE A N 1
ATOM 2791 C CA . PHE A 1 370 ? 24.849 -10.416 -16.617 1.00 95.38 370 PHE A CA 1
ATOM 2792 C C . PHE A 1 370 ? 23.654 -10.397 -17.567 1.00 95.38 370 PHE A C 1
ATOM 2794 O O . PHE A 1 370 ? 23.037 -9.360 -17.792 1.00 95.38 370 PHE A O 1
ATOM 2801 N N . GLU A 1 371 ? 23.274 -11.582 -18.027 1.00 96.25 371 GLU A N 1
ATOM 2802 C CA . GLU A 1 371 ? 22.003 -11.818 -18.710 1.00 96.25 371 GLU A CA 1
ATOM 2803 C C . GLU A 1 371 ? 20.901 -12.183 -17.699 1.00 96.25 371 GLU A C 1
ATOM 2805 O O . GLU A 1 371 ? 21.214 -12.721 -16.625 1.00 96.25 371 GLU A O 1
ATOM 2810 N N . PRO A 1 372 ? 19.613 -11.962 -18.025 1.00 97.81 372 PRO A N 1
ATOM 2811 C CA . PRO A 1 372 ? 18.513 -12.427 -17.195 1.00 97.81 372 PRO A CA 1
ATOM 2812 C C . PRO A 1 372 ? 18.553 -13.948 -17.003 1.00 97.81 372 PRO A C 1
ATOM 2814 O O . PRO A 1 372 ? 18.760 -14.716 -17.945 1.00 97.81 372 PRO A O 1
ATOM 2817 N N . VAL A 1 373 ? 18.295 -14.408 -15.780 1.00 98.31 373 VAL A N 1
ATOM 2818 C CA . VAL A 1 373 ? 18.255 -15.836 -15.442 1.00 98.31 373 VAL A CA 1
ATOM 2819 C C . VAL A 1 373 ? 16.826 -16.240 -15.134 1.00 98.31 373 VAL A C 1
ATOM 2821 O O . VAL A 1 373 ? 16.209 -15.714 -14.214 1.00 98.31 373 VAL A O 1
ATOM 2824 N N . THR A 1 374 ? 16.309 -17.221 -15.869 1.00 98.25 374 THR A N 1
ATOM 2825 C CA . THR A 1 374 ? 14.967 -17.758 -15.634 1.00 98.25 374 THR A CA 1
ATOM 2826 C C . THR A 1 374 ? 15.025 -19.067 -14.857 1.00 98.25 374 THR A C 1
ATOM 2828 O O . THR A 1 374 ? 15.746 -19.996 -15.222 1.00 98.25 374 THR A O 1
ATOM 2831 N N . VAL A 1 375 ? 14.229 -19.142 -13.797 1.00 97.94 375 VAL A N 1
ATOM 2832 C CA . VAL A 1 375 ? 14.029 -20.320 -12.948 1.00 97.94 375 VAL A CA 1
ATOM 2833 C C . VAL A 1 375 ? 12.541 -20.665 -12.886 1.00 97.94 375 VAL A C 1
ATOM 2835 O O . VAL A 1 375 ? 11.694 -19.811 -13.135 1.00 97.94 375 VAL A O 1
ATOM 2838 N N . TYR A 1 376 ? 12.222 -21.916 -12.563 1.00 98.06 376 TYR A N 1
ATOM 2839 C CA . TYR A 1 376 ? 10.853 -22.439 -12.578 1.00 98.06 376 TYR A CA 1
ATOM 2840 C C . TYR A 1 376 ? 10.482 -23.059 -11.233 1.00 98.06 376 TYR A C 1
ATOM 2842 O O . TYR A 1 376 ? 11.369 -23.530 -10.518 1.00 98.06 376 TYR A O 1
ATOM 2850 N N . ASN A 1 377 ? 9.182 -23.119 -10.932 1.00 96.12 377 ASN A N 1
ATOM 2851 C CA . ASN A 1 377 ? 8.631 -23.699 -9.701 1.00 96.12 377 ASN A CA 1
ATOM 2852 C C . ASN A 1 377 ? 9.263 -23.088 -8.439 1.00 96.12 377 ASN A C 1
ATOM 2854 O O . ASN A 1 377 ? 9.835 -23.782 -7.591 1.00 96.12 377 ASN A O 1
ATOM 2858 N N . VAL A 1 378 ? 9.222 -21.759 -8.351 1.00 96.38 378 VAL A N 1
ATOM 2859 C CA . VAL A 1 378 ? 9.881 -20.994 -7.291 1.00 96.38 378 VAL A CA 1
ATOM 2860 C C . VAL A 1 378 ? 8.884 -20.684 -6.189 1.00 96.38 378 VAL A C 1
ATOM 2862 O O . VAL A 1 378 ? 7.839 -20.088 -6.432 1.00 96.38 378 VAL A O 1
ATOM 2865 N N . LYS A 1 379 ? 9.230 -21.012 -4.942 1.00 95.81 379 LYS A N 1
ATOM 2866 C CA . LYS A 1 379 ? 8.458 -20.532 -3.796 1.00 95.81 379 LYS A CA 1
ATOM 2867 C C . LYS A 1 379 ? 8.676 -19.027 -3.618 1.00 95.81 379 LYS A C 1
ATOM 2869 O O . LYS A 1 379 ? 9.799 -18.602 -3.351 1.00 95.81 379 LYS A O 1
ATOM 2874 N N . VAL A 1 380 ? 7.604 -18.246 -3.702 1.00 96.12 380 VAL A N 1
ATOM 2875 C CA . VAL A 1 380 ? 7.608 -16.788 -3.531 1.00 96.12 380 VAL A CA 1
ATOM 2876 C C . VAL A 1 380 ? 6.858 -16.428 -2.252 1.00 96.12 380 VAL A C 1
ATOM 2878 O O . VAL A 1 380 ? 5.753 -16.902 -2.014 1.00 96.12 380 VAL A O 1
ATOM 2881 N N . THR A 1 381 ? 7.452 -15.581 -1.415 1.00 95.75 381 THR A N 1
ATOM 2882 C CA . THR A 1 381 ? 6.818 -15.039 -0.205 1.00 95.75 381 THR A CA 1
ATOM 2883 C C . THR A 1 381 ? 6.905 -13.517 -0.266 1.00 95.75 381 THR A C 1
ATOM 2885 O O . THR A 1 381 ? 7.989 -12.977 -0.033 1.00 95.75 381 THR A O 1
ATOM 2888 N N . PRO A 1 382 ? 5.808 -12.819 -0.613 1.00 95.81 382 PRO A N 1
ATOM 2889 C CA . PRO A 1 382 ? 5.777 -11.363 -0.605 1.00 95.81 382 PRO A CA 1
ATOM 2890 C C . PRO A 1 382 ? 5.991 -10.812 0.807 1.00 95.81 382 PRO A C 1
ATOM 2892 O O . PRO A 1 382 ? 5.416 -11.305 1.779 1.00 95.81 382 PRO A O 1
ATOM 2895 N N . VAL A 1 383 ? 6.802 -9.762 0.916 1.00 95.25 383 VAL A N 1
ATOM 2896 C CA . VAL A 1 383 ? 7.048 -9.048 2.172 1.00 95.25 383 VAL A CA 1
ATOM 2897 C C . VAL A 1 383 ? 6.783 -7.568 1.937 1.00 95.25 383 VAL A C 1
ATOM 2899 O O . VAL A 1 383 ? 7.499 -6.924 1.176 1.00 95.25 383 VAL A O 1
ATOM 2902 N N . PHE A 1 384 ? 5.770 -7.036 2.613 1.00 94.12 384 PHE A N 1
ATOM 2903 C CA . PHE A 1 384 ? 5.357 -5.640 2.545 1.00 94.12 384 PHE A CA 1
ATOM 2904 C C . PHE A 1 384 ? 5.516 -5.006 3.918 1.00 94.12 384 PHE A C 1
ATOM 2906 O O . PHE A 1 384 ? 5.016 -5.517 4.919 1.00 94.12 384 PHE A O 1
ATOM 2913 N N . ALA A 1 385 ? 6.252 -3.902 3.978 1.00 91.50 385 ALA A N 1
ATOM 2914 C CA . ALA A 1 385 ? 6.354 -3.115 5.193 1.00 91.50 385 ALA A CA 1
ATOM 2915 C C . ALA A 1 385 ? 5.205 -2.093 5.245 1.00 91.50 385 ALA A C 1
ATOM 2917 O O . ALA A 1 385 ? 4.899 -1.498 4.216 1.00 91.50 385 ALA A O 1
ATOM 2918 N N . PRO A 1 386 ? 4.616 -1.853 6.426 1.00 89.75 386 PRO A N 1
ATOM 2919 C CA . PRO A 1 386 ? 4.979 -2.459 7.711 1.00 89.75 386 PRO A CA 1
ATOM 2920 C C . PRO A 1 386 ? 4.378 -3.860 7.941 1.00 89.75 386 PRO A C 1
ATOM 2922 O O . PRO A 1 386 ? 4.915 -4.607 8.760 1.00 89.75 386 PRO A O 1
ATOM 2925 N N . ASP A 1 387 ? 3.327 -4.235 7.209 1.00 92.06 387 ASP A N 1
ATOM 2926 C CA . ASP A 1 387 ? 2.409 -5.311 7.596 1.00 92.06 387 ASP A CA 1
ATOM 2927 C C . ASP A 1 387 ? 3.021 -6.692 7.792 1.00 92.06 387 ASP A C 1
ATOM 2929 O O . ASP A 1 387 ? 2.799 -7.313 8.826 1.00 92.06 387 ASP A O 1
ATOM 2933 N N . THR A 1 388 ? 3.811 -7.169 6.835 1.00 93.25 388 THR A N 1
ATOM 2934 C CA . THR A 1 388 ? 4.389 -8.520 6.846 1.00 93.25 388 THR A CA 1
ATOM 2935 C C . THR A 1 388 ? 5.911 -8.505 7.001 1.00 93.25 388 THR A C 1
ATOM 2937 O O . THR A 1 388 ? 6.570 -9.538 6.897 1.00 93.25 388 THR A O 1
ATOM 2940 N N . SER A 1 389 ? 6.498 -7.346 7.320 1.00 90.94 389 SER A N 1
ATOM 2941 C CA . SER A 1 389 ? 7.953 -7.168 7.477 1.00 90.94 389 SER A CA 1
ATOM 2942 C C . SER A 1 389 ? 8.588 -8.066 8.551 1.00 90.94 389 SER A C 1
ATOM 2944 O O . SER A 1 389 ? 9.768 -8.415 8.459 1.00 90.94 389 SER A O 1
ATOM 2946 N N . TYR A 1 390 ? 7.812 -8.515 9.543 1.00 87.25 390 TYR A N 1
ATOM 2947 C CA . TYR A 1 390 ? 8.272 -9.457 10.566 1.00 87.25 390 TYR A CA 1
ATOM 2948 C C . TYR A 1 390 ? 8.697 -10.819 9.991 1.00 87.25 390 TYR A C 1
ATOM 2950 O O . TYR A 1 390 ? 9.566 -11.471 10.577 1.00 87.25 390 TYR A O 1
ATOM 2958 N N . LEU A 1 391 ? 8.175 -11.212 8.819 1.00 91.19 391 LEU A N 1
ATOM 2959 C CA . LEU A 1 391 ? 8.539 -12.456 8.130 1.00 91.19 391 LEU A CA 1
ATOM 2960 C C . LEU A 1 391 ? 10.036 -12.533 7.813 1.00 91.19 391 LEU A C 1
ATOM 2962 O O . LEU A 1 391 ? 10.601 -13.626 7.791 1.00 91.19 391 LEU A O 1
ATOM 2966 N N . ILE A 1 392 ? 10.715 -11.391 7.637 1.00 89.12 392 ILE A N 1
ATOM 2967 C CA . ILE A 1 392 ? 12.175 -11.338 7.450 1.00 89.12 392 ILE A CA 1
ATOM 2968 C C . ILE A 1 392 ? 12.882 -12.026 8.621 1.00 89.12 392 ILE A C 1
ATOM 2970 O O . ILE A 1 392 ? 13.824 -12.795 8.427 1.00 89.12 392 ILE A O 1
ATOM 2974 N N . GLY A 1 393 ? 12.409 -11.792 9.848 1.00 88.00 393 GLY A N 1
ATOM 2975 C CA . GLY A 1 393 ? 12.966 -12.420 11.037 1.00 88.00 393 GLY A CA 1
ATOM 2976 C C . GLY A 1 393 ? 12.823 -13.941 11.016 1.00 88.00 393 GLY A C 1
ATOM 2977 O O . GLY A 1 393 ? 13.750 -14.646 11.417 1.00 88.00 393 GLY A O 1
ATOM 2978 N N . ASP A 1 394 ? 11.701 -14.455 10.521 1.00 88.12 394 ASP A N 1
ATOM 2979 C CA . ASP A 1 394 ? 11.444 -15.894 10.447 1.00 88.12 394 ASP A CA 1
ATOM 2980 C C . ASP A 1 394 ? 12.238 -16.560 9.320 1.00 88.12 394 ASP A C 1
ATOM 2982 O O . ASP A 1 394 ? 12.830 -17.621 9.535 1.00 88.12 394 ASP A O 1
ATOM 2986 N N . ILE A 1 395 ? 12.382 -15.884 8.176 1.00 86.00 395 ILE A N 1
ATOM 2987 C CA . ILE A 1 395 ? 13.267 -16.305 7.083 1.00 86.00 395 ILE A CA 1
ATOM 2988 C C . ILE A 1 395 ? 14.710 -16.431 7.596 1.00 86.00 395 ILE A C 1
ATOM 2990 O O . ILE A 1 395 ? 15.330 -17.485 7.435 1.00 86.00 395 ILE A O 1
ATOM 2994 N N . LEU A 1 396 ? 15.223 -15.417 8.304 1.00 85.31 396 LEU A N 1
ATOM 2995 C CA . LEU A 1 396 ? 16.574 -15.440 8.885 1.00 85.31 396 LEU A CA 1
ATOM 2996 C C . LEU A 1 396 ? 16.762 -16.574 9.904 1.00 85.31 396 LEU A C 1
ATOM 2998 O O . LEU A 1 396 ? 17.819 -17.207 9.937 1.00 85.31 396 LEU A O 1
ATOM 3002 N N . LYS A 1 397 ? 15.751 -16.858 10.736 1.00 85.12 397 LYS A N 1
ATOM 3003 C CA . LYS A 1 397 ? 15.801 -17.971 11.704 1.00 85.12 397 LYS A CA 1
ATOM 3004 C C . LYS A 1 397 ? 15.789 -19.340 11.015 1.00 85.12 397 LYS A C 1
ATOM 3006 O O . LYS A 1 397 ? 16.430 -20.261 11.528 1.00 85.12 397 LYS A O 1
ATOM 3011 N N . SER A 1 398 ? 15.074 -19.463 9.892 1.00 85.31 398 SER A N 1
ATOM 3012 C CA . SER A 1 398 ? 14.902 -20.713 9.135 1.00 85.31 398 SER A CA 1
ATOM 3013 C C . SER A 1 398 ? 16.145 -21.137 8.340 1.00 85.31 398 SER A C 1
ATOM 3015 O O . SER A 1 398 ? 16.299 -22.319 8.037 1.00 85.31 398 SER A O 1
ATOM 3017 N N . ALA A 1 399 ? 17.055 -20.204 8.033 1.00 81.19 399 ALA A N 1
ATOM 3018 C CA . ALA A 1 399 ? 18.250 -20.472 7.237 1.00 81.19 399 ALA A CA 1
ATOM 3019 C C . ALA A 1 399 ? 19.129 -21.566 7.870 1.00 81.19 399 ALA A C 1
ATOM 3021 O O . ALA A 1 399 ? 19.612 -21.417 8.992 1.00 81.19 399 ALA A O 1
ATOM 3022 N N . SER A 1 400 ? 19.372 -22.667 7.160 1.00 77.19 400 SER A N 1
ATOM 3023 C CA . SER A 1 400 ? 20.110 -23.825 7.689 1.00 77.19 400 SER A CA 1
ATOM 3024 C C . SER A 1 400 ? 21.612 -23.796 7.395 1.00 77.19 400 SER A C 1
ATOM 3026 O O . SER A 1 400 ? 22.382 -24.312 8.200 1.00 77.19 400 SER A O 1
ATOM 3028 N N . SER A 1 401 ? 22.042 -23.177 6.290 1.00 78.00 401 SER A N 1
ATOM 3029 C CA . SER A 1 401 ? 23.442 -23.221 5.829 1.00 78.00 401 SER A CA 1
ATOM 3030 C C . SER A 1 401 ? 24.136 -21.860 5.856 1.00 78.00 401 SER A C 1
ATOM 3032 O O . SER A 1 401 ? 25.201 -21.722 6.459 1.00 78.00 401 SER A O 1
ATOM 3034 N N . SER A 1 402 ? 23.540 -20.844 5.230 1.00 79.38 402 SER A N 1
ATOM 3035 C CA . SER A 1 402 ? 24.130 -19.510 5.150 1.00 79.38 402 SER A CA 1
ATOM 3036 C C . SER A 1 402 ? 23.086 -18.401 5.094 1.00 79.38 402 SER A C 1
ATOM 3038 O O . SER A 1 402 ? 21.923 -18.627 4.762 1.00 79.38 402 SER A O 1
ATOM 3040 N N . VAL A 1 403 ? 23.523 -17.192 5.444 1.00 77.69 403 VAL A N 1
ATOM 3041 C CA . VAL A 1 403 ? 22.759 -15.949 5.295 1.00 77.69 403 VAL A CA 1
ATOM 3042 C C . VAL A 1 403 ? 23.665 -14.930 4.608 1.00 77.69 403 VAL A C 1
ATOM 3044 O O . VAL A 1 403 ? 24.728 -14.599 5.141 1.00 77.69 403 VAL A O 1
ATOM 3047 N N . ALA A 1 404 ? 23.248 -14.448 3.439 1.00 81.31 404 ALA A N 1
ATOM 3048 C CA . ALA A 1 404 ? 23.900 -13.362 2.715 1.00 81.31 404 ALA A CA 1
ATOM 3049 C C . ALA A 1 404 ? 22.974 -12.143 2.708 1.00 81.31 404 ALA A C 1
ATOM 3051 O O . ALA A 1 404 ? 21.827 -12.246 2.278 1.00 81.31 404 ALA A O 1
ATOM 3052 N N . ILE A 1 405 ? 23.456 -11.006 3.213 1.00 81.75 405 ILE A N 1
ATOM 3053 C CA . ILE A 1 405 ? 22.679 -9.761 3.272 1.00 81.75 405 ILE A CA 1
ATOM 3054 C C . ILE A 1 405 ? 23.442 -8.664 2.536 1.00 81.75 405 ILE A C 1
ATOM 3056 O O . ILE A 1 405 ? 24.580 -8.343 2.894 1.00 81.75 405 ILE A O 1
ATOM 3060 N N . GLN A 1 406 ? 22.779 -8.068 1.545 1.00 83.50 406 GLN A N 1
ATOM 3061 C CA . GLN A 1 406 ? 23.222 -6.867 0.849 1.00 83.50 406 GLN A CA 1
ATOM 3062 C C . GLN A 1 406 ? 22.208 -5.746 1.082 1.00 83.50 406 GLN A C 1
ATOM 3064 O O . GLN A 1 406 ? 21.021 -5.918 0.824 1.00 83.50 406 GLN A O 1
ATOM 3069 N N . GLN A 1 407 ? 22.671 -4.606 1.593 1.00 82.06 407 GLN A N 1
ATOM 3070 C CA . GLN A 1 407 ? 21.827 -3.445 1.891 1.00 82.06 407 GLN A CA 1
ATOM 3071 C C . GLN A 1 407 ? 22.633 -2.148 1.781 1.00 82.06 407 GLN A C 1
ATOM 3073 O O . GLN A 1 407 ? 23.845 -2.137 2.014 1.00 82.06 407 GLN A O 1
ATOM 3078 N N . ALA A 1 408 ? 21.956 -1.047 1.457 1.00 79.38 408 ALA A N 1
ATOM 3079 C CA . ALA A 1 408 ? 22.593 0.265 1.367 1.00 79.38 408 ALA A CA 1
ATOM 3080 C C . ALA A 1 408 ? 23.084 0.759 2.739 1.00 79.38 408 ALA A C 1
ATOM 3082 O O . ALA A 1 408 ? 24.164 1.338 2.847 1.00 79.38 408 ALA A O 1
ATOM 3083 N N . TYR A 1 409 ? 22.309 0.504 3.794 1.00 80.44 409 TYR A N 1
ATOM 3084 C CA . TYR A 1 409 ? 22.626 0.899 5.161 1.00 80.44 409 TYR A CA 1
ATOM 3085 C C . TYR A 1 409 ? 21.997 -0.063 6.166 1.00 80.44 409 TYR A C 1
ATOM 3087 O O . TYR A 1 409 ? 20.955 -0.654 5.905 1.00 80.44 409 TYR A O 1
ATOM 3095 N N . ILE A 1 410 ? 22.629 -0.177 7.334 1.00 80.94 410 ILE A N 1
ATOM 3096 C CA . ILE A 1 410 ? 22.041 -0.791 8.522 1.00 80.94 410 ILE A CA 1
ATOM 3097 C C . ILE A 1 410 ? 22.347 0.085 9.730 1.00 80.94 410 ILE A C 1
ATOM 3099 O O . ILE A 1 410 ? 23.503 0.412 10.003 1.00 80.94 410 ILE A O 1
ATOM 3103 N N . THR A 1 411 ? 21.308 0.505 10.439 1.00 81.19 411 THR A N 1
ATOM 3104 C CA . THR A 1 411 ? 21.410 1.408 11.591 1.00 81.19 411 THR A CA 1
ATOM 3105 C C . THR A 1 411 ? 20.766 0.767 12.813 1.00 81.19 411 THR A C 1
ATOM 3107 O O . THR A 1 411 ? 20.108 -0.261 12.708 1.00 81.19 411 THR A O 1
ATOM 3110 N N . ARG A 1 412 ? 20.996 1.321 14.007 1.00 79.38 412 ARG A N 1
ATOM 3111 C CA . ARG A 1 412 ? 20.318 0.840 15.221 1.00 79.38 412 ARG A CA 1
ATOM 3112 C C . ARG A 1 412 ? 18.824 1.115 15.121 1.00 79.38 412 ARG A C 1
ATOM 3114 O O . ARG A 1 412 ? 18.435 2.159 14.596 1.00 79.38 412 ARG A O 1
ATOM 3121 N N . TYR A 1 413 ? 18.009 0.216 15.663 1.00 77.00 413 TYR A N 1
ATOM 3122 C CA . TYR A 1 413 ? 16.579 0.466 15.740 1.00 77.00 413 TYR A CA 1
ATOM 3123 C C . TYR A 1 413 ? 16.314 1.571 16.776 1.00 77.00 413 TYR A C 1
ATOM 3125 O O . TYR A 1 413 ? 16.888 1.502 17.871 1.00 77.00 413 TYR A O 1
ATOM 3133 N N . PRO A 1 414 ? 15.503 2.598 16.458 1.00 75.31 414 PRO A N 1
ATOM 3134 C CA . PRO A 1 414 ? 15.237 3.704 17.374 1.00 75.31 414 PRO A CA 1
ATOM 3135 C C . PRO A 1 414 ? 14.830 3.219 18.771 1.00 75.31 414 PRO A C 1
ATOM 3137 O O . PRO A 1 414 ? 14.019 2.309 18.908 1.00 75.31 414 PRO A O 1
ATOM 3140 N N . GLY A 1 415 ? 15.421 3.809 19.814 1.00 71.94 415 GLY A N 1
ATOM 3141 C CA . GLY A 1 415 ? 15.152 3.426 21.206 1.00 71.94 415 GLY A CA 1
ATOM 3142 C C . GLY A 1 415 ? 15.842 2.139 21.677 1.00 71.94 415 GLY A C 1
ATOM 3143 O O . GLY A 1 415 ? 15.663 1.750 22.826 1.00 71.94 415 GLY A O 1
ATOM 3144 N N . THR A 1 416 ? 16.657 1.494 20.838 1.00 74.38 416 THR A N 1
ATOM 3145 C CA . THR A 1 416 ? 17.410 0.287 21.208 1.00 74.38 416 THR A CA 1
ATOM 3146 C C . THR A 1 416 ? 18.891 0.406 20.838 1.00 74.38 416 THR A C 1
ATOM 3148 O O . THR A 1 416 ? 19.291 1.221 20.002 1.00 74.38 416 THR A O 1
ATOM 3151 N N . ASP A 1 417 ? 19.729 -0.428 21.454 1.00 76.81 417 ASP A N 1
ATOM 3152 C CA . ASP A 1 417 ? 21.160 -0.493 21.134 1.00 76.81 417 ASP A CA 1
ATOM 3153 C C . ASP A 1 417 ? 21.488 -1.374 19.917 1.00 76.81 417 ASP A C 1
ATOM 3155 O O . ASP A 1 417 ? 22.622 -1.342 19.426 1.00 76.81 417 ASP A O 1
ATOM 3159 N N . GLU A 1 418 ? 20.518 -2.132 19.398 1.00 80.94 418 GLU A N 1
ATOM 3160 C CA . GLU A 1 418 ? 20.723 -3.141 18.357 1.00 80.94 418 GLU A CA 1
ATOM 3161 C C . GLU A 1 418 ? 19.737 -2.988 17.189 1.00 80.94 418 GLU A C 1
ATOM 3163 O O . GLU A 1 418 ? 18.737 -2.286 17.264 1.00 80.94 418 GLU A O 1
ATOM 3168 N N . HIS A 1 419 ? 20.030 -3.633 16.062 1.00 82.62 419 HIS A N 1
ATOM 3169 C CA . HIS A 1 419 ? 19.072 -3.760 14.966 1.00 82.62 419 HIS A CA 1
ATOM 3170 C C . HIS A 1 419 ? 18.468 -5.169 15.019 1.00 82.62 419 HIS A C 1
ATOM 3172 O O . HIS A 1 419 ? 19.232 -6.134 14.923 1.00 82.62 419 HIS A O 1
ATOM 3178 N N . PRO A 1 420 ? 17.137 -5.338 15.130 1.00 81.06 420 PRO A N 1
ATOM 3179 C CA . PRO A 1 420 ? 16.524 -6.633 15.430 1.00 81.06 420 PRO A CA 1
ATOM 3180 C C . PRO A 1 420 ? 16.883 -7.704 14.394 1.00 81.06 420 PRO A C 1
ATOM 3182 O O . PRO A 1 420 ? 17.251 -8.824 14.752 1.00 81.06 420 PRO A O 1
ATOM 3185 N N . TRP A 1 421 ? 16.889 -7.359 13.104 1.00 84.31 421 TRP A N 1
ATOM 3186 C CA . TRP A 1 421 ? 17.278 -8.305 12.053 1.00 84.31 421 TRP A CA 1
ATOM 3187 C C . TRP A 1 421 ? 18.786 -8.573 12.010 1.00 84.31 421 TRP A C 1
ATOM 3189 O O . TRP A 1 421 ? 19.193 -9.671 11.637 1.00 84.31 421 TRP A O 1
ATOM 3199 N N . LEU A 1 422 ? 19.627 -7.621 12.442 1.00 83.00 422 LEU A N 1
ATOM 3200 C CA . LEU A 1 422 ? 21.073 -7.859 12.526 1.00 83.00 422 LEU A CA 1
ATOM 3201 C C . LEU A 1 422 ? 21.372 -8.856 13.637 1.00 83.00 422 LEU A C 1
ATOM 3203 O O . LEU A 1 422 ? 22.135 -9.795 13.430 1.00 83.00 422 LEU A O 1
ATOM 3207 N N . SER A 1 423 ? 20.738 -8.683 14.796 1.00 82.75 423 SER A N 1
ATOM 3208 C CA . SER A 1 423 ? 20.885 -9.594 15.927 1.00 82.75 423 SER A CA 1
ATOM 3209 C C . SER A 1 423 ? 20.400 -10.996 15.561 1.00 82.75 423 SER A C 1
ATOM 3211 O O . SER A 1 423 ? 21.087 -11.974 15.859 1.00 82.75 423 SER A O 1
ATOM 3213 N N . LEU A 1 424 ? 19.284 -11.115 14.830 1.00 84.06 424 LEU A N 1
ATOM 3214 C CA . LEU A 1 424 ? 18.824 -12.397 14.289 1.00 84.06 424 LEU A CA 1
ATOM 3215 C C . LEU A 1 424 ? 19.822 -13.010 13.300 1.00 84.06 424 LEU A C 1
ATOM 3217 O O . LEU A 1 424 ? 20.131 -14.191 13.435 1.00 84.06 424 LEU A O 1
ATOM 3221 N N . ALA A 1 425 ? 20.374 -12.236 12.363 1.00 81.00 425 ALA A N 1
ATOM 3222 C CA . ALA A 1 425 ? 21.367 -12.727 11.406 1.00 81.00 425 ALA A CA 1
ATOM 3223 C C . ALA A 1 425 ? 22.681 -13.164 12.089 1.00 81.00 425 ALA A C 1
ATOM 3225 O O . ALA A 1 425 ? 23.230 -14.221 11.779 1.00 81.00 425 ALA A O 1
ATOM 3226 N N . VAL A 1 426 ? 23.160 -12.413 13.085 1.00 79.88 426 VAL A N 1
ATOM 3227 C CA . VAL A 1 426 ? 24.341 -12.776 13.889 1.00 79.88 426 VAL A CA 1
ATOM 3228 C C . VAL A 1 426 ? 24.076 -14.036 14.714 1.00 79.88 426 VAL A C 1
ATOM 3230 O O . VAL A 1 426 ? 24.916 -14.936 14.769 1.00 79.88 426 VAL A O 1
ATOM 3233 N N . ASN A 1 427 ? 22.901 -14.141 15.337 1.00 79.62 427 ASN A N 1
ATOM 3234 C CA . ASN A 1 427 ? 22.488 -15.353 16.043 1.00 79.62 427 ASN A CA 1
ATOM 3235 C C . ASN A 1 427 ? 22.312 -16.529 15.081 1.00 79.62 427 ASN A C 1
ATOM 3237 O O . ASN A 1 427 ? 22.550 -17.676 15.470 1.00 79.62 427 ASN A O 1
ATOM 3241 N N . ALA A 1 428 ? 21.944 -16.259 13.826 1.00 75.12 428 ALA A N 1
ATOM 3242 C CA . ALA A 1 428 ? 21.931 -17.272 12.797 1.00 75.12 428 ALA A CA 1
ATOM 3243 C C . ALA A 1 428 ? 23.357 -17.811 12.589 1.00 75.12 428 ALA A C 1
ATOM 3245 O O . ALA A 1 428 ? 23.610 -18.988 12.847 1.00 75.12 428 ALA A O 1
ATOM 3246 N N . ALA A 1 429 ? 24.311 -16.933 12.280 1.00 69.12 429 ALA A N 1
ATOM 3247 C CA . ALA A 1 429 ? 25.720 -17.274 12.060 1.00 69.12 429 ALA A CA 1
ATOM 3248 C C . ALA A 1 429 ? 26.354 -18.083 13.212 1.00 69.12 429 ALA A C 1
ATOM 3250 O O . ALA A 1 429 ? 27.059 -19.062 12.982 1.00 69.12 429 ALA A O 1
ATOM 3251 N N . LYS A 1 430 ? 26.056 -17.732 14.470 1.00 68.69 430 LYS A N 1
ATOM 3252 C CA . LYS A 1 430 ? 26.639 -18.392 15.655 1.00 68.69 430 LYS A CA 1
ATOM 3253 C C . LYS A 1 430 ? 26.313 -19.887 15.791 1.00 68.69 430 LYS A C 1
ATOM 3255 O O . LYS A 1 430 ? 27.039 -20.576 16.499 1.00 68.69 430 LYS A O 1
ATOM 3260 N N . LYS A 1 431 ? 25.264 -20.411 15.142 1.00 64.75 431 LYS A N 1
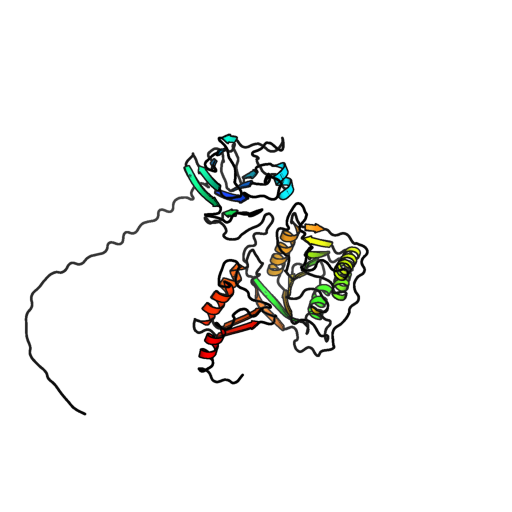ATOM 3261 C CA . LYS A 1 431 ? 24.907 -21.846 15.211 1.00 64.75 431 LYS A CA 1
ATOM 3262 C C . LYS A 1 431 ? 25.684 -22.712 14.196 1.00 64.75 431 LYS A C 1
ATOM 3264 O O . LYS A 1 431 ? 25.063 -23.492 13.491 1.00 64.75 431 LYS A O 1
ATOM 3269 N N . GLU A 1 432 ? 27.006 -22.544 14.096 1.00 57.31 432 GLU A N 1
ATOM 3270 C CA . GLU A 1 432 ? 27.879 -23.212 13.098 1.00 57.31 432 GLU A CA 1
ATOM 3271 C C . GLU A 1 432 ? 27.544 -22.884 11.623 1.00 57.31 432 GLU A C 1
ATOM 3273 O O . GLU A 1 432 ? 27.786 -23.685 10.724 1.00 57.31 432 GLU A O 1
ATOM 3278 N N . ARG A 1 433 ? 27.000 -21.688 11.347 1.00 60.84 433 ARG A N 1
ATOM 3279 C CA . ARG A 1 433 ? 26.595 -21.254 9.994 1.00 60.84 433 ARG A CA 1
ATOM 3280 C C . ARG A 1 433 ? 27.532 -20.177 9.446 1.00 60.84 433 ARG A C 1
ATOM 3282 O O . ARG A 1 433 ? 28.039 -19.341 10.191 1.00 60.84 433 ARG A O 1
ATOM 3289 N N . THR A 1 434 ? 27.734 -20.139 8.131 1.00 54.62 434 THR A N 1
ATOM 3290 C CA . THR A 1 434 ? 28.514 -19.070 7.482 1.00 54.62 434 THR A CA 1
ATOM 3291 C C . THR A 1 434 ? 27.603 -17.879 7.175 1.00 54.62 434 THR A C 1
ATOM 3293 O O . THR A 1 434 ? 26.556 -18.043 6.554 1.00 54.62 434 THR A O 1
ATOM 3296 N N . CYS A 1 435 ? 27.978 -16.665 7.582 1.00 53.66 435 CYS A N 1
ATOM 3297 C CA . CYS A 1 435 ? 27.230 -15.449 7.251 1.00 53.66 435 CYS A CA 1
ATOM 3298 C C . CYS A 1 435 ? 28.141 -14.429 6.566 1.00 53.66 435 CYS A C 1
ATOM 3300 O O . CYS A 1 435 ? 29.239 -14.158 7.053 1.00 53.66 435 CYS A O 1
ATOM 3302 N N . GLY A 1 436 ? 27.682 -13.890 5.435 1.00 54.00 436 GLY A N 1
ATOM 3303 C CA . GLY A 1 436 ? 28.365 -12.848 4.674 1.00 54.00 436 GLY A CA 1
ATOM 3304 C C . GLY A 1 436 ? 27.537 -11.566 4.653 1.00 54.00 436 GLY A C 1
ATOM 3305 O O . GLY A 1 436 ? 26.341 -11.601 4.366 1.00 54.00 436 GLY A O 1
ATOM 3306 N N . PHE A 1 437 ? 28.175 -10.432 4.938 1.00 55.12 437 PHE A N 1
ATOM 3307 C CA . PHE A 1 437 ? 27.561 -9.108 4.833 1.00 55.12 437 PHE A CA 1
ATOM 3308 C C . PHE A 1 437 ? 28.280 -8.292 3.766 1.00 55.12 437 PHE A C 1
ATOM 3310 O O . PHE A 1 437 ? 29.507 -8.189 3.794 1.00 55.12 437 PHE A O 1
ATOM 3317 N N . SER A 1 438 ? 27.511 -7.674 2.872 1.00 44.56 438 SER A N 1
ATOM 3318 C CA . SER A 1 438 ? 28.002 -6.662 1.938 1.00 44.56 438 SER A CA 1
ATOM 3319 C C . SER A 1 438 ? 27.232 -5.359 2.167 1.00 44.56 438 SER A C 1
ATOM 3321 O O . SER A 1 438 ? 26.005 -5.331 2.080 1.00 44.56 438 SER A O 1
ATOM 3323 N N . LEU A 1 439 ? 27.945 -4.285 2.515 1.00 50.19 439 LEU A N 1
ATOM 3324 C CA . LEU A 1 439 ? 27.393 -2.939 2.698 1.00 50.19 439 LEU A CA 1
ATOM 3325 C C . LEU A 1 439 ? 28.003 -2.029 1.632 1.00 50.19 439 LEU A C 1
ATOM 3327 O O . LEU A 1 439 ? 29.226 -1.919 1.559 1.00 50.19 439 LEU A O 1
ATOM 3331 N N . THR A 1 440 ? 27.172 -1.377 0.819 1.00 42.69 440 THR A N 1
ATOM 3332 C CA . THR A 1 440 ? 27.630 -0.560 -0.323 1.00 42.69 440 THR A CA 1
ATOM 3333 C C . THR A 1 440 ? 27.336 0.941 -0.184 1.00 42.69 440 THR A C 1
ATOM 3335 O O . THR A 1 440 ? 27.431 1.668 -1.166 1.00 42.69 440 THR A O 1
ATOM 3338 N N . GLY A 1 441 ? 27.033 1.440 1.022 1.00 30.59 441 GLY A N 1
ATOM 3339 C CA . GLY A 1 441 ? 26.749 2.860 1.284 1.00 30.59 441 GLY A CA 1
ATOM 3340 C C . GLY A 1 441 ? 27.638 3.507 2.355 1.00 30.59 441 GLY A C 1
ATOM 3341 O O . GLY A 1 441 ? 28.137 2.846 3.269 1.00 30.59 441 GLY A O 1
ATOM 3342 N N . CYS A 1 442 ? 27.824 4.830 2.243 1.00 28.62 442 CYS A N 1
ATOM 3343 C CA . CYS A 1 442 ? 28.589 5.671 3.168 1.00 28.62 442 CYS A CA 1
ATOM 3344 C C . CYS A 1 442 ? 27.942 5.650 4.562 1.00 28.62 442 CYS A C 1
ATOM 3346 O O . CYS A 1 442 ? 27.027 6.410 4.869 1.00 28.62 442 CYS A O 1
ATOM 3348 N N . THR A 1 443 ? 28.393 4.730 5.410 1.00 32.09 443 THR A N 1
ATOM 3349 C CA . THR A 1 443 ? 27.979 4.681 6.810 1.00 32.09 443 THR A CA 1
ATOM 3350 C C . THR A 1 443 ? 28.731 5.785 7.541 1.00 32.09 443 THR A C 1
ATOM 3352 O O . THR A 1 443 ? 29.959 5.828 7.482 1.00 32.09 443 THR A O 1
ATOM 3355 N N . THR A 1 444 ? 28.038 6.666 8.265 1.00 27.52 444 THR A N 1
ATOM 3356 C CA . THR A 1 444 ? 28.683 7.486 9.294 1.00 27.52 444 THR A CA 1
ATOM 3357 C C . THR A 1 444 ? 29.329 6.533 10.298 1.00 27.52 444 THR A C 1
ATOM 3359 O O . THR A 1 444 ? 28.660 5.906 11.118 1.00 27.52 444 THR A O 1
ATOM 3362 N N . ILE A 1 445 ? 30.647 6.375 10.175 1.00 31.61 445 ILE A N 1
ATOM 3363 C CA . ILE A 1 445 ? 31.501 5.549 11.025 1.00 31.61 445 ILE A CA 1
ATOM 3364 C C . ILE A 1 445 ? 31.515 6.178 12.420 1.00 31.61 445 ILE A C 1
ATOM 3366 O O . ILE A 1 445 ? 32.407 6.938 12.780 1.00 31.61 445 ILE A O 1
ATOM 3370 N N . LEU A 1 446 ? 30.522 5.852 13.238 1.00 24.69 446 LEU A N 1
ATOM 3371 C CA . LEU A 1 446 ? 30.579 6.051 14.679 1.00 24.69 446 LEU A CA 1
ATOM 3372 C C . LEU A 1 446 ? 30.462 4.675 15.339 1.00 24.69 446 LEU A C 1
ATOM 3374 O O . LEU A 1 446 ? 29.386 4.170 15.630 1.00 24.69 446 LEU A O 1
ATOM 3378 N N . LYS A 1 447 ? 31.649 4.088 15.562 1.00 27.30 447 LYS A N 1
ATOM 3379 C CA . LYS A 1 447 ? 31.940 2.880 16.362 1.00 27.30 447 LYS A CA 1
ATOM 3380 C C . LYS A 1 447 ? 31.540 1.521 15.762 1.00 27.30 447 LYS A C 1
ATOM 3382 O O . LYS A 1 447 ? 30.902 0.705 16.416 1.00 27.30 447 LYS A O 1
ATOM 3387 N N . MET A 1 448 ? 32.094 1.192 14.593 1.00 29.58 448 MET A N 1
ATOM 3388 C CA . MET A 1 448 ? 32.236 -0.206 14.133 1.00 29.58 448 MET A CA 1
ATOM 3389 C C . MET A 1 448 ? 33.511 -0.909 14.657 1.00 29.58 448 MET A C 1
ATOM 3391 O O . MET A 1 448 ? 33.791 -2.055 14.310 1.00 29.58 448 MET A O 1
ATOM 3395 N N . THR A 1 449 ? 34.282 -0.270 15.544 1.00 26.36 449 THR A N 1
ATOM 3396 C CA . THR A 1 449 ? 35.580 -0.784 16.024 1.00 26.36 449 THR A CA 1
ATOM 3397 C C . THR A 1 449 ? 35.472 -2.017 16.934 1.00 26.36 449 THR A C 1
ATOM 3399 O O . THR A 1 449 ? 36.463 -2.714 17.122 1.00 26.36 449 THR A O 1
ATOM 3402 N N . ARG A 1 450 ? 34.288 -2.338 17.483 1.00 26.20 450 ARG A N 1
ATOM 3403 C CA . ARG A 1 450 ? 34.107 -3.515 18.360 1.00 26.20 450 ARG A CA 1
ATOM 3404 C C . ARG A 1 450 ? 33.607 -4.782 17.660 1.00 26.20 450 ARG A C 1
ATOM 3406 O O . ARG A 1 450 ? 33.833 -5.861 18.193 1.00 26.20 450 ARG A O 1
ATOM 3413 N N . ILE A 1 451 ? 33.001 -4.690 16.473 1.00 33.75 451 ILE A N 1
ATOM 3414 C CA . ILE A 1 451 ? 32.458 -5.872 15.769 1.00 33.75 451 ILE A CA 1
ATOM 3415 C C . ILE A 1 451 ? 33.507 -6.505 14.837 1.00 33.75 451 ILE A C 1
ATOM 3417 O O . ILE A 1 451 ? 33.607 -7.729 14.775 1.00 33.75 451 ILE A O 1
ATOM 3421 N N . MET A 1 452 ? 34.397 -5.713 14.219 1.00 29.48 452 MET A N 1
ATOM 3422 C CA . MET A 1 452 ? 35.510 -6.266 13.422 1.00 29.48 452 MET A CA 1
ATOM 3423 C C . MET A 1 452 ? 36.539 -7.060 14.248 1.00 29.48 452 MET A C 1
ATOM 3425 O O . MET A 1 452 ? 37.211 -7.935 13.701 1.00 29.48 452 MET A O 1
ATOM 3429 N N . MET A 1 453 ? 36.656 -6.815 15.560 1.00 26.06 453 MET A N 1
ATOM 3430 C CA . MET A 1 453 ? 37.554 -7.606 16.416 1.00 26.06 453 MET A CA 1
ATOM 3431 C C . MET A 1 453 ? 37.078 -9.055 16.600 1.00 26.06 453 MET A C 1
ATOM 3433 O O . MET A 1 453 ? 37.914 -9.938 16.770 1.00 26.06 453 MET A O 1
ATOM 3437 N N . SER A 1 454 ? 35.773 -9.329 16.482 1.00 30.98 454 SER A N 1
ATOM 3438 C CA . SER A 1 454 ? 35.242 -10.695 16.595 1.00 30.98 454 SER A CA 1
ATOM 3439 C C . SER A 1 454 ? 35.431 -11.525 15.321 1.00 30.98 454 SER A C 1
ATOM 3441 O O . SER A 1 454 ? 35.492 -12.746 15.411 1.00 30.98 454 SER A O 1
ATOM 3443 N N . LEU A 1 455 ? 35.540 -10.899 14.143 1.00 33.66 455 LEU A N 1
ATOM 3444 C CA . LEU A 1 455 ? 35.738 -11.616 12.873 1.00 33.66 455 LEU A CA 1
ATOM 3445 C C . LEU A 1 455 ? 37.223 -11.879 12.571 1.00 33.66 455 LEU A C 1
ATOM 3447 O O . LEU A 1 455 ? 37.554 -12.912 11.990 1.00 33.66 455 LEU A O 1
ATOM 3451 N N . ARG A 1 456 ? 38.144 -11.032 13.059 1.00 29.20 456 ARG A N 1
ATOM 3452 C CA . ARG A 1 456 ? 39.595 -11.307 12.986 1.00 29.20 456 ARG A CA 1
ATOM 3453 C C . ARG A 1 456 ? 40.058 -12.479 13.856 1.00 29.20 456 ARG A C 1
ATOM 3455 O O . ARG A 1 456 ? 41.124 -13.017 13.590 1.00 29.20 456 ARG A O 1
ATOM 3462 N N . GLN A 1 457 ? 39.281 -12.899 14.856 1.00 28.52 457 GLN A N 1
ATOM 3463 C CA . GLN A 1 457 ? 39.582 -14.111 15.633 1.00 28.52 457 GLN A CA 1
ATOM 3464 C C . GLN A 1 457 ? 39.087 -15.409 14.976 1.00 28.52 457 GLN A C 1
ATOM 3466 O O . GLN A 1 457 ? 39.428 -16.486 15.454 1.00 28.52 457 GLN A O 1
ATOM 3471 N N . ILE A 1 458 ? 38.332 -15.328 13.873 1.00 35.00 458 ILE A N 1
ATOM 3472 C CA . ILE A 1 458 ? 37.828 -16.505 13.144 1.00 35.00 458 ILE A CA 1
ATOM 3473 C C . ILE A 1 458 ? 38.618 -16.737 11.842 1.00 35.00 458 ILE A C 1
ATOM 3475 O O . ILE A 1 458 ? 38.771 -17.881 11.416 1.00 35.00 458 ILE A O 1
ATOM 3479 N N . SER A 1 459 ? 39.223 -15.697 11.248 1.00 31.61 459 SER A N 1
ATOM 3480 C CA . SER A 1 459 ? 40.016 -15.849 10.012 1.00 31.61 459 SER A CA 1
ATOM 3481 C C . SER A 1 459 ? 41.397 -16.495 10.207 1.00 31.61 459 SER A C 1
ATOM 3483 O O . SER A 1 459 ? 42.062 -16.809 9.226 1.00 31.61 459 SER A O 1
ATOM 3485 N N . THR A 1 460 ? 41.847 -16.725 11.443 1.00 27.89 460 THR A N 1
ATOM 3486 C CA . THR A 1 460 ? 43.074 -17.492 11.729 1.00 27.89 460 THR A CA 1
ATOM 3487 C C . THR A 1 460 ? 42.842 -19.004 11.814 1.00 27.89 460 THR A C 1
ATOM 3489 O O . THR A 1 460 ? 43.812 -19.745 11.946 1.00 27.89 460 THR A O 1
ATOM 3492 N N . ALA A 1 461 ? 41.596 -19.482 11.699 1.00 32.88 461 ALA A N 1
ATOM 3493 C CA . ALA A 1 461 ? 41.276 -20.912 11.745 1.00 32.88 461 ALA A CA 1
ATOM 3494 C C . ALA A 1 461 ? 41.144 -21.583 10.361 1.00 32.88 461 ALA A C 1
ATOM 3496 O O . ALA A 1 461 ? 41.169 -22.807 10.288 1.00 32.88 461 ALA A O 1
ATOM 3497 N N . TRP A 1 462 ? 41.044 -20.821 9.265 1.00 32.03 462 TRP A N 1
ATOM 3498 C CA . TRP A 1 462 ? 40.806 -21.377 7.925 1.00 32.03 462 TRP A CA 1
ATOM 3499 C C . TRP A 1 462 ? 41.577 -20.577 6.871 1.00 32.03 462 TRP A C 1
ATOM 3501 O O . TRP A 1 462 ? 41.139 -19.521 6.424 1.00 32.03 462 TRP A O 1
ATOM 3511 N N . GLY A 1 463 ? 42.777 -21.052 6.534 1.00 27.67 463 GLY A N 1
ATOM 3512 C CA . GLY A 1 463 ? 43.733 -20.358 5.673 1.00 27.67 463 GLY A CA 1
ATOM 3513 C C . GLY A 1 463 ? 43.301 -20.234 4.211 1.00 27.67 463 GLY A C 1
ATOM 3514 O O . GLY A 1 463 ? 43.658 -21.079 3.396 1.00 27.67 463 GLY A O 1
ATOM 3515 N N . PHE A 1 464 ? 42.648 -19.124 3.869 1.00 25.67 464 PHE A N 1
ATOM 3516 C CA . PHE A 1 464 ? 42.570 -18.607 2.501 1.00 25.67 464 PHE A CA 1
ATOM 3517 C C . PHE A 1 464 ? 42.982 -17.123 2.476 1.00 25.67 464 PHE A C 1
ATOM 3519 O O . PHE A 1 464 ? 42.592 -16.378 3.379 1.00 25.67 464 PHE A O 1
ATOM 3526 N N . PRO A 1 465 ? 43.801 -16.686 1.499 1.00 28.77 465 PRO A N 1
ATOM 3527 C CA . PRO A 1 465 ? 44.220 -15.293 1.374 1.00 28.77 465 PRO A CA 1
ATOM 3528 C C . PRO A 1 465 ? 43.094 -14.424 0.790 1.00 28.77 465 PRO A C 1
ATOM 3530 O O . PRO A 1 465 ? 42.287 -14.907 -0.002 1.00 28.77 465 PRO A O 1
ATOM 3533 N N . ILE A 1 466 ? 43.065 -13.161 1.227 1.00 35.00 466 ILE A N 1
ATOM 3534 C CA . ILE A 1 466 ? 42.186 -12.083 0.737 1.00 35.00 466 ILE A CA 1
ATOM 3535 C C . ILE A 1 466 ? 42.586 -11.690 -0.683 1.00 35.00 466 ILE A C 1
ATOM 3537 O O . ILE A 1 466 ? 43.815 -11.590 -0.914 1.00 35.00 466 ILE A O 1
#

Radius of gyration: 30.73 Å; chains: 1; bounding box: 87×83×84 Å

Secondary structure (DSSP, 8-state):
-----------------------------------PPP---EEEEEESS-SSTTSTT-EEEEE-SS-GGGEEEE-SSEEEE--S--S-EEEES-HHHHHHHHSS--SEESS---TTSPBPEEEE-----TTSEEEEEEETTEEEEEEEETTTS---TTEEEEEETTEE--S-EETT---PPP--EEEEEEEEEEETTTHHHHHHHHHHH-SSEEEEEES-B--HHHHHHHHHHHHTT-EEEEEEESS-TT---HHHHHHHHHHHHTT-EEEEE---SS---SSS-----EEEETTTEEEEESS-BSTTTSPPTTB----EEEEEEE-HHHHHHHHHHHHHHHT-TTEEE----S--PPPP----B-------EEEEEEEE----TTTTTTHHHHHHHH-SSEEEEEES---PPTTSSS-HHHHHHHHHHHTT-EEEEEE-S----SS-TTTHHHHTTTTTSS----

pLDDT: mean 84.05, std 22.59, range [24.69, 98.94]

Sequence (466 aa):
MNCAAGLKRYPGATPSTRIRILTAALVFCLLLFGAPAAADYCLSEFCADGYASGDGDEYFVLDETGDLAEWSVTDGEGTVSFPHASGTVIVALNAADYYSVHGTYPDYELQSSLDFIPKVSVSGKFQMANDGDELTLLHNGKAVQKVSWPDAVSKGRGVVHVFKDGVWDSRVLKIGQTRLTPAAYSADKVTLFVSPDCTYDVLLEVIADAKSSIDITMYEFTHPDIAKALADAASRGVSVRLFMEGGPVGGISNAEKGTLDYLQRAGVSVYTIESTSDFPARYRFVHAKYLVADSYVTVVLSENFKEYGIPRSGESGNRGWGAAVYDADVAEYFSSVFTADLAGYDVYEGAAGTYTIPNYSGGDTISPVFEPVTVYNVKVTPVFAPDTSYLIGDILKSASSSVAIQQAYITRYPGTDEHPWLSLAVNAAKKERTCGFSLTGCTTILKMTRIMMSLRQISTAWGFPI

Foldseek 3Di:
DDDDDDDDDDDDDDDDDDDDDDDDDDDPPPPDPDDPDPKDKDFFKWAQAELADVQQLTKTKIADADFQQQKWKAQPFKIWGADGDGGMFMETQHQVRNCLAQVDGGQAHDPCNDPPRHHTDMDGDGGRDQVKTKMFMDGNNHTDDIDIPPPQPDGDYQFMWGDDPNDIDNDRAGRLGDQDDWDKDFFFKKKKDKPPACQQVVLLVLLQPFQAEKEWEFAAAQAQVSLVSNLVSVVNVHAAEYEYAQQHVVGHDLSRLQSVLSNQVSVHWYKYQDQDPRGGGSDPTSHWTWMAGPLFKIKGKNFGNDCQRHPPHQFHHDIMIMMITGGNVVSVSVVVVSVSNCPDPRMDTDHRDDGHHDDRPTGDGHHRDDDIDMDGRDIDIDADPPNRVCVLLVVLQPDDAEEEDEDQDDDADPPDPHNSSVVSNVVSVVVVHYYYYDHDYDDPPDDPPPVVVVVVVVCVVDDDDD